Protein AF-A0A7V0RIZ9-F1 (afdb_monomer)

Foldseek 3Di:
DDDDDDDDDDDDPPDDPDLDQDDDDDDDDDDDDDDDDDDDDDDPPPDPPPPPPDDPDPPDPDPLRVVLVVLQQFFAQFLHDTARLEAADEDAPQQAFLQLQLVQLLNREGREYELHHLQADAPPVRHGDDQDQPDPDPVSSVVSVLVRSLVSLQVRLVSSLVSNVPRYAYEYEDEVLDPNRVVSLLSNLVSQADPVAAGSHSEYEYDLDADALSNQVSCVVSNHAYAYEDAADVSVVCNCVGNVVVCQLNNVSRHRAYEHAQQAFAAFFGPDDPVDDNVDGDDVLVRLLSNCVVCVVRVNQSHEYEYGGPPDDSSVCSCLRPPSSNHHYHYYDDPNSSSGPSRPDDVVVNVVSVVDDPPQWDWDQPDPSRGIHIDGPDPVNVVVVVQVVQKFAWALDDDPAFDDFDDADQAPPSGITGGPVNVVSLVVCVVVQQRHWHADPVRMTTGHHPVVVVVVD

Structure (mmCIF, N/CA/C/O backbone):
data_AF-A0A7V0RIZ9-F1
#
_entry.id   AF-A0A7V0RIZ9-F1
#
loop_
_atom_site.group_PDB
_atom_site.id
_atom_site.type_symbol
_atom_site.label_atom_id
_atom_site.label_alt_id
_atom_site.label_comp_id
_atom_site.label_asym_id
_atom_site.label_entity_id
_atom_site.label_seq_id
_atom_site.pdbx_PDB_ins_code
_atom_site.Cartn_x
_atom_site.Cartn_y
_atom_site.Cartn_z
_atom_site.occupancy
_atom_site.B_iso_or_equiv
_atom_site.auth_seq_id
_atom_site.auth_comp_id
_atom_site.auth_asym_id
_atom_site.auth_atom_id
_atom_site.pdbx_PDB_model_num
ATOM 1 N N . MET A 1 1 ? -44.816 20.745 37.823 1.00 24.73 1 MET A N 1
ATOM 2 C CA . MET A 1 1 ? -45.715 19.717 37.254 1.00 24.73 1 MET A CA 1
ATOM 3 C C . MET A 1 1 ? -45.360 19.537 35.784 1.00 24.73 1 MET A C 1
ATOM 5 O O . MET A 1 1 ? -45.195 20.561 35.135 1.00 24.73 1 MET A O 1
ATOM 9 N N . PRO A 1 2 ? -45.320 18.314 35.241 1.00 33.00 2 PRO A N 1
ATOM 10 C CA . PRO A 1 2 ? -44.454 17.206 35.636 1.00 33.00 2 PRO A CA 1
ATOM 11 C C . PRO A 1 2 ? -43.535 16.754 34.480 1.00 33.00 2 PRO A C 1
ATOM 13 O O . PRO A 1 2 ? -43.791 1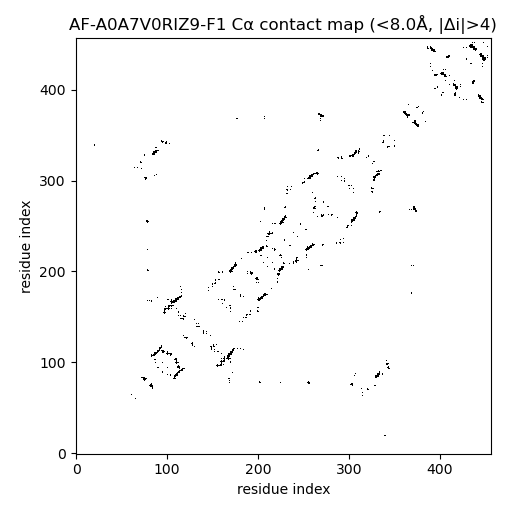7.025 33.309 1.00 33.00 2 PRO A O 1
ATOM 16 N N . GLU A 1 3 ? -42.466 16.053 34.849 1.00 28.45 3 GLU A N 1
ATOM 17 C CA . GLU A 1 3 ? -41.560 15.322 33.962 1.00 28.45 3 GLU A CA 1
ATOM 18 C C . GLU A 1 3 ? -42.292 14.167 33.257 1.00 28.45 3 GLU A C 1
ATOM 20 O O . GLU A 1 3 ? -43.081 13.449 33.875 1.00 28.45 3 GLU A O 1
ATOM 25 N N . LEU A 1 4 ? -42.008 13.974 31.966 1.00 26.47 4 LEU A N 1
ATOM 26 C CA . LEU A 1 4 ? -42.409 12.798 31.190 1.00 26.47 4 LEU A CA 1
ATOM 27 C C . LEU A 1 4 ? -41.157 11.956 30.882 1.00 26.47 4 LEU A C 1
ATOM 29 O O . LEU A 1 4 ? -40.175 12.506 30.379 1.00 26.47 4 LEU A O 1
ATOM 33 N N . PRO A 1 5 ? -41.170 10.639 31.151 1.00 25.14 5 PRO A N 1
ATOM 34 C CA . PRO A 1 5 ? -40.025 9.770 30.916 1.00 25.14 5 PRO A CA 1
ATOM 35 C C . PRO A 1 5 ? -39.923 9.398 29.432 1.00 25.14 5 PRO A C 1
ATOM 37 O O . PRO A 1 5 ? -40.865 8.864 28.844 1.00 25.14 5 PRO A O 1
ATOM 40 N N . ILE A 1 6 ? -38.757 9.633 28.824 1.00 26.42 6 ILE A N 1
ATOM 41 C CA . ILE A 1 6 ? -38.432 9.090 27.501 1.00 26.42 6 ILE A CA 1
ATOM 42 C C . ILE A 1 6 ? -37.949 7.656 27.703 1.00 26.42 6 ILE A C 1
ATOM 44 O O . ILE A 1 6 ? -36.834 7.398 28.150 1.00 26.42 6 ILE A O 1
ATOM 48 N N . ASN A 1 7 ? -38.836 6.721 27.387 1.00 22.22 7 ASN A N 1
ATOM 49 C CA . ASN A 1 7 ? -38.579 5.293 27.383 1.00 22.22 7 ASN A CA 1
ATOM 50 C C . ASN A 1 7 ? -37.734 4.954 26.139 1.00 22.22 7 ASN A C 1
ATOM 52 O O . ASN A 1 7 ? -38.261 4.866 25.029 1.00 22.22 7 ASN A O 1
ATOM 56 N N . VAL A 1 8 ? -36.415 4.817 26.299 1.00 24.56 8 VAL A N 1
ATOM 57 C CA . VAL A 1 8 ? -35.524 4.350 25.225 1.00 24.56 8 VAL A CA 1
ATOM 58 C C . VAL A 1 8 ? -35.641 2.832 25.146 1.00 24.56 8 VAL A C 1
ATOM 60 O O . VAL A 1 8 ? -35.007 2.096 25.896 1.00 24.56 8 VAL A O 1
ATOM 63 N N . THR A 1 9 ? -36.479 2.355 24.230 1.00 23.25 9 THR A N 1
ATOM 64 C CA . THR A 1 9 ? -36.462 0.955 23.804 1.00 23.25 9 THR A CA 1
ATOM 65 C C . THR A 1 9 ? -35.323 0.773 22.802 1.00 23.25 9 THR A C 1
ATOM 67 O O . THR A 1 9 ? -35.294 1.396 21.742 1.00 23.25 9 THR A O 1
ATOM 70 N N . ALA A 1 10 ? -34.344 -0.055 23.164 1.00 23.33 10 ALA A N 1
ATOM 71 C CA . ALA A 1 10 ? -33.274 -0.477 22.270 1.00 23.33 10 ALA A CA 1
ATOM 72 C C . ALA A 1 10 ? -33.867 -1.276 21.092 1.00 23.33 10 ALA A C 1
ATOM 74 O O . ALA A 1 10 ? -34.628 -2.218 21.336 1.00 23.33 10 ALA A O 1
ATOM 75 N N . PRO A 1 11 ? -33.524 -0.980 19.824 1.00 24.70 11 PRO A N 1
ATOM 76 C CA . PRO A 1 11 ? -33.840 -1.889 18.737 1.00 24.70 11 PRO A CA 1
ATOM 77 C C . PRO A 1 11 ? -32.933 -3.114 18.861 1.00 24.70 11 PRO A C 1
ATOM 79 O O . PRO A 1 11 ? -31.707 -3.002 18.876 1.00 24.70 11 PRO A O 1
ATOM 82 N N . SER A 1 12 ? -33.549 -4.290 18.947 1.00 25.58 12 SER A N 1
ATOM 83 C CA . SER A 1 12 ? -32.886 -5.588 18.906 1.00 25.58 12 SER A CA 1
ATOM 84 C C . SER A 1 12 ? -31.975 -5.691 17.678 1.00 25.58 12 SER A C 1
ATOM 86 O O . SER A 1 12 ? -32.449 -5.742 16.540 1.00 25.58 12 SER A O 1
ATOM 88 N N . ALA A 1 13 ? -30.664 -5.742 17.907 1.00 29.34 13 ALA A N 1
ATOM 89 C CA . ALA A 1 13 ? -29.673 -5.986 16.874 1.00 29.34 13 ALA A CA 1
ATOM 90 C C . ALA A 1 13 ? -29.732 -7.456 16.431 1.00 29.34 13 ALA A C 1
ATOM 92 O O . ALA A 1 13 ? -29.141 -8.340 17.041 1.00 29.34 13 ALA A O 1
ATOM 93 N N . SER A 1 14 ? -30.439 -7.715 15.336 1.00 27.47 14 SER A N 1
ATOM 94 C CA . SER A 1 14 ? -30.229 -8.904 14.500 1.00 27.47 14 SER A CA 1
ATOM 95 C C . SER A 1 14 ? -30.019 -8.477 13.045 1.00 27.47 14 SER A C 1
ATOM 97 O O . SER A 1 14 ? -30.613 -9.000 12.109 1.00 27.47 14 SER A O 1
ATOM 99 N N . GLY A 1 15 ? -29.143 -7.490 12.842 1.00 24.02 15 GLY A N 1
ATOM 100 C CA . GLY A 1 15 ? -28.639 -7.144 11.517 1.00 24.02 15 GLY A CA 1
ATOM 101 C C . GLY A 1 15 ? -27.651 -8.209 11.055 1.00 24.02 15 GLY A C 1
ATOM 102 O O . GLY A 1 15 ? -26.528 -8.285 11.542 1.00 24.02 15 GLY A O 1
ATOM 103 N N . HIS A 1 16 ? -28.072 -9.079 10.143 1.00 25.25 16 HIS A N 1
ATOM 104 C CA . HIS A 1 16 ? -27.159 -9.983 9.458 1.00 25.25 16 HIS A CA 1
ATOM 105 C C . HIS A 1 16 ? -26.232 -9.171 8.544 1.00 25.25 16 HIS A C 1
ATOM 107 O O . HIS A 1 16 ? -26.690 -8.615 7.550 1.00 25.25 16 HIS A O 1
ATOM 113 N N . VAL A 1 17 ? -24.929 -9.147 8.840 1.00 27.64 17 VAL A N 1
ATOM 114 C CA . VAL A 1 17 ? -23.911 -8.698 7.880 1.00 27.64 17 VAL A CA 1
ATOM 115 C C . VAL A 1 17 ? -23.873 -9.720 6.744 1.00 27.64 17 VAL A C 1
ATOM 117 O O . VAL A 1 17 ? -23.348 -10.823 6.897 1.00 27.64 17 VAL A O 1
ATOM 120 N N . VAL A 1 18 ? -24.486 -9.378 5.611 1.00 24.72 18 VAL A N 1
ATOM 121 C CA . VAL A 1 18 ? -24.366 -10.132 4.362 1.00 24.72 18 VAL A CA 1
ATOM 122 C C . VAL A 1 18 ? -23.849 -9.178 3.297 1.00 24.72 18 VAL A C 1
ATOM 124 O O . VAL A 1 18 ? -24.614 -8.409 2.722 1.00 24.72 18 VAL A O 1
ATOM 127 N N . ILE A 1 19 ? -22.557 -9.276 2.984 1.00 27.44 19 ILE A N 1
ATOM 128 C CA . ILE A 1 19 ? -22.010 -8.745 1.733 1.00 27.44 19 ILE A CA 1
ATOM 129 C C . ILE A 1 19 ? -22.601 -9.611 0.610 1.00 27.44 19 ILE A C 1
ATOM 131 O O . ILE A 1 19 ? -22.089 -10.687 0.296 1.00 27.44 19 ILE A O 1
ATOM 135 N N . ARG A 1 20 ? -23.754 -9.205 0.063 1.00 24.06 20 ARG A N 1
ATOM 136 C CA . ARG A 1 20 ? -24.411 -9.905 -1.050 1.00 24.06 20 ARG A CA 1
ATOM 137 C C . ARG A 1 20 ? -23.719 -9.533 -2.361 1.00 24.06 20 ARG A C 1
ATOM 139 O O . ARG A 1 20 ? -24.031 -8.509 -2.962 1.00 24.06 20 ARG A O 1
ATOM 146 N N . ALA A 1 21 ? -22.832 -10.405 -2.830 1.00 28.11 21 ALA A N 1
ATOM 147 C CA . ALA A 1 21 ? -22.455 -10.457 -4.238 1.00 28.11 21 ALA A CA 1
ATOM 148 C C . ALA A 1 21 ? -23.550 -11.217 -5.000 1.00 28.11 21 ALA A C 1
ATOM 150 O O . ALA A 1 21 ? -23.666 -12.430 -4.850 1.00 28.11 21 ALA A O 1
ATOM 151 N N . LEU A 1 22 ? -24.384 -10.517 -5.774 1.00 27.77 22 LEU A N 1
ATOM 152 C CA . LEU A 1 22 ? -25.306 -11.141 -6.726 1.00 27.77 22 LEU A CA 1
ATOM 153 C C . LEU A 1 22 ? -25.477 -10.261 -7.966 1.00 27.77 22 LEU A C 1
ATOM 155 O O . LEU A 1 22 ? -25.964 -9.135 -7.883 1.00 27.77 22 LEU A O 1
ATOM 159 N N . VAL A 1 23 ? -25.134 -10.835 -9.117 1.00 26.83 23 VAL A N 1
ATOM 160 C CA . VAL A 1 23 ? -25.531 -10.367 -10.445 1.00 26.83 23 VAL A CA 1
ATOM 161 C C . VAL A 1 23 ? -27.004 -10.729 -10.649 1.00 26.83 23 VAL A C 1
ATOM 163 O O . VAL A 1 23 ? -27.379 -11.898 -10.545 1.00 26.83 23 VAL A O 1
ATOM 166 N N . LYS A 1 24 ? -27.851 -9.740 -10.953 1.00 23.94 24 LYS A N 1
ATOM 167 C CA . LYS A 1 24 ? -29.154 -9.969 -11.596 1.00 23.94 24 LYS A CA 1
ATOM 168 C C . LYS A 1 24 ? -29.070 -9.504 -13.052 1.00 23.94 24 LYS A C 1
ATOM 170 O O . LYS A 1 24 ? -28.574 -8.406 -13.291 1.00 23.94 24 LYS A O 1
ATOM 175 N N . PRO A 1 25 ? -29.581 -10.283 -14.018 1.00 28.30 25 PRO A N 1
ATOM 176 C CA . PRO A 1 25 ? -29.597 -9.876 -15.411 1.00 28.30 25 PRO A CA 1
ATOM 177 C C . PRO A 1 25 ? -30.801 -8.966 -15.666 1.00 28.30 25 PRO A C 1
ATOM 179 O O . PRO A 1 25 ? -31.949 -9.401 -15.567 1.00 28.30 25 PRO A O 1
ATOM 182 N N . SER A 1 26 ? -30.568 -7.709 -16.043 1.00 28.02 26 SER A N 1
ATOM 183 C CA . SER A 1 26 ? -31.611 -6.926 -16.708 1.00 28.02 26 SER A CA 1
ATOM 184 C C . SER A 1 26 ? -31.055 -5.878 -17.672 1.00 28.02 26 SER A C 1
ATOM 186 O O . SER A 1 26 ? -30.544 -4.847 -17.255 1.00 28.02 26 SER A O 1
ATOM 188 N N . ARG A 1 27 ? -31.282 -6.174 -18.960 1.00 25.28 27 ARG A N 1
ATOM 189 C CA . ARG A 1 27 ? -31.567 -5.275 -20.094 1.00 25.28 27 ARG A CA 1
ATOM 190 C C . ARG A 1 27 ? -30.538 -4.179 -20.397 1.00 25.28 27 ARG A C 1
ATOM 192 O O . ARG A 1 27 ? -30.688 -3.027 -20.011 1.00 25.28 27 ARG A O 1
ATOM 199 N N . LEU A 1 28 ? -29.579 -4.555 -21.242 1.00 25.36 28 LEU A N 1
ATOM 200 C CA . LEU A 1 28 ? -28.800 -3.652 -22.083 1.00 25.36 28 LEU A CA 1
ATOM 201 C C . LEU A 1 28 ? -29.699 -3.064 -23.178 1.00 25.36 28 LEU A C 1
ATOM 203 O O . LEU A 1 28 ? -30.170 -3.785 -24.057 1.00 25.36 28 LEU A O 1
ATOM 207 N N . SER A 1 29 ? -29.899 -1.751 -23.149 1.00 25.92 29 SER A N 1
ATOM 208 C CA . SER A 1 29 ? -30.267 -0.974 -24.330 1.00 25.92 29 SER A CA 1
ATOM 209 C C . SER A 1 29 ? -29.089 -0.092 -24.737 1.00 25.92 29 SER A C 1
ATOM 211 O O . SER A 1 29 ? -28.742 0.846 -24.030 1.00 25.92 29 SER A O 1
ATOM 213 N N . GLN A 1 30 ? -28.501 -0.462 -25.874 1.00 26.25 30 GLN A N 1
ATOM 214 C CA . GLN A 1 30 ? -27.769 0.354 -26.845 1.00 26.25 30 GLN A CA 1
ATOM 215 C C . GLN A 1 30 ? -26.941 1.543 -26.322 1.00 26.25 30 GLN A C 1
ATOM 217 O O . GLN A 1 30 ? -27.447 2.646 -26.149 1.00 26.25 30 GLN A O 1
ATOM 222 N N . CYS A 1 31 ? -25.622 1.349 -26.283 1.00 23.36 31 CYS A N 1
ATOM 223 C CA . CYS A 1 31 ? -24.662 2.396 -26.622 1.00 23.36 31 CYS A CA 1
ATOM 224 C C . CYS A 1 31 ? -23.519 1.751 -27.422 1.00 23.36 31 CYS A C 1
ATOM 226 O O . CYS A 1 31 ? -22.826 0.869 -26.921 1.00 23.36 31 CYS A O 1
ATOM 228 N N . ARG A 1 32 ? -23.396 2.123 -28.702 1.00 23.61 32 ARG A N 1
ATOM 229 C CA . ARG A 1 32 ? -22.306 1.709 -29.596 1.00 23.61 32 ARG A CA 1
ATOM 230 C C . ARG A 1 32 ? -21.094 2.597 -29.330 1.00 23.61 32 ARG A C 1
ATOM 232 O O . ARG A 1 32 ? -21.214 3.811 -29.462 1.00 23.61 32 ARG A O 1
ATOM 239 N N . THR A 1 33 ? -19.939 1.996 -29.074 1.00 26.16 33 THR A N 1
ATOM 240 C CA . THR A 1 33 ? -18.639 2.600 -29.385 1.00 26.16 33 THR A CA 1
ATOM 241 C C . THR A 1 33 ? -17.740 1.523 -29.969 1.00 26.16 33 THR A C 1
ATOM 243 O O . THR A 1 33 ? -17.516 0.486 -29.345 1.00 26.16 33 THR A O 1
ATOM 246 N N . ASP A 1 34 ? -17.299 1.777 -31.195 1.00 24.08 34 ASP A N 1
ATOM 247 C CA . ASP A 1 34 ? -16.527 0.889 -32.051 1.00 24.08 34 ASP A CA 1
ATOM 248 C C . ASP A 1 34 ? -15.126 0.611 -31.481 1.00 24.08 34 ASP A C 1
ATOM 250 O O . ASP A 1 34 ? -14.273 1.495 -31.436 1.00 24.08 34 ASP A O 1
ATOM 254 N N . PHE A 1 35 ? -14.869 -0.644 -31.111 1.00 26.48 35 PHE A N 1
ATOM 255 C CA . PHE A 1 35 ? -13.527 -1.224 -31.069 1.00 26.48 35 PHE A CA 1
ATOM 256 C C . PHE A 1 35 ? -13.538 -2.455 -31.976 1.00 26.48 35 PHE A C 1
ATOM 258 O O . PHE A 1 35 ? -14.173 -3.465 -31.675 1.00 26.48 35 PHE A O 1
ATOM 265 N N . GLY A 1 36 ? -12.892 -2.329 -33.135 1.00 23.17 36 GLY A N 1
ATOM 266 C CA . GLY A 1 36 ? -12.799 -3.388 -34.132 1.00 23.17 36 GLY A CA 1
ATOM 267 C C . GLY A 1 36 ? -11.882 -4.516 -33.665 1.00 23.17 36 GLY A C 1
ATOM 268 O O . GLY A 1 36 ? -10.675 -4.322 -33.536 1.00 23.17 36 GLY A O 1
ATOM 269 N N . PHE A 1 37 ? -12.455 -5.698 -33.456 1.00 28.44 37 PHE A N 1
ATOM 270 C CA . PHE A 1 37 ? -11.727 -6.966 -33.446 1.00 28.44 37 PHE A CA 1
ATOM 271 C C . PHE A 1 37 ? -11.770 -7.572 -34.862 1.00 28.44 37 PHE A C 1
ATOM 273 O O . PHE A 1 37 ? -12.800 -7.452 -35.527 1.00 28.44 37 PHE A O 1
ATOM 280 N N . PRO A 1 38 ? -10.691 -8.208 -35.355 1.00 27.94 38 PRO A N 1
ATOM 281 C CA . PRO A 1 38 ? -10.707 -8.865 -36.656 1.00 27.94 38 PRO A CA 1
ATOM 282 C C . PRO A 1 38 ? -11.589 -10.121 -36.633 1.00 27.94 38 PRO A C 1
ATOM 284 O O . PRO A 1 38 ? -11.569 -10.900 -35.677 1.00 27.94 38 PRO A O 1
ATOM 287 N N . ASP A 1 39 ? -12.344 -10.293 -37.721 1.00 28.73 39 ASP A N 1
ATOM 288 C CA . ASP A 1 39 ? -13.277 -11.385 -37.999 1.00 28.73 39 ASP A CA 1
ATOM 289 C C . ASP A 1 39 ? -12.694 -12.766 -37.667 1.00 28.73 39 ASP A C 1
ATOM 291 O O . ASP A 1 39 ? -11.881 -13.330 -38.404 1.00 28.73 39 ASP A O 1
ATOM 295 N N . SER A 1 40 ? -13.194 -13.369 -36.592 1.00 28.88 40 SER A N 1
ATOM 296 C CA . SER A 1 40 ? -13.189 -14.819 -36.441 1.00 28.88 40 SER A CA 1
ATOM 297 C C . SER A 1 40 ? -14.618 -15.275 -36.174 1.00 28.88 40 SER A C 1
ATOM 299 O O . SER A 1 40 ? -15.319 -14.768 -35.304 1.00 28.88 40 SER A O 1
ATOM 301 N N . ARG A 1 41 ? -15.078 -16.178 -37.040 1.00 27.72 41 ARG A N 1
ATOM 302 C CA . ARG A 1 41 ? -16.444 -16.693 -37.128 1.00 27.72 41 ARG A CA 1
ATOM 303 C C . ARG A 1 41 ? -16.871 -17.330 -35.801 1.00 27.72 41 ARG A C 1
ATOM 305 O O . ARG A 1 41 ? -16.594 -18.503 -35.567 1.00 27.72 41 ARG A O 1
ATOM 312 N N . PHE A 1 42 ? -17.587 -16.580 -34.969 1.00 27.69 42 PHE A N 1
ATOM 313 C CA . PHE A 1 42 ? -18.404 -17.145 -33.901 1.00 27.69 42 PHE A CA 1
ATOM 314 C C . PHE A 1 42 ? -19.681 -17.701 -34.532 1.00 27.69 42 PHE A C 1
ATOM 316 O O . PHE A 1 42 ? -20.662 -16.989 -34.727 1.00 27.69 42 PHE A O 1
ATOM 323 N N . ASN A 1 43 ? -19.653 -18.985 -34.887 1.00 26.16 43 ASN A N 1
ATOM 324 C CA . ASN A 1 43 ? -20.891 -19.742 -35.012 1.00 26.16 43 ASN A CA 1
ATOM 325 C C . ASN A 1 43 ? -21.577 -19.731 -33.640 1.00 26.16 43 ASN A C 1
ATOM 327 O O . ASN A 1 43 ? -20.944 -20.056 -32.634 1.00 26.16 43 ASN A O 1
ATOM 331 N N . GLU A 1 44 ? -22.859 -19.369 -33.613 1.00 27.80 44 GLU A N 1
ATOM 332 C CA . GLU A 1 44 ? -23.749 -19.555 -32.469 1.00 27.80 44 GLU A CA 1
ATOM 333 C C . GLU A 1 44 ? -23.781 -21.040 -32.087 1.00 27.80 44 GLU A C 1
ATOM 335 O O . GLU A 1 44 ? -24.575 -21.829 -32.594 1.00 27.80 44 GLU A O 1
ATOM 340 N N . VAL A 1 45 ? -22.896 -21.443 -31.180 1.00 26.19 45 VAL A N 1
ATOM 341 C CA . VAL A 1 45 ? -23.061 -22.685 -30.435 1.00 26.19 45 VAL A CA 1
ATOM 342 C C . VAL A 1 45 ? -23.870 -22.316 -29.204 1.00 26.19 45 VAL A C 1
ATOM 344 O O . VAL A 1 45 ? -23.333 -21.868 -28.192 1.00 26.19 45 VAL A O 1
ATOM 347 N N . ALA A 1 46 ? -25.189 -22.467 -29.313 1.00 27.05 46 ALA A N 1
ATOM 348 C CA . ALA A 1 46 ? -26.064 -22.512 -28.156 1.00 27.05 46 ALA A CA 1
ATOM 349 C C . ALA A 1 46 ? -25.567 -23.632 -27.228 1.00 27.05 46 ALA A C 1
ATOM 351 O O . ALA A 1 46 ? -25.726 -24.818 -27.522 1.00 27.05 46 ALA A O 1
ATOM 352 N N . LEU A 1 47 ? -24.916 -23.259 -26.125 1.00 25.83 47 LEU A N 1
ATOM 353 C CA . LEU A 1 47 ? -24.575 -24.196 -25.062 1.00 25.83 47 LEU A CA 1
ATOM 354 C C . LEU A 1 47 ? -25.889 -24.739 -24.483 1.00 25.83 47 LEU A C 1
ATOM 356 O O . LEU A 1 47 ? -26.732 -23.942 -24.057 1.00 25.83 47 LEU A O 1
ATOM 360 N N . PRO A 1 48 ? -26.106 -26.065 -24.454 1.00 26.12 48 PRO A N 1
ATOM 361 C CA . PRO A 1 48 ? -27.285 -26.609 -23.813 1.00 26.12 48 PRO A CA 1
ATOM 362 C C . PRO A 1 48 ? -27.186 -26.304 -22.318 1.00 26.12 48 PRO A C 1
ATOM 364 O O . PRO A 1 48 ? -26.271 -26.762 -21.635 1.00 26.12 48 PRO A O 1
ATOM 367 N N . LEU A 1 49 ? -28.140 -25.518 -21.813 1.00 29.02 49 LEU A N 1
ATOM 368 C CA . LEU A 1 49 ? -28.408 -25.382 -20.387 1.00 29.02 49 LEU A CA 1
ATOM 369 C C . LEU A 1 49 ? -28.767 -26.772 -19.857 1.00 29.02 49 LEU A C 1
ATOM 371 O O . LEU A 1 49 ? -29.924 -27.193 -19.891 1.00 29.02 49 LEU A O 1
ATOM 375 N N . SER A 1 50 ? -27.766 -27.523 -19.400 1.00 29.94 50 SER A N 1
ATOM 376 C CA . SER A 1 50 ? -28.023 -28.735 -18.645 1.00 29.94 50 SER A CA 1
ATOM 377 C C . SER A 1 50 ? -28.715 -28.312 -17.356 1.00 29.94 50 SER A C 1
ATOM 379 O O . SER A 1 50 ? -28.120 -27.622 -16.527 1.00 29.94 50 SER A O 1
ATOM 381 N N . ASN A 1 51 ? -29.967 -28.732 -17.192 1.00 31.12 51 ASN A N 1
ATOM 382 C CA . ASN A 1 51 ? -30.684 -28.739 -15.922 1.00 31.12 51 ASN A CA 1
ATOM 383 C C . ASN A 1 51 ? -29.967 -29.682 -14.939 1.00 31.12 51 ASN A C 1
ATOM 385 O O . ASN A 1 51 ? -30.464 -30.758 -14.609 1.00 31.12 51 ASN A O 1
ATOM 389 N N . GLN A 1 52 ? -28.783 -29.302 -14.463 1.00 30.58 52 GLN A N 1
ATOM 390 C CA . GLN A 1 52 ? -28.260 -29.851 -13.227 1.00 30.58 52 GLN A CA 1
ATOM 391 C C . GLN A 1 52 ? -28.987 -29.130 -12.101 1.00 30.58 52 GLN A C 1
ATOM 393 O O . GLN A 1 52 ? -28.804 -27.935 -11.878 1.00 30.58 52 GLN A O 1
ATOM 398 N N . LYS A 1 53 ? -29.862 -29.861 -11.408 1.00 31.16 53 LYS A N 1
ATOM 399 C CA . LYS A 1 53 ? -30.380 -29.444 -10.107 1.00 31.16 53 LYS A CA 1
ATOM 400 C C . LYS A 1 53 ? -29.170 -29.196 -9.205 1.00 31.16 53 LYS A C 1
ATOM 402 O O . LYS A 1 53 ? -28.592 -30.147 -8.688 1.00 31.16 53 LYS A O 1
ATOM 407 N N . HIS A 1 54 ? -28.766 -27.939 -9.036 1.00 34.94 54 HIS A N 1
ATOM 408 C CA . HIS A 1 54 ? -27.873 -27.579 -7.947 1.00 34.94 54 HIS A CA 1
ATOM 409 C C . HIS A 1 54 ? -28.586 -27.942 -6.648 1.00 34.94 54 HIS A C 1
ATOM 411 O O . HIS A 1 54 ? -29.660 -27.415 -6.349 1.00 34.94 54 HIS A O 1
ATOM 417 N N . SER A 1 55 ? -28.011 -28.888 -5.907 1.00 31.62 55 SER A N 1
ATOM 418 C CA . SER A 1 55 ? -28.405 -29.160 -4.532 1.00 31.62 55 SER A CA 1
ATOM 419 C C . SER A 1 55 ? -28.431 -27.833 -3.765 1.00 31.62 55 SER A C 1
ATOM 421 O O . SER A 1 55 ? -27.499 -27.038 -3.920 1.00 31.62 55 SER A O 1
ATOM 423 N N . PRO A 1 56 ? -29.482 -27.547 -2.978 1.00 33.97 56 PRO A N 1
ATOM 424 C CA . PRO A 1 56 ? -29.551 -26.310 -2.217 1.00 33.97 56 PRO A CA 1
ATOM 425 C C . PRO A 1 56 ? -28.313 -26.199 -1.324 1.00 33.97 56 PRO A C 1
ATOM 427 O O . PRO A 1 56 ? -27.967 -27.143 -0.613 1.00 33.97 56 PRO A O 1
ATOM 430 N N . ILE A 1 57 ? -27.647 -25.043 -1.384 1.00 40.44 57 ILE A N 1
ATOM 431 C CA . ILE A 1 57 ? -26.591 -24.663 -0.441 1.00 40.44 57 ILE A CA 1
ATOM 432 C C . ILE A 1 57 ? -27.150 -24.913 0.969 1.00 40.44 57 ILE A C 1
ATOM 434 O O . ILE A 1 57 ? -28.241 -24.404 1.256 1.00 40.44 57 ILE A O 1
ATOM 438 N N . PRO A 1 58 ? -26.473 -25.690 1.837 1.00 35.84 58 PRO A N 1
ATOM 439 C CA . PRO A 1 58 ? -26.963 -25.948 3.184 1.00 35.84 58 PRO A CA 1
ATOM 440 C C . PRO A 1 58 ? -27.223 -24.617 3.893 1.00 35.84 58 PRO A C 1
ATOM 442 O O . PRO A 1 58 ? -26.313 -23.810 4.068 1.00 35.84 58 PRO A O 1
ATOM 445 N N . GLN A 1 59 ? -28.481 -24.359 4.261 1.00 50.78 59 GLN A N 1
ATOM 446 C CA . GLN A 1 59 ? -28.878 -23.109 4.924 1.00 50.78 59 GLN A CA 1
ATOM 447 C C . GLN A 1 59 ? -28.545 -23.085 6.421 1.00 50.78 59 GLN A C 1
ATOM 449 O O . GLN A 1 59 ? -28.778 -22.080 7.088 1.00 50.78 59 GLN A O 1
ATOM 454 N N . VAL A 1 60 ? -27.967 -24.168 6.941 1.00 43.38 60 VAL A N 1
ATOM 455 C CA . VAL A 1 60 ? -27.473 -24.263 8.313 1.00 43.38 60 VAL A CA 1
ATOM 456 C C . VAL A 1 60 ? -25.947 -24.344 8.234 1.00 43.38 60 VAL A C 1
ATOM 458 O O . VAL A 1 60 ? -25.433 -25.324 7.687 1.00 43.38 60 VAL A O 1
ATOM 461 N N . PRO A 1 61 ? -25.206 -23.322 8.702 1.00 54.66 61 PRO A N 1
ATOM 462 C CA . PRO A 1 61 ? -23.760 -23.429 8.850 1.00 54.66 61 PRO A CA 1
ATOM 463 C C . PRO A 1 61 ? -23.449 -24.641 9.737 1.00 54.66 61 PRO A C 1
ATOM 465 O O . PRO A 1 61 ? -24.125 -24.845 10.742 1.00 54.66 61 PRO A O 1
ATOM 468 N N . SER A 1 62 ? -22.447 -25.447 9.383 1.00 62.06 62 SER A N 1
ATOM 469 C CA . SER A 1 62 ? -21.931 -26.463 10.307 1.00 62.06 62 SER A CA 1
ATOM 470 C C . SER A 1 62 ? -21.512 -25.802 11.629 1.00 62.06 62 SER A C 1
ATOM 472 O O . SER A 1 62 ? -21.159 -24.622 11.634 1.00 62.06 62 SER A O 1
ATOM 474 N N . GLU A 1 63 ? -21.510 -26.537 12.745 1.00 62.94 63 GLU A N 1
ATOM 475 C CA . GLU A 1 63 ? -21.088 -25.999 14.055 1.00 62.94 63 GLU A CA 1
ATOM 476 C C . GLU A 1 63 ? -19.723 -25.284 13.980 1.00 62.94 63 GLU A C 1
ATOM 478 O O . GLU A 1 63 ? -19.555 -24.203 14.542 1.00 62.94 63 GLU A O 1
ATOM 483 N N . GLY A 1 64 ? -18.783 -25.808 13.181 1.00 61.59 64 GLY A N 1
ATOM 484 C CA . GLY A 1 64 ? -17.500 -25.147 12.908 1.00 61.59 64 GLY A CA 1
ATOM 485 C C . GLY A 1 64 ? -17.636 -23.788 12.203 1.00 61.59 64 GLY A C 1
ATOM 486 O O . GLY A 1 64 ? -16.977 -22.823 12.576 1.00 61.59 64 GLY A O 1
ATOM 487 N N . ALA A 1 65 ? -18.549 -23.649 11.238 1.00 65.00 65 ALA A N 1
ATOM 488 C CA . ALA A 1 65 ? -18.799 -22.369 10.574 1.00 65.00 65 ALA A CA 1
ATOM 489 C C . ALA A 1 65 ? -19.456 -21.334 11.508 1.00 65.00 65 ALA A C 1
ATOM 491 O O . ALA A 1 65 ? -19.218 -20.132 11.357 1.00 65.00 65 ALA A O 1
ATOM 492 N N . GLN A 1 66 ? -20.260 -21.782 12.477 1.00 70.12 66 GLN A N 1
ATOM 493 C CA . GLN A 1 66 ? -20.831 -20.909 13.501 1.00 70.12 66 GLN A CA 1
ATOM 494 C C . GLN A 1 66 ? -19.759 -20.419 14.485 1.00 70.12 66 GLN A C 1
ATOM 496 O O . GLN A 1 66 ? -19.680 -19.217 14.738 1.00 70.12 66 GLN A O 1
ATOM 501 N N . LEU A 1 67 ? -18.871 -21.308 14.937 1.00 74.94 67 LEU A N 1
ATOM 502 C CA . LEU A 1 67 ? -17.757 -20.964 15.825 1.00 74.94 67 LEU A CA 1
ATOM 503 C C . LEU A 1 67 ? -16.795 -19.948 15.184 1.00 74.94 67 LEU A C 1
ATOM 505 O O . LEU A 1 67 ? -16.431 -18.950 15.804 1.00 74.94 67 LEU A O 1
ATOM 509 N N . ILE A 1 68 ? -16.426 -20.152 13.914 1.00 74.31 68 ILE A N 1
ATOM 510 C CA . ILE A 1 68 ? -15.599 -19.199 13.156 1.00 74.31 68 ILE A CA 1
ATOM 511 C C . ILE A 1 68 ? -16.287 -17.834 13.080 1.00 74.31 68 ILE A C 1
ATOM 513 O O . ILE A 1 68 ? -15.653 -16.801 13.292 1.00 74.31 68 ILE A O 1
ATOM 517 N N . ARG A 1 69 ? -17.596 -17.807 12.803 1.00 80.31 69 ARG A N 1
ATOM 518 C CA . ARG A 1 69 ? -18.359 -16.557 12.722 1.00 80.31 69 ARG A CA 1
ATOM 519 C C . ARG A 1 69 ? -18.347 -15.805 14.049 1.00 80.31 69 ARG A C 1
ATOM 521 O O . ARG A 1 69 ? -18.138 -14.598 14.032 1.00 80.31 69 ARG A O 1
ATOM 528 N N . GLU A 1 70 ? -18.538 -16.496 15.168 1.00 83.88 70 GLU A N 1
ATOM 529 C CA . GLU A 1 70 ? -18.498 -15.904 16.511 1.00 83.88 70 GLU A CA 1
ATOM 530 C C . GLU A 1 70 ? -17.129 -15.301 16.839 1.00 83.88 70 GLU A C 1
ATOM 532 O O . GLU A 1 70 ? -17.055 -14.212 17.407 1.00 83.88 70 GLU A O 1
ATOM 537 N N . LYS A 1 71 ? -16.039 -15.953 16.421 1.00 82.38 71 LYS A N 1
ATOM 538 C CA . LYS A 1 71 ? -14.687 -15.398 16.563 1.00 82.38 71 LYS A CA 1
ATOM 539 C C . LYS A 1 71 ? -14.458 -14.173 15.673 1.00 82.38 71 LYS A C 1
ATOM 541 O O . LYS A 1 71 ? -13.870 -13.198 16.122 1.00 82.38 71 LYS A O 1
ATOM 546 N N . LEU A 1 72 ? -14.949 -14.193 14.434 1.00 79.62 72 LEU A N 1
ATOM 547 C CA . LEU A 1 72 ? -14.735 -13.123 13.448 1.00 79.62 72 LEU A CA 1
ATOM 548 C C . LEU A 1 72 ? -15.537 -11.846 13.703 1.00 79.62 72 LEU A C 1
ATOM 550 O O . LEU A 1 72 ? -15.190 -10.797 13.166 1.00 79.62 72 LEU A O 1
ATOM 554 N N . ILE A 1 73 ? -16.620 -11.918 14.477 1.00 83.25 73 ILE A N 1
ATOM 555 C CA . ILE A 1 73 ? -17.396 -10.728 14.854 1.00 83.25 73 ILE A CA 1
ATOM 556 C C . ILE A 1 73 ? -16.833 -10.022 16.089 1.00 83.25 73 ILE A C 1
ATOM 558 O O . ILE A 1 73 ? -17.341 -8.960 16.446 1.00 83.25 73 ILE A O 1
ATOM 562 N N . LYS A 1 74 ? -15.809 -10.585 16.747 1.00 90.56 74 LYS A N 1
ATOM 563 C CA . LYS A 1 74 ? -15.146 -9.933 17.878 1.00 90.56 74 LYS A CA 1
ATOM 564 C C . LYS A 1 74 ? -14.412 -8.686 17.378 1.00 90.56 74 LYS A C 1
ATOM 566 O O . LYS A 1 74 ? -13.542 -8.812 16.515 1.00 90.56 74 LYS A O 1
ATOM 571 N N . PRO A 1 75 ? -14.743 -7.491 17.893 1.00 95.19 75 PRO A N 1
ATOM 572 C CA . PRO A 1 75 ? -14.028 -6.285 17.518 1.00 95.19 75 PRO A CA 1
ATOM 573 C C . PRO A 1 75 ? -12.561 -6.333 17.948 1.00 95.19 75 PRO A C 1
ATOM 575 O O . PRO A 1 75 ? -12.220 -6.934 18.966 1.00 95.19 75 PRO A O 1
ATOM 578 N N . VAL A 1 76 ? -11.713 -5.633 17.204 1.00 96.38 76 VAL A N 1
ATOM 579 C CA . VAL A 1 76 ? -10.292 -5.427 17.496 1.00 96.38 76 VAL A CA 1
ATOM 580 C C . VAL A 1 76 ? -10.035 -3.926 17.597 1.00 96.38 76 VAL A C 1
ATOM 582 O O . VAL A 1 76 ? -10.653 -3.137 16.878 1.00 96.38 76 VAL A O 1
ATOM 585 N N . PHE A 1 77 ? -9.160 -3.522 18.518 1.00 97.81 77 PHE A N 1
ATOM 586 C CA . PHE A 1 77 ? -8.794 -2.121 18.693 1.00 97.81 77 PHE A CA 1
ATOM 587 C C . PHE A 1 77 ? -7.809 -1.691 17.600 1.00 97.81 77 PHE A C 1
ATOM 589 O O . PHE A 1 77 ? -6.681 -2.176 17.550 1.00 97.81 77 PHE A O 1
ATOM 596 N N . ILE A 1 78 ? -8.259 -0.816 16.700 1.00 97.81 78 ILE A N 1
ATOM 597 C CA . ILE A 1 78 ? -7.506 -0.312 15.546 1.00 97.81 78 ILE A CA 1
ATOM 598 C C . ILE A 1 78 ? -7.817 1.178 15.390 1.00 97.81 78 ILE A C 1
ATOM 600 O O . ILE A 1 78 ? -8.974 1.597 15.482 1.00 97.81 78 ILE A O 1
ATOM 604 N N . ASP A 1 79 ? -6.784 1.988 15.168 1.00 97.62 79 ASP A N 1
ATOM 605 C CA . ASP A 1 79 ? -6.883 3.431 14.901 1.00 97.62 79 ASP A CA 1
ATOM 606 C C . ASP A 1 79 ? -7.748 4.185 15.933 1.00 97.62 79 ASP A C 1
ATOM 608 O O . ASP A 1 79 ? -8.587 5.041 15.611 1.00 97.62 79 ASP A O 1
ATOM 612 N N . GLY A 1 80 ? -7.583 3.809 17.204 1.00 96.38 80 GLY A N 1
ATOM 613 C CA . GLY A 1 80 ? -8.246 4.440 18.341 1.00 96.38 80 GLY A CA 1
ATOM 614 C C . GLY A 1 80 ? -9.673 3.960 18.629 1.00 96.38 80 GLY A C 1
ATOM 615 O O . GLY A 1 80 ? -10.351 4.601 19.432 1.00 96.38 80 GLY A O 1
ATOM 616 N N . ALA A 1 81 ? -10.167 2.879 18.009 1.00 97.50 81 ALA A N 1
ATOM 617 C CA . ALA A 1 81 ? -11.444 2.280 18.411 1.00 97.50 81 ALA A CA 1
ATOM 618 C C . ALA A 1 81 ? -11.592 0.785 18.127 1.00 97.50 81 ALA A C 1
ATOM 620 O O . ALA A 1 81 ? -10.871 0.191 17.336 1.00 97.50 81 ALA A O 1
ATOM 621 N N . TRP A 1 82 ? -12.610 0.200 18.756 1.00 98.06 82 TRP A N 1
ATOM 622 C CA . TRP A 1 82 ? -13.044 -1.174 18.541 1.00 98.06 82 TRP A CA 1
ATOM 623 C C . TRP A 1 82 ? -13.907 -1.286 17.280 1.00 98.06 82 TRP A C 1
ATOM 625 O O . TRP A 1 82 ? -15.074 -0.892 17.284 1.00 98.06 82 TRP A O 1
ATOM 635 N N . ILE A 1 83 ? -13.344 -1.855 16.216 1.00 97.81 83 ILE A N 1
ATOM 636 C CA . ILE A 1 83 ? -14.038 -2.128 14.950 1.00 97.81 83 ILE A CA 1
ATOM 637 C C . ILE A 1 83 ? -14.027 -3.620 14.638 1.00 97.81 83 ILE A C 1
ATOM 639 O O . ILE A 1 83 ? -13.223 -4.370 15.186 1.00 97.81 83 ILE A O 1
ATOM 643 N N . LEU A 1 84 ? -14.902 -4.071 13.743 1.00 97.00 84 LEU A N 1
ATOM 644 C CA . LEU A 1 84 ? -14.799 -5.422 13.196 1.00 97.00 84 LEU A CA 1
ATOM 645 C C . LEU A 1 84 ? -13.434 -5.604 12.502 1.00 97.00 84 LEU A C 1
ATOM 647 O O . LEU A 1 84 ? -12.935 -4.648 11.901 1.00 97.00 84 LEU A O 1
ATOM 651 N N . PRO A 1 85 ? -12.844 -6.815 12.528 1.00 96.44 85 PRO A N 1
ATOM 652 C CA . PRO A 1 85 ? -11.477 -7.083 12.071 1.00 96.44 85 PRO A CA 1
ATOM 653 C C . PRO A 1 85 ? -11.354 -7.126 10.537 1.00 96.44 85 PRO A C 1
ATOM 655 O O . PRO A 1 85 ? -10.622 -7.944 9.979 1.00 96.44 85 PRO A O 1
ATOM 658 N N . PHE A 1 86 ? -12.088 -6.265 9.833 1.00 97.69 86 PHE A N 1
ATOM 659 C CA . PHE A 1 86 ? -12.143 -6.206 8.380 1.00 97.69 86 PHE A CA 1
ATOM 660 C C . PHE A 1 86 ? -11.674 -4.844 7.906 1.00 97.69 86 PHE A C 1
ATOM 662 O O . PHE A 1 86 ? -12.151 -3.802 8.351 1.00 97.69 86 PHE A O 1
ATOM 669 N N . ILE A 1 87 ? -10.725 -4.867 6.984 1.00 98.44 87 ILE A N 1
ATOM 670 C CA . ILE A 1 87 ? -10.059 -3.674 6.499 1.00 98.44 87 ILE A CA 1
ATOM 671 C C . ILE A 1 87 ? -10.123 -3.679 4.975 1.00 98.44 87 ILE A C 1
ATOM 673 O O . ILE A 1 87 ? -9.739 -4.643 4.315 1.00 98.44 87 ILE A O 1
ATOM 677 N N . GLN A 1 88 ? -10.580 -2.586 4.386 1.00 98.25 88 GLN A N 1
ATOM 678 C CA . GLN A 1 88 ? -10.451 -2.359 2.959 1.00 98.25 88 GLN A CA 1
ATOM 679 C C . GLN A 1 88 ? -8.990 -2.020 2.641 1.00 98.25 88 GLN A C 1
ATOM 681 O O . GLN A 1 88 ? -8.445 -1.071 3.199 1.00 98.25 88 GLN A O 1
ATOM 686 N N . GLY A 1 89 ? -8.335 -2.755 1.741 1.00 95.94 89 GLY A N 1
ATOM 687 C CA . GLY A 1 89 ? -6.979 -2.399 1.302 1.00 95.94 89 GLY A CA 1
ATOM 688 C C . GLY A 1 89 ? -6.990 -1.216 0.337 1.00 95.94 89 GLY A C 1
ATOM 689 O O . GLY A 1 89 ? -7.804 -1.210 -0.586 1.00 95.94 89 GLY A O 1
ATOM 690 N N . GLY A 1 90 ? -6.087 -0.249 0.517 1.00 93.81 90 GLY A N 1
ATOM 691 C CA . GLY A 1 90 ? -5.952 0.900 -0.384 1.00 93.81 90 GLY A CA 1
ATOM 692 C C . GLY A 1 90 ? -5.450 0.495 -1.773 1.00 93.81 90 GLY A C 1
ATOM 693 O O . GLY A 1 90 ? -4.524 -0.301 -1.900 1.00 93.81 90 GLY A O 1
ATOM 694 N N . LYS A 1 91 ? -6.073 1.031 -2.824 1.00 91.94 91 LYS A N 1
ATOM 695 C CA . LYS A 1 91 ? -5.756 0.746 -4.230 1.00 91.94 91 LYS A CA 1
ATOM 696 C C . LYS A 1 91 ? -5.756 2.050 -5.018 1.00 91.94 91 LYS A C 1
ATOM 698 O O . LYS A 1 91 ? -6.742 2.789 -4.999 1.00 91.94 91 LYS A O 1
ATOM 703 N N . GLY A 1 92 ? -4.647 2.321 -5.703 1.00 86.44 92 GLY A N 1
ATOM 704 C CA . GLY A 1 92 ? -4.498 3.499 -6.559 1.00 86.44 92 GLY A CA 1
ATOM 705 C C . GLY A 1 92 ? -5.467 3.509 -7.744 1.00 86.44 92 GLY A C 1
ATOM 706 O O . GLY A 1 92 ? -6.394 2.703 -7.825 1.00 86.44 92 GLY A O 1
ATOM 707 N N . VAL A 1 93 ? -5.244 4.442 -8.674 1.00 81.12 93 VAL A N 1
ATOM 708 C CA . VAL A 1 93 ? -6.024 4.603 -9.923 1.00 81.12 93 VAL A CA 1
ATOM 709 C C . VAL A 1 93 ? -7.541 4.744 -9.717 1.00 81.12 93 VAL A C 1
ATOM 711 O O . VAL A 1 93 ? -8.328 4.450 -10.609 1.00 81.12 93 VAL A O 1
ATOM 714 N N . GLY A 1 94 ? -7.966 5.196 -8.534 1.00 83.12 94 GLY A N 1
ATOM 715 C CA . GLY A 1 94 ? -9.380 5.385 -8.204 1.00 83.12 94 GLY A CA 1
ATOM 716 C C . GLY A 1 94 ? -10.132 4.147 -7.728 1.00 83.12 94 GLY A C 1
ATOM 717 O O . GLY A 1 94 ? -11.317 4.271 -7.431 1.00 83.12 94 GLY A O 1
ATOM 718 N N . ALA A 1 95 ? -9.488 2.981 -7.618 1.00 90.31 95 ALA A N 1
ATOM 719 C CA . ALA A 1 95 ? -10.160 1.741 -7.214 1.00 90.31 95 ALA A CA 1
ATOM 720 C C . ALA A 1 95 ? -10.593 1.737 -5.732 1.00 90.31 95 ALA A C 1
ATOM 722 O O . ALA A 1 95 ? -11.522 1.022 -5.351 1.00 90.31 95 ALA A O 1
ATOM 723 N N . THR A 1 96 ? -9.972 2.567 -4.890 1.00 92.88 96 THR A N 1
ATOM 724 C CA . THR A 1 96 ? -10.494 2.902 -3.557 1.00 92.88 96 THR A CA 1
ATOM 725 C C . THR A 1 96 ? -10.595 4.404 -3.356 1.00 92.88 96 THR A C 1
ATOM 727 O O . THR A 1 96 ? -9.590 5.116 -3.424 1.00 92.88 96 THR A O 1
ATOM 730 N N . ASN A 1 97 ? -11.809 4.874 -3.093 1.00 92.81 97 ASN A N 1
ATOM 731 C CA . ASN A 1 97 ? -12.162 6.280 -2.979 1.00 92.81 97 ASN A CA 1
ATOM 732 C C . ASN A 1 97 ? -13.095 6.506 -1.775 1.00 92.81 97 ASN A C 1
ATOM 734 O O . ASN A 1 97 ? -13.364 5.601 -0.990 1.00 92.81 97 ASN A O 1
ATOM 738 N N . GLY A 1 98 ? -13.601 7.724 -1.611 1.00 93.75 98 GLY A N 1
ATOM 739 C CA . GLY A 1 98 ? -14.445 8.088 -0.480 1.00 93.75 98 GLY A CA 1
ATOM 740 C C . GLY A 1 98 ? -15.770 7.326 -0.418 1.00 93.75 98 GLY A C 1
ATOM 741 O O . GLY A 1 98 ? -16.281 7.075 0.671 1.00 93.75 98 GLY A O 1
ATOM 742 N N . LYS A 1 99 ? -16.321 6.914 -1.568 1.00 92.75 99 LYS A N 1
ATOM 743 C CA . LYS A 1 99 ? -17.599 6.192 -1.637 1.00 92.75 99 LYS A CA 1
ATOM 744 C C . LYS A 1 99 ? -17.478 4.792 -1.040 1.00 92.75 99 LYS A C 1
ATOM 746 O O . LYS A 1 99 ? -18.240 4.459 -0.136 1.00 92.75 99 LYS A O 1
ATOM 751 N N . ASN A 1 100 ? -16.541 3.979 -1.531 1.00 95.25 100 ASN A N 1
ATOM 752 C CA . ASN A 1 100 ? -16.387 2.618 -1.017 1.00 95.25 100 ASN A CA 1
ATOM 753 C C . ASN A 1 100 ? -15.724 2.598 0.367 1.00 95.25 100 ASN A C 1
ATOM 755 O O . ASN A 1 100 ? -16.193 1.855 1.222 1.00 95.25 100 ASN A O 1
ATOM 759 N N . ALA A 1 101 ? -14.750 3.469 0.652 1.00 97.25 101 ALA A N 1
ATOM 760 C CA . ALA A 1 101 ? -14.191 3.592 2.001 1.00 97.25 101 ALA A CA 1
ATOM 761 C C . ALA A 1 101 ? -15.259 3.983 3.037 1.00 97.25 101 ALA A C 1
ATOM 763 O O . ALA A 1 101 ? -15.328 3.402 4.119 1.00 97.25 101 ALA A O 1
ATOM 764 N N . GLY A 1 102 ? -16.143 4.923 2.692 1.00 97.88 102 GLY A N 1
ATOM 765 C CA . GLY A 1 102 ? -17.270 5.305 3.539 1.00 97.88 102 GLY A CA 1
ATOM 766 C C . GLY A 1 102 ? -18.246 4.159 3.798 1.00 97.88 102 GLY A C 1
ATOM 767 O O . GLY A 1 102 ? -18.686 3.984 4.930 1.00 97.88 102 GLY A O 1
ATOM 768 N N . ALA A 1 103 ? -18.545 3.355 2.773 1.00 98.06 103 ALA A N 1
ATOM 769 C CA . ALA A 1 103 ? -19.418 2.189 2.902 1.00 98.06 103 ALA A CA 1
ATOM 770 C C . ALA A 1 103 ? -18.835 1.119 3.835 1.00 98.06 103 ALA A C 1
ATOM 772 O O . ALA A 1 103 ? -19.5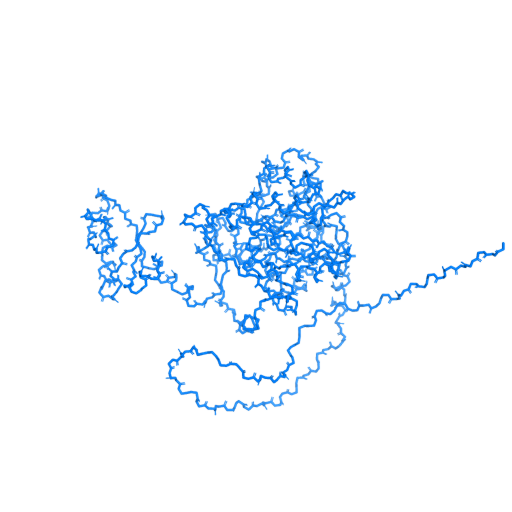38 0.635 4.715 1.00 98.06 103 ALA A O 1
ATOM 773 N N . TRP A 1 104 ? -17.539 0.813 3.712 1.00 98.31 104 TRP A N 1
ATOM 774 C CA . TRP A 1 104 ? -16.845 -0.059 4.665 1.00 98.31 104 TRP A CA 1
ATOM 775 C C . TRP A 1 104 ? -16.963 0.490 6.092 1.00 98.31 104 TRP A C 1
ATOM 777 O O . TRP A 1 104 ? -17.412 -0.207 7.007 1.00 98.31 104 TRP A O 1
ATOM 787 N N . ALA A 1 105 ? -16.636 1.764 6.297 1.00 98.50 105 ALA A N 1
ATOM 788 C CA . ALA A 1 105 ? -16.679 2.361 7.626 1.00 98.50 105 ALA A CA 1
ATOM 789 C C . ALA A 1 105 ? -18.100 2.450 8.219 1.00 98.50 105 ALA A C 1
ATOM 791 O O . ALA A 1 105 ? -18.258 2.367 9.437 1.00 98.50 105 ALA A O 1
ATOM 792 N N . ALA A 1 106 ? -19.145 2.554 7.396 1.00 98.44 106 ALA A N 1
ATOM 793 C CA . ALA A 1 106 ? -20.539 2.526 7.847 1.00 98.44 106 ALA A CA 1
ATOM 794 C C . ALA A 1 106 ? -20.951 1.176 8.474 1.00 98.44 106 ALA A C 1
ATOM 796 O O . ALA A 1 106 ? -21.874 1.134 9.294 1.00 98.44 106 ALA A O 1
ATOM 797 N N . GLU A 1 107 ? -20.230 0.101 8.147 1.00 97.50 107 GLU A N 1
ATOM 798 C CA . GLU A 1 107 ? -20.409 -1.254 8.686 1.00 97.50 107 GLU A CA 1
ATOM 799 C C . GLU A 1 107 ? -19.523 -1.535 9.917 1.00 97.50 107 GLU A C 1
ATOM 801 O O . GLU A 1 107 ? -19.304 -2.687 10.282 1.00 97.50 107 GLU A O 1
ATOM 806 N N . ASN A 1 108 ? -19.004 -0.490 10.577 1.00 97.94 108 ASN A N 1
ATOM 807 C CA . ASN A 1 108 ? -18.078 -0.609 11.711 1.00 97.94 108 ASN A CA 1
ATOM 808 C C . ASN A 1 108 ? -16.781 -1.362 11.356 1.00 97.94 108 ASN A C 1
ATOM 810 O O . ASN A 1 108 ? -16.281 -2.171 12.135 1.00 97.94 108 ASN A O 1
ATOM 814 N N . THR A 1 109 ? -16.251 -1.114 10.158 1.00 98.00 109 THR A N 1
ATOM 815 C CA . THR A 1 109 ? -14.987 -1.685 9.663 1.00 98.00 109 THR A CA 1
ATOM 816 C C . THR A 1 109 ? -13.994 -0.568 9.301 1.00 98.00 109 THR A C 1
ATOM 818 O O . THR A 1 109 ? -14.288 0.616 9.499 1.00 98.00 109 THR A O 1
ATOM 821 N N . GLY A 1 110 ? -12.805 -0.909 8.796 1.00 98.44 110 GLY A N 1
ATOM 822 C CA . GLY A 1 110 ? -11.838 0.074 8.296 1.00 98.44 110 GLY A CA 1
ATOM 823 C C . GLY A 1 110 ? -11.975 0.307 6.792 1.00 98.44 110 GLY A C 1
ATOM 824 O O . GLY A 1 110 ? -11.663 -0.582 6.004 1.00 98.44 110 GLY A O 1
ATOM 825 N N . GLY A 1 111 ? -12.387 1.504 6.378 1.00 98.31 111 GLY A N 1
ATOM 826 C CA . GLY A 1 111 ? -12.372 1.932 4.976 1.00 98.31 111 GLY A CA 1
ATOM 827 C C . GLY A 1 111 ? -11.086 2.677 4.626 1.00 98.31 111 GLY A C 1
ATOM 828 O O . GLY A 1 111 ? -10.628 3.499 5.418 1.00 98.31 111 GLY A O 1
ATOM 829 N N . THR A 1 112 ? -10.517 2.444 3.440 1.00 97.88 112 THR A N 1
ATOM 830 C CA . THR A 1 112 ? -9.237 3.053 3.040 1.00 97.88 112 THR A CA 1
ATOM 831 C C . THR A 1 112 ? -9.372 3.801 1.724 1.00 97.88 112 THR A C 1
ATOM 833 O O . THR A 1 112 ? -9.715 3.222 0.701 1.00 97.88 112 THR A O 1
ATOM 836 N N . ILE A 1 113 ? -9.032 5.085 1.725 1.00 96.38 113 ILE A N 1
ATOM 837 C CA . ILE A 1 113 ? -8.954 5.929 0.529 1.00 96.38 113 ILE A CA 1
ATOM 838 C C . ILE A 1 113 ? -7.527 5.860 -0.016 1.00 96.38 113 ILE A C 1
ATOM 840 O O . ILE A 1 113 ? -6.575 5.912 0.758 1.00 96.38 113 ILE A O 1
ATOM 844 N N . SER A 1 114 ? -7.330 5.788 -1.334 1.00 92.69 114 SER A N 1
ATOM 845 C CA . SER A 1 114 ? -5.981 5.960 -1.885 1.00 92.69 114 SER A CA 1
ATOM 846 C C . SER A 1 114 ? -5.647 7.441 -2.028 1.00 92.69 114 SER A C 1
ATOM 848 O O . SER A 1 114 ? -6.316 8.162 -2.760 1.00 92.69 114 SER A O 1
ATOM 850 N N . GLY A 1 115 ? -4.584 7.887 -1.361 1.00 89.12 115 GLY A N 1
ATOM 851 C CA . GLY A 1 115 ? -3.989 9.211 -1.545 1.00 89.12 115 GLY A CA 1
ATOM 852 C C . GLY A 1 115 ? -3.098 9.305 -2.790 1.00 89.12 115 GLY A C 1
ATOM 853 O O . GLY A 1 115 ? -2.604 10.382 -3.115 1.00 89.12 115 GLY A O 1
ATOM 854 N N . THR A 1 116 ? -2.889 8.193 -3.507 1.00 75.56 116 THR A N 1
ATOM 855 C CA . THR A 1 116 ? -2.153 8.159 -4.779 1.00 75.56 116 THR A CA 1
ATOM 856 C C . THR A 1 116 ? -3.144 8.113 -5.937 1.00 75.56 116 THR A C 1
ATOM 858 O O . THR A 1 116 ? -3.796 7.096 -6.170 1.00 75.56 116 THR A O 1
ATOM 861 N N . GLY A 1 117 ? -3.263 9.215 -6.680 1.00 62.34 117 GLY A N 1
ATOM 862 C CA . GLY A 1 117 ? -4.273 9.325 -7.735 1.00 62.34 117 GLY A CA 1
ATOM 863 C C . GLY A 1 117 ? -5.678 9.605 -7.196 1.00 62.34 117 GLY A C 1
ATOM 864 O O . GLY A 1 117 ? -6.657 9.175 -7.802 1.00 62.34 117 GLY A O 1
ATOM 865 N N . ALA A 1 118 ? -5.787 10.323 -6.068 1.00 57.88 118 ALA A N 1
ATOM 866 C CA . ALA A 1 118 ? -7.038 10.910 -5.586 1.00 57.88 118 ALA A CA 1
ATOM 867 C C . ALA A 1 118 ? -7.478 12.060 -6.516 1.00 57.88 118 ALA A C 1
ATOM 869 O O . ALA A 1 118 ? -7.542 13.216 -6.121 1.00 57.88 118 ALA A O 1
ATOM 870 N N . THR A 1 119 ? -7.733 11.750 -7.783 1.00 55.59 119 THR A N 1
ATOM 871 C CA . THR A 1 119 ? -8.162 12.690 -8.823 1.00 55.59 119 THR A CA 1
ATOM 872 C C . THR A 1 119 ? -9.578 12.352 -9.238 1.00 55.59 119 THR A C 1
ATOM 874 O O . THR A 1 119 ? -9.807 11.922 -10.358 1.00 55.59 119 THR A O 1
ATOM 877 N N . PHE A 1 120 ? -10.530 12.545 -8.329 1.00 63.22 120 PHE A N 1
ATOM 878 C CA . PHE A 1 120 ? -11.937 12.666 -8.699 1.00 63.22 120 PHE A CA 1
ATOM 879 C C . PHE A 1 120 ? -12.584 13.675 -7.751 1.00 63.22 120 PHE A C 1
ATOM 881 O O . PHE A 1 120 ? -13.160 13.292 -6.731 1.00 63.22 120 PHE A O 1
ATOM 888 N N . SER A 1 121 ? -12.470 14.975 -8.042 1.00 61.56 121 SER A N 1
ATOM 889 C CA . SER A 1 121 ? -13.545 15.873 -7.626 1.00 61.56 121 SER A CA 1
ATOM 890 C C . SER A 1 121 ? -14.743 15.625 -8.531 1.00 61.56 121 SER A C 1
ATOM 892 O O . SER A 1 121 ? -14.588 15.247 -9.690 1.00 61.56 121 SER A O 1
ATOM 894 N N . TYR A 1 122 ? -15.943 15.724 -7.977 1.00 67.12 122 TYR A N 1
ATOM 895 C CA . TYR A 1 122 ? -17.173 15.581 -8.741 1.00 67.12 122 TYR A CA 1
ATOM 896 C C . TYR A 1 122 ? -17.788 16.968 -8.877 1.00 67.12 122 TYR A C 1
ATOM 898 O O . TYR A 1 122 ? -17.793 17.733 -7.913 1.00 67.12 122 TYR A O 1
ATOM 906 N N . ASN A 1 123 ? -18.293 17.309 -10.058 1.00 64.69 123 ASN A N 1
ATOM 907 C CA . ASN A 1 123 ? -19.106 18.510 -10.199 1.00 64.69 123 ASN A CA 1
ATOM 908 C C . ASN A 1 123 ? -20.463 18.341 -9.497 1.00 64.69 123 ASN A C 1
ATOM 910 O O . ASN A 1 123 ? -20.820 17.257 -9.035 1.00 64.69 123 ASN A O 1
ATOM 914 N N . GLU A 1 124 ? -21.245 19.417 -9.463 1.00 65.38 124 GLU A N 1
ATOM 915 C CA . GLU A 1 124 ? -22.581 19.467 -8.851 1.00 65.38 124 GLU A CA 1
ATOM 916 C C . GLU A 1 124 ? -23.547 18.394 -9.390 1.00 65.38 124 GLU A C 1
ATOM 918 O O . GLU A 1 124 ? -24.469 17.980 -8.695 1.00 65.38 124 GLU A O 1
ATOM 923 N N . ASN A 1 125 ? -23.296 17.881 -10.600 1.00 62.50 125 ASN A N 1
ATOM 924 C CA . ASN A 1 125 ? -24.077 16.817 -11.235 1.00 62.50 125 ASN A CA 1
ATOM 925 C C . ASN A 1 125 ? -23.544 15.404 -10.928 1.00 62.50 125 ASN A C 1
ATOM 927 O O . ASN A 1 125 ? -23.963 14.434 -11.562 1.00 62.50 125 ASN A O 1
ATOM 931 N N . GLY A 1 126 ? -22.578 15.272 -10.014 1.00 62.53 126 GLY A N 1
ATOM 932 C CA . GLY A 1 126 ? -21.968 13.997 -9.641 1.00 62.53 126 GLY A CA 1
ATOM 933 C C . GLY A 1 126 ? -21.064 13.393 -10.719 1.00 62.53 126 GLY A C 1
ATOM 934 O O . GLY A 1 126 ? -20.756 12.204 -10.648 1.00 62.53 126 GLY A O 1
ATOM 935 N N . ARG A 1 127 ? -20.637 14.169 -11.727 1.00 67.00 127 ARG A N 1
ATOM 936 C CA . ARG A 1 127 ? -19.693 13.697 -12.753 1.00 67.00 127 ARG A CA 1
ATOM 937 C C . ARG A 1 127 ? -18.253 13.993 -12.340 1.00 67.00 127 ARG A C 1
ATOM 939 O O . ARG A 1 127 ? -18.011 15.088 -11.834 1.00 67.00 127 ARG A O 1
ATOM 946 N N . PRO A 1 128 ? -17.302 13.079 -12.599 1.00 69.50 128 PRO A N 1
ATOM 947 C CA . PRO A 1 128 ? -15.885 13.353 -12.410 1.00 69.50 128 PRO A CA 1
ATOM 948 C C . PRO A 1 128 ? -15.447 14.628 -13.130 1.00 69.50 128 PRO A C 1
ATOM 950 O O . PRO A 1 128 ? -15.727 14.809 -14.317 1.00 69.50 128 PRO A O 1
ATOM 953 N N . ASN A 1 129 ? -14.741 15.497 -12.420 1.00 70.44 129 ASN A N 1
ATOM 954 C CA . ASN A 1 129 ? -14.064 16.634 -13.008 1.00 70.44 129 ASN A CA 1
ATOM 955 C C . ASN A 1 129 ? -12.859 16.141 -13.805 1.00 70.44 129 ASN A C 1
ATOM 957 O O . ASN A 1 129 ? -12.065 15.321 -13.340 1.00 70.44 129 ASN A O 1
ATOM 961 N N . SER A 1 130 ? -12.735 16.655 -15.025 1.00 67.19 130 SER A N 1
ATOM 962 C CA . SER A 1 130 ? -11.514 16.511 -15.804 1.00 67.19 130 SER A CA 1
ATOM 963 C C . SER A 1 130 ? -10.499 17.511 -15.275 1.00 67.19 130 SER A C 1
ATOM 965 O O . SER A 1 130 ? -10.817 18.691 -15.137 1.00 67.19 130 SER A O 1
ATOM 967 N N . TYR A 1 131 ? -9.275 17.054 -15.041 1.00 71.69 131 TYR A N 1
ATOM 968 C CA . TYR A 1 131 ? -8.157 17.909 -14.663 1.00 71.69 131 TYR A CA 1
ATOM 969 C C . TYR A 1 131 ? -7.199 18.054 -15.853 1.00 71.69 131 TYR A C 1
ATOM 971 O O . TYR A 1 131 ? -6.217 17.314 -15.949 1.00 71.69 131 TYR A O 1
ATOM 979 N N . PRO A 1 132 ? -7.497 18.934 -16.830 1.00 79.38 132 PRO A N 1
ATOM 980 C CA . PRO A 1 132 ? -6.571 19.180 -17.921 1.00 79.38 132 PRO A CA 1
ATOM 981 C C . PRO A 1 132 ? -5.338 19.897 -17.368 1.00 79.38 132 PRO A C 1
ATOM 983 O O . PRO A 1 132 ? -5.448 20.965 -16.771 1.00 79.38 132 PRO A O 1
ATOM 986 N N . TYR A 1 133 ? -4.161 19.310 -17.573 1.00 80.50 133 TYR A N 1
ATOM 987 C CA . TYR A 1 133 ? -2.896 19.982 -17.288 1.00 80.50 133 TYR A CA 1
ATOM 988 C C . TYR A 1 133 ? -2.803 21.286 -18.081 1.00 80.50 133 TYR A C 1
ATOM 990 O O . TYR A 1 133 ? -2.923 21.269 -19.308 1.00 80.50 133 TYR A O 1
ATOM 998 N N . THR A 1 134 ? -2.563 22.402 -17.393 1.00 86.75 134 THR A N 1
ATOM 999 C CA . THR A 1 134 ? -2.326 23.708 -18.028 1.00 86.75 134 THR A CA 1
ATOM 1000 C C . THR A 1 134 ? -0.842 24.074 -18.025 1.00 86.75 134 THR A C 1
ATOM 1002 O O . THR A 1 134 ? -0.391 24.868 -18.855 1.00 86.75 134 THR A O 1
ATOM 1005 N N . GLY A 1 135 ? -0.056 23.422 -17.160 1.00 86.88 135 GLY A N 1
ATOM 1006 C CA . GLY A 1 135 ? 1.391 23.553 -17.081 1.00 86.88 135 GLY A CA 1
ATOM 1007 C C . GLY A 1 135 ? 2.102 23.164 -18.379 1.00 86.88 135 GLY A C 1
ATOM 1008 O O . GLY A 1 135 ? 1.948 22.059 -18.918 1.00 86.88 135 GLY A O 1
ATOM 1009 N N . ARG A 1 136 ? 2.968 24.057 -18.861 1.00 91.31 136 ARG A N 1
ATOM 1010 C CA . ARG A 1 136 ? 3.787 23.843 -20.062 1.00 91.31 136 ARG A CA 1
ATOM 1011 C C . ARG A 1 136 ? 4.973 22.940 -19.752 1.00 91.31 136 ARG A C 1
ATOM 1013 O O . ARG A 1 136 ? 5.357 22.103 -20.572 1.00 91.31 136 ARG A O 1
ATOM 1020 N N . THR A 1 137 ? 5.525 23.052 -18.547 1.00 93.12 137 THR A N 1
ATOM 1021 C CA . THR A 1 137 ? 6.670 22.254 -18.097 1.00 93.12 137 THR A CA 1
ATOM 1022 C C . THR A 1 137 ? 6.245 21.040 -17.271 1.00 93.12 137 THR A C 1
ATOM 1024 O O . THR A 1 137 ? 5.166 20.991 -16.683 1.00 93.12 137 THR A O 1
ATOM 1027 N N . ARG A 1 138 ? 7.128 20.035 -17.183 1.00 88.06 138 ARG A N 1
ATOM 1028 C CA . ARG A 1 138 ? 6.925 18.869 -16.304 1.00 88.06 138 ARG A CA 1
ATOM 1029 C C . ARG A 1 138 ? 6.764 19.277 -14.836 1.00 88.06 138 ARG A C 1
ATOM 1031 O O . ARG A 1 138 ? 6.013 18.630 -14.117 1.00 88.06 138 ARG A O 1
ATOM 1038 N N . GLN A 1 139 ? 7.482 20.312 -14.403 1.00 92.19 139 GLN A N 1
ATOM 1039 C CA . GLN A 1 139 ? 7.417 20.805 -13.032 1.00 92.19 139 GLN A CA 1
ATOM 1040 C C . GLN A 1 139 ? 6.057 21.443 -12.748 1.00 92.19 139 GLN A C 1
ATOM 1042 O O . GLN A 1 139 ? 5.410 21.043 -11.792 1.00 92.19 139 GLN A O 1
ATOM 1047 N N . GLU A 1 140 ? 5.579 22.339 -13.614 1.00 92.81 140 GLU A N 1
ATOM 1048 C CA . GLU A 1 140 ? 4.252 22.959 -13.467 1.00 92.81 140 GLU A CA 1
ATOM 1049 C C . GLU A 1 140 ? 3.138 21.908 -13.419 1.00 92.81 140 GLU A C 1
ATOM 1051 O O . GLU A 1 140 ? 2.307 21.937 -12.518 1.00 92.81 140 GLU A O 1
ATOM 1056 N N . ARG A 1 141 ? 3.171 20.909 -14.313 1.00 90.44 141 ARG A N 1
ATOM 1057 C CA . ARG A 1 141 ? 2.194 19.807 -14.287 1.00 90.44 141 ARG A CA 1
ATOM 1058 C C . ARG A 1 141 ? 2.266 18.969 -13.012 1.00 90.44 141 ARG A C 1
ATOM 1060 O O . ARG A 1 141 ? 1.255 18.439 -12.560 1.00 90.44 141 ARG A O 1
ATOM 1067 N N . HIS A 1 142 ? 3.454 18.819 -12.429 1.00 90.25 142 HIS A N 1
ATOM 1068 C CA . HIS A 1 142 ? 3.591 18.140 -11.145 1.00 90.25 142 HIS A CA 1
ATOM 1069 C C . HIS A 1 142 ? 2.963 18.956 -10.010 1.00 90.25 142 HIS A C 1
ATOM 1071 O O . HIS A 1 142 ? 2.274 18.378 -9.175 1.00 90.25 142 HIS A O 1
ATOM 1077 N N . GLU A 1 143 ? 3.147 20.278 -10.005 1.00 91.75 143 GLU A N 1
ATOM 1078 C CA . GLU A 1 143 ? 2.508 21.173 -9.035 1.00 91.75 143 GLU A CA 1
ATOM 1079 C C . GLU A 1 143 ? 0.977 21.122 -9.132 1.00 91.75 143 GLU A C 1
ATOM 1081 O O . GLU A 1 143 ? 0.307 20.979 -8.109 1.00 91.75 143 GLU A O 1
ATOM 1086 N N . GLU A 1 144 ? 0.428 21.136 -10.351 1.00 89.88 144 GLU A N 1
ATOM 1087 C CA . GLU A 1 144 ? -1.008 20.940 -10.598 1.00 89.88 144 GLU A CA 1
ATOM 1088 C C . GLU A 1 144 ? -1.494 19.596 -10.038 1.00 89.88 144 GLU A C 1
ATOM 1090 O O . GLU A 1 144 ? -2.466 19.548 -9.286 1.00 89.88 144 GLU A O 1
ATOM 1095 N N . LEU A 1 145 ? -0.770 18.505 -10.319 1.00 88.12 145 LEU A N 1
ATOM 1096 C CA . LEU A 1 145 ? -1.115 17.176 -9.811 1.00 88.12 145 LEU A CA 1
ATOM 1097 C C . LEU A 1 145 ? -1.102 17.111 -8.277 1.00 88.12 145 LEU A C 1
ATOM 1099 O O . LEU A 1 145 ? -1.974 16.466 -7.691 1.00 88.12 145 LEU A O 1
ATOM 1103 N N . VAL A 1 146 ? -0.135 17.759 -7.618 1.00 91.12 146 VAL A N 1
ATOM 1104 C CA . VAL A 1 146 ? -0.083 17.831 -6.149 1.00 91.12 146 VAL A CA 1
ATOM 1105 C C . VAL A 1 146 ? -1.297 18.582 -5.607 1.00 91.12 146 VAL A C 1
ATOM 1107 O O . VAL A 1 146 ? -1.949 18.077 -4.694 1.00 91.12 146 VAL A O 1
ATOM 1110 N N . ALA A 1 147 ? -1.632 19.742 -6.177 1.00 90.50 147 ALA A N 1
ATOM 1111 C CA . ALA A 1 147 ? -2.787 20.531 -5.754 1.00 90.50 147 ALA A CA 1
ATOM 1112 C C . ALA A 1 147 ? -4.101 19.747 -5.906 1.00 90.50 147 ALA A C 1
ATOM 1114 O O . ALA A 1 147 ? -4.873 19.651 -4.952 1.00 90.50 147 ALA A O 1
ATOM 1115 N N . TRP A 1 148 ? -4.315 19.103 -7.056 1.00 88.12 148 TRP A N 1
ATOM 1116 C CA . TRP A 1 148 ? -5.511 18.290 -7.296 1.00 88.12 148 TRP A CA 1
ATOM 1117 C C . TRP A 1 148 ? -5.587 17.063 -6.396 1.00 88.12 148 TRP A C 1
ATOM 1119 O O . TRP A 1 148 ? -6.669 16.709 -5.940 1.00 88.12 148 TRP A O 1
ATOM 1129 N N . SER A 1 149 ? -4.450 16.431 -6.097 1.00 89.31 149 SER A N 1
ATOM 1130 C CA . SER A 1 149 ? -4.415 15.291 -5.175 1.00 89.31 149 SER A CA 1
ATOM 1131 C C . SER A 1 149 ? -4.787 15.702 -3.748 1.00 89.31 149 SER A C 1
ATOM 1133 O O . SER A 1 149 ? -5.429 14.928 -3.042 1.00 89.31 149 SER A O 1
ATOM 1135 N N . ILE A 1 150 ? -4.415 16.917 -3.323 1.00 92.50 150 ILE A N 1
ATOM 1136 C CA . ILE A 1 150 ? -4.822 17.469 -2.024 1.00 92.50 150 ILE A CA 1
ATOM 1137 C C . ILE A 1 150 ? -6.328 17.740 -2.013 1.00 92.50 150 ILE A C 1
ATOM 1139 O O . ILE A 1 150 ? -7.028 17.247 -1.131 1.00 92.50 150 ILE A O 1
ATOM 1143 N N . GLU A 1 151 ? -6.834 18.475 -3.004 1.00 90.31 151 GLU A N 1
ATOM 1144 C CA . GLU A 1 151 ? -8.261 18.800 -3.124 1.00 90.31 151 GLU A CA 1
ATOM 1145 C C . GLU A 1 151 ? -9.126 17.532 -3.168 1.00 90.31 151 GLU A C 1
ATOM 1147 O O . GLU A 1 151 ? -10.072 17.376 -2.390 1.00 90.31 151 GLU A O 1
ATOM 1152 N N . GLY A 1 152 ? -8.763 16.585 -4.035 1.00 89.62 152 GLY A N 1
ATOM 1153 C CA . GLY A 1 152 ? -9.449 15.308 -4.158 1.00 89.62 152 GLY A CA 1
ATOM 1154 C C . GLY A 1 152 ? -9.343 14.474 -2.884 1.00 89.62 152 GLY A C 1
ATOM 1155 O O . GLY A 1 152 ? -10.349 13.927 -2.440 1.00 89.62 152 GLY A O 1
ATOM 1156 N N . GLY A 1 153 ? -8.175 14.423 -2.239 1.00 93.50 153 GLY A N 1
ATOM 1157 C CA . GLY A 1 153 ? -7.995 13.729 -0.962 1.00 93.50 153 GLY A CA 1
ATOM 1158 C C . GLY A 1 153 ? -8.910 14.266 0.144 1.00 93.50 153 GLY A C 1
ATOM 1159 O O . GLY A 1 153 ? -9.548 13.475 0.844 1.00 93.50 153 GLY A O 1
ATOM 1160 N N . ILE A 1 154 ? -9.046 15.591 0.258 1.00 94.62 154 ILE A N 1
ATOM 1161 C CA . ILE A 1 154 ? -9.954 16.240 1.218 1.00 94.62 154 ILE A CA 1
ATOM 1162 C C . ILE A 1 154 ? -11.409 15.881 0.901 1.00 94.62 154 ILE A C 1
ATOM 1164 O O . ILE A 1 154 ? -12.144 15.444 1.789 1.00 94.62 154 ILE A O 1
ATOM 1168 N N . LEU A 1 155 ? -11.823 15.998 -0.365 1.00 92.38 155 LEU A N 1
ATOM 1169 C CA . LEU A 1 155 ? -13.192 15.685 -0.779 1.00 92.38 155 LEU A CA 1
ATOM 1170 C C . LEU A 1 155 ? -13.554 14.219 -0.506 1.00 92.38 155 LEU A C 1
ATOM 1172 O O . LEU A 1 155 ? -14.590 13.938 0.098 1.00 92.38 155 LEU A O 1
ATOM 1176 N N . GLN A 1 156 ? -12.704 13.281 -0.935 1.00 93.56 156 GLN A N 1
ATOM 1177 C CA . GLN A 1 156 ? -12.937 11.850 -0.734 1.00 93.56 156 GLN A CA 1
ATOM 1178 C C . GLN A 1 156 ? -13.001 11.509 0.760 1.00 93.56 156 GLN A C 1
ATOM 1180 O O . GLN A 1 156 ? -13.845 10.713 1.174 1.00 93.56 156 GLN A O 1
ATOM 1185 N N . THR A 1 157 ? -12.168 12.152 1.580 1.00 96.19 157 THR A N 1
ATOM 1186 C CA . THR A 1 157 ? -12.208 11.990 3.038 1.00 96.19 157 THR A CA 1
ATOM 1187 C C . THR A 1 157 ? -13.523 12.487 3.621 1.00 96.19 157 THR A C 1
ATOM 1189 O O . THR A 1 157 ? -14.162 11.758 4.377 1.00 96.19 157 THR A O 1
ATOM 1192 N N . ALA A 1 158 ? -13.972 13.685 3.241 1.00 95.81 158 ALA A N 1
ATOM 1193 C CA . ALA A 1 158 ? -15.235 14.239 3.718 1.00 95.81 158 ALA A CA 1
ATOM 1194 C C . ALA A 1 158 ? -16.432 13.350 3.335 1.00 95.81 158 ALA A C 1
ATOM 1196 O O . ALA A 1 158 ? -17.320 13.114 4.158 1.00 95.81 158 ALA A O 1
ATOM 1197 N N . MET A 1 159 ? -16.437 12.805 2.112 1.00 94.75 159 MET A N 1
ATOM 1198 C CA . MET A 1 159 ? -17.442 11.835 1.663 1.00 94.75 159 MET A CA 1
ATOM 1199 C C . MET A 1 159 ? -17.449 10.578 2.540 1.00 94.75 159 MET A C 1
ATOM 1201 O O . MET A 1 159 ? -18.511 10.173 3.017 1.00 94.75 159 MET A O 1
ATOM 1205 N N . ALA A 1 160 ? -16.278 9.983 2.780 1.00 96.94 160 ALA A N 1
ATOM 1206 C CA . ALA A 1 160 ? -16.165 8.756 3.559 1.00 96.94 160 ALA A CA 1
ATOM 1207 C C . ALA A 1 160 ? -16.538 8.968 5.031 1.00 96.94 160 ALA A C 1
ATOM 1209 O O . ALA A 1 160 ? -17.295 8.186 5.598 1.00 96.94 160 ALA A O 1
ATOM 1210 N N . HIS A 1 161 ? -16.061 10.062 5.626 1.00 97.69 161 HIS A N 1
ATOM 1211 C CA . HIS A 1 161 ? -16.359 10.444 7.003 1.00 97.69 161 HIS A CA 1
ATOM 1212 C C . HIS A 1 161 ? -17.855 10.712 7.209 1.00 97.69 161 HIS A C 1
ATOM 1214 O O . HIS A 1 161 ? -18.437 10.289 8.204 1.00 97.69 161 HIS A O 1
ATOM 1220 N N . LYS A 1 162 ? -18.517 11.371 6.250 1.00 97.50 162 LYS A N 1
ATOM 1221 C CA . LYS A 1 162 ? -19.972 11.559 6.296 1.00 97.50 162 LYS A CA 1
ATOM 1222 C C . LYS A 1 162 ? -20.714 10.223 6.216 1.00 97.50 162 LYS A C 1
ATOM 1224 O O . LYS A 1 162 ? -21.654 10.008 6.976 1.00 97.50 162 LYS A O 1
ATOM 1229 N N . ALA A 1 163 ? -20.315 9.348 5.295 1.00 97.19 163 ALA A N 1
ATOM 1230 C CA . ALA A 1 163 ? -20.958 8.051 5.098 1.00 97.19 163 ALA A CA 1
ATOM 1231 C C . ALA A 1 163 ? -20.748 7.093 6.283 1.00 97.19 163 ALA A C 1
ATOM 1233 O O . ALA A 1 163 ? -21.656 6.330 6.602 1.00 97.19 163 ALA A O 1
ATOM 1234 N N . SER A 1 164 ? -19.598 7.161 6.965 1.00 97.38 164 SER A N 1
ATOM 1235 C CA . SER A 1 164 ? -19.290 6.279 8.098 1.00 97.38 164 SER A CA 1
ATOM 1236 C C . SER A 1 164 ? -20.231 6.475 9.287 1.00 97.38 164 SER A C 1
ATOM 1238 O O . SER A 1 164 ? -20.407 5.558 10.093 1.00 97.38 164 SER A O 1
ATOM 1240 N N . GLY A 1 165 ? -20.804 7.675 9.438 1.00 95.94 165 GLY A N 1
ATOM 1241 C CA . GLY A 1 165 ? -21.624 8.035 10.594 1.00 95.94 165 GLY A CA 1
ATOM 1242 C C . GLY A 1 165 ? -20.886 7.887 11.931 1.00 95.94 165 GLY A C 1
ATOM 1243 O O . GLY A 1 165 ? -21.531 7.653 12.948 1.00 95.94 165 GLY A O 1
ATOM 1244 N N . GLY A 1 166 ? -19.548 7.953 11.923 1.00 94.38 166 GLY A N 1
ATOM 1245 C CA . GLY A 1 166 ? -18.706 7.781 13.112 1.00 94.38 166 GLY A CA 1
ATOM 1246 C C . GLY A 1 166 ? -18.579 6.342 13.627 1.00 94.38 166 GLY A C 1
ATOM 1247 O O . GLY A 1 166 ? -18.047 6.147 14.716 1.00 94.38 166 GLY A O 1
ATOM 1248 N N . LYS A 1 167 ? -19.062 5.337 12.882 1.00 96.56 167 LYS A N 1
ATOM 1249 C CA . LYS A 1 167 ? -19.003 3.927 13.298 1.00 96.56 167 LYS A CA 1
ATOM 1250 C C . LYS A 1 167 ? -17.591 3.352 13.143 1.00 96.56 167 LYS A C 1
ATOM 1252 O O . LYS A 1 167 ? -16.918 3.070 14.127 1.00 96.56 167 LYS A O 1
ATOM 1257 N N . GLY A 1 168 ? -17.142 3.196 11.900 1.00 97.69 168 GLY A N 1
ATOM 1258 C CA . GLY A 1 168 ? -15.850 2.609 11.554 1.00 97.69 168 GLY A CA 1
ATOM 1259 C C . GLY A 1 168 ? -14.709 3.618 11.437 1.00 97.69 168 GLY A C 1
ATOM 1260 O O . GLY A 1 168 ? -14.859 4.805 11.729 1.00 97.69 168 GLY A O 1
ATOM 1261 N N . ARG A 1 169 ? -13.552 3.129 10.983 1.00 98.38 169 ARG A N 1
ATOM 1262 C CA . ARG A 1 169 ? -12.337 3.935 10.786 1.00 98.38 169 ARG A CA 1
ATOM 1263 C C . ARG A 1 169 ? -12.180 4.327 9.319 1.00 98.38 169 ARG A C 1
ATOM 1265 O O . ARG A 1 169 ? -12.479 3.545 8.420 1.00 98.38 169 ARG A O 1
ATOM 1272 N N . ILE A 1 170 ? -11.675 5.536 9.092 1.00 98.56 170 ILE A N 1
ATOM 1273 C CA . ILE A 1 170 ? -11.300 6.057 7.770 1.00 98.56 170 ILE A CA 1
ATOM 1274 C C . ILE A 1 170 ? -9.786 6.177 7.710 1.00 98.56 170 ILE A C 1
ATOM 1276 O O . ILE A 1 170 ? -9.195 6.900 8.509 1.00 98.56 170 ILE A O 1
ATOM 1280 N N . ARG A 1 171 ? -9.173 5.491 6.752 1.00 98.25 171 ARG A N 1
ATOM 1281 C CA . ARG A 1 171 ? -7.727 5.443 6.539 1.00 98.25 171 ARG A CA 1
ATOM 1282 C C . ARG A 1 171 ? -7.384 6.065 5.194 1.00 98.25 171 ARG A C 1
ATOM 1284 O O . ARG A 1 171 ? -8.198 6.040 4.268 1.00 98.25 171 ARG A O 1
ATOM 1291 N N . MET A 1 172 ? -6.170 6.586 5.054 1.00 97.44 172 MET A N 1
ATOM 1292 C CA . MET A 1 172 ? -5.651 7.027 3.760 1.00 97.44 172 MET A CA 1
ATOM 1293 C C . MET A 1 172 ? -4.323 6.352 3.443 1.00 97.44 172 MET A C 1
ATOM 1295 O O . MET A 1 172 ? -3.370 6.431 4.212 1.00 97.44 172 MET A O 1
ATOM 1299 N N . ASN A 1 173 ? -4.259 5.691 2.290 1.00 95.94 173 ASN A N 1
ATOM 1300 C CA . ASN A 1 173 ? -3.078 4.983 1.832 1.00 95.94 173 ASN A CA 1
ATOM 1301 C C . ASN A 1 173 ? -2.168 5.862 0.962 1.00 95.94 173 ASN A C 1
ATOM 1303 O O . ASN A 1 173 ? -2.633 6.478 0.003 1.00 95.94 173 ASN A O 1
ATOM 1307 N N . PHE A 1 174 ? -0.864 5.841 1.234 1.00 94.12 174 PHE A N 1
ATOM 1308 C CA . PHE A 1 174 ? 0.157 6.463 0.391 1.00 94.12 174 PHE A CA 1
ATOM 1309 C C . PHE A 1 174 ? 1.245 5.463 -0.022 1.00 94.12 174 PHE A C 1
ATOM 1311 O O . PHE A 1 174 ? 1.703 4.647 0.782 1.00 94.12 174 PHE A O 1
ATOM 1318 N N . LEU A 1 175 ? 1.700 5.568 -1.276 1.00 90.94 175 LEU A N 1
ATOM 1319 C CA . LEU A 1 175 ? 2.882 4.864 -1.777 1.00 90.94 175 LEU A CA 1
ATOM 1320 C C . LEU A 1 175 ? 4.125 5.705 -1.490 1.00 90.94 175 LEU A C 1
ATOM 1322 O O . LEU A 1 175 ? 4.339 6.712 -2.156 1.00 90.94 175 LEU A O 1
ATOM 1326 N N . LYS A 1 176 ? 4.964 5.318 -0.529 1.00 90.88 176 LYS A N 1
ATOM 1327 C CA . LYS A 1 176 ? 6.032 6.187 -0.017 1.00 90.88 176 LYS A CA 1
ATOM 1328 C C . LYS A 1 176 ? 7.000 6.686 -1.094 1.00 90.88 176 LYS A C 1
ATOM 1330 O O . LYS A 1 176 ? 7.441 7.832 -1.031 1.00 90.88 176 LYS A O 1
ATOM 1335 N N . MET A 1 177 ? 7.315 5.847 -2.079 1.00 87.88 177 MET A N 1
ATOM 1336 C CA . MET A 1 177 ? 8.234 6.199 -3.168 1.00 87.88 177 MET A CA 1
ATOM 1337 C C . MET A 1 177 ? 7.607 7.077 -4.263 1.00 87.88 177 MET A C 1
ATOM 1339 O O . MET A 1 177 ? 8.317 7.506 -5.172 1.00 87.88 177 MET A O 1
ATOM 1343 N N . ALA A 1 178 ? 6.303 7.368 -4.207 1.00 86.75 178 A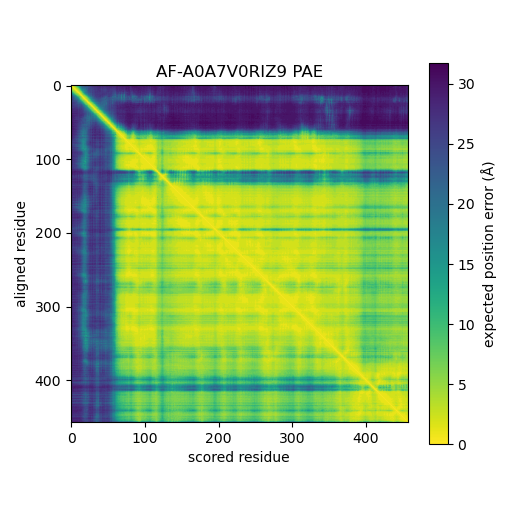LA A N 1
ATOM 1344 C CA . ALA A 1 178 ? 5.671 8.255 -5.175 1.00 86.75 178 ALA A CA 1
ATOM 1345 C C . ALA A 1 178 ? 6.070 9.726 -4.942 1.00 86.75 178 ALA A C 1
ATOM 1347 O O . ALA A 1 178 ? 6.148 10.226 -3.816 1.00 86.75 178 ALA A O 1
ATOM 1348 N N . GLY A 1 179 ? 6.323 10.441 -6.040 1.00 86.75 179 GLY A N 1
ATOM 1349 C CA . GLY A 1 179 ? 6.713 11.849 -5.998 1.00 86.75 179 GLY A CA 1
ATOM 1350 C C . GLY A 1 179 ? 5.606 12.737 -5.425 1.00 86.75 179 GLY A C 1
ATOM 1351 O O . GLY A 1 179 ? 4.445 12.609 -5.799 1.00 86.75 179 GLY A O 1
ATOM 1352 N N . GLY A 1 180 ? 5.969 13.660 -4.531 1.00 90.31 180 GLY A N 1
ATOM 1353 C CA . GLY A 1 180 ? 5.037 14.636 -3.953 1.00 90.31 180 GLY A CA 1
ATOM 1354 C C . GLY A 1 180 ? 4.211 14.134 -2.761 1.00 90.31 180 GLY A C 1
ATOM 1355 O O . GLY A 1 180 ? 3.512 14.940 -2.151 1.00 90.31 180 GLY A O 1
ATOM 1356 N N . VAL A 1 181 ? 4.332 12.863 -2.360 1.00 92.31 181 VAL A N 1
ATOM 1357 C CA . VAL A 1 181 ? 3.517 12.253 -1.288 1.00 92.31 181 VAL A CA 1
ATOM 1358 C C . VAL A 1 181 ? 3.525 13.039 0.016 1.00 92.31 181 VAL A C 1
ATOM 1360 O O . VAL A 1 181 ? 2.459 13.296 0.558 1.00 92.31 181 VAL A O 1
ATOM 1363 N N . MET A 1 182 ? 4.689 13.500 0.487 1.00 94.50 182 MET A N 1
ATOM 1364 C CA . MET A 1 182 ? 4.766 14.307 1.716 1.00 94.50 182 MET A CA 1
ATOM 1365 C C . MET A 1 182 ? 3.912 15.572 1.647 1.00 94.50 182 MET A C 1
ATOM 1367 O O . MET A 1 182 ? 3.267 15.952 2.620 1.00 94.50 182 MET A O 1
ATOM 1371 N N . ARG A 1 183 ? 3.922 16.238 0.489 1.00 95.44 183 ARG A N 1
ATOM 1372 C CA . ARG A 1 183 ? 3.191 17.488 0.269 1.00 95.44 183 ARG A CA 1
ATOM 1373 C C . ARG A 1 183 ? 1.693 17.221 0.230 1.00 95.44 183 ARG A C 1
ATOM 1375 O O . ARG A 1 183 ? 0.937 17.948 0.865 1.00 95.44 183 ARG A O 1
ATOM 1382 N N . ILE A 1 184 ? 1.297 16.152 -0.461 1.00 95.25 184 ILE A N 1
ATOM 1383 C CA . ILE A 1 184 ? -0.098 15.722 -0.552 1.00 95.25 184 ILE A CA 1
ATOM 1384 C C . ILE A 1 184 ? -0.616 15.334 0.833 1.00 95.25 184 ILE A C 1
ATOM 1386 O O . ILE A 1 184 ? -1.613 15.885 1.278 1.00 95.25 184 ILE A O 1
ATOM 1390 N N . MET A 1 185 ? 0.096 14.465 1.553 1.00 96.38 185 MET A N 1
ATOM 1391 C CA . MET A 1 185 ? -0.274 14.019 2.897 1.00 96.38 185 MET A CA 1
ATOM 1392 C C . MET A 1 185 ? -0.452 15.197 3.860 1.00 96.38 185 MET A C 1
ATOM 1394 O O . MET A 1 185 ? -1.490 15.301 4.503 1.00 96.38 185 MET A O 1
ATOM 1398 N N . ARG A 1 186 ? 0.511 16.130 3.916 1.00 97.62 186 ARG A N 1
ATOM 1399 C CA . ARG A 1 186 ? 0.396 17.342 4.747 1.00 97.62 186 ARG A CA 1
ATOM 1400 C C . ARG A 1 186 ? -0.822 18.185 4.370 1.00 97.62 186 ARG A C 1
ATOM 1402 O O . ARG A 1 186 ? -1.544 18.628 5.255 1.00 97.62 186 ARG A O 1
ATOM 1409 N N . GLY A 1 187 ? -1.039 18.406 3.073 1.00 97.00 187 GLY A N 1
ATOM 1410 C CA . GLY A 1 187 ? -2.164 19.199 2.583 1.00 97.00 187 GLY A CA 1
ATOM 1411 C C . GLY A 1 187 ? -3.514 18.572 2.922 1.00 97.00 187 GLY A C 1
ATOM 1412 O O . GLY A 1 187 ? -4.398 19.269 3.415 1.00 97.00 187 GLY A O 1
ATOM 1413 N N . VAL A 1 188 ? -3.656 17.260 2.712 1.00 97.00 188 VAL A N 1
ATOM 1414 C CA . VAL A 1 188 ? -4.895 16.540 3.023 1.00 97.00 188 VAL A CA 1
ATOM 1415 C C . VAL A 1 188 ? -5.155 16.548 4.523 1.00 97.00 188 VAL A C 1
ATOM 1417 O O . VAL A 1 188 ? -6.220 17.000 4.921 1.00 97.00 188 VAL A O 1
ATOM 1420 N N . LEU A 1 189 ? -4.188 16.125 5.349 1.00 98.12 189 LEU A N 1
ATOM 1421 C CA . LEU A 1 189 ? -4.386 16.049 6.799 1.00 98.12 189 LEU A CA 1
ATOM 1422 C C . LEU A 1 189 ? -4.735 17.416 7.397 1.00 98.12 189 LEU A C 1
ATOM 1424 O O . LEU A 1 189 ? -5.678 17.512 8.178 1.00 98.12 189 LEU A O 1
ATOM 1428 N N . ALA A 1 190 ? -4.054 18.485 6.973 1.00 97.56 190 ALA A N 1
ATOM 1429 C CA . ALA A 1 190 ? -4.391 19.838 7.408 1.00 97.56 190 ALA A CA 1
ATOM 1430 C C . ALA A 1 190 ? -5.814 20.251 6.984 1.00 97.56 190 ALA A C 1
ATOM 1432 O O . ALA A 1 190 ? -6.529 20.883 7.762 1.00 97.56 190 ALA A O 1
ATOM 1433 N N . GLY A 1 191 ? -6.233 19.879 5.770 1.00 97.31 191 GLY A N 1
ATOM 1434 C CA . GLY A 1 191 ? -7.564 20.169 5.231 1.00 97.31 191 GLY A CA 1
ATOM 1435 C C . GLY A 1 191 ? -8.699 19.326 5.823 1.00 97.31 191 GLY A C 1
ATOM 1436 O O . GLY A 1 191 ? -9.863 19.664 5.627 1.00 97.31 191 GLY A O 1
ATOM 1437 N N . THR A 1 192 ? -8.386 18.253 6.552 1.00 97.88 192 THR A N 1
ATOM 1438 C CA . THR A 1 192 ? -9.367 17.323 7.139 1.00 97.88 192 THR A CA 1
ATOM 1439 C C . THR A 1 192 ? -9.421 17.376 8.668 1.00 97.88 192 THR A C 1
ATOM 1441 O O . THR A 1 192 ? -10.055 16.524 9.297 1.00 97.88 192 THR A O 1
ATOM 1444 N N . ARG A 1 193 ? -8.789 18.381 9.288 1.00 98.06 193 ARG A N 1
ATOM 1445 C CA . ARG A 1 193 ? -8.877 18.635 10.733 1.00 98.06 193 ARG A CA 1
ATOM 1446 C C . ARG A 1 193 ? -10.316 18.893 11.170 1.00 98.06 193 ARG A C 1
ATOM 1448 O O . ARG A 1 193 ? -11.064 19.616 10.511 1.00 98.06 193 ARG A O 1
ATOM 1455 N N . LEU A 1 194 ? -10.684 18.342 12.321 1.00 96.00 194 LEU A N 1
ATOM 1456 C CA . LEU A 1 194 ? -11.990 18.574 12.927 1.00 96.00 194 LEU A CA 1
ATOM 1457 C C . LEU A 1 194 ? -11.936 19.777 13.890 1.00 96.00 194 LEU A C 1
ATOM 1459 O O . LEU A 1 194 ? -10.967 19.907 14.641 1.00 96.00 194 LEU A O 1
ATOM 1463 N N . PRO A 1 195 ? -12.975 20.639 13.940 1.00 89.94 195 PRO A N 1
ATOM 1464 C CA . PRO A 1 195 ? -12.995 21.811 14.826 1.00 89.94 195 PRO A CA 1
ATOM 1465 C C . PRO A 1 195 ? -12.836 21.493 16.321 1.00 89.94 195 PRO A C 1
ATOM 1467 O O . PRO A 1 195 ? -12.327 22.318 17.071 1.00 89.94 195 PRO A O 1
ATOM 1470 N N . GLY A 1 196 ? -13.272 20.305 16.754 1.00 83.62 196 GLY A N 1
ATOM 1471 C CA . GLY A 1 196 ? -13.182 19.839 18.144 1.00 83.62 196 GLY A CA 1
ATOM 1472 C C . GLY A 1 196 ? -11.869 19.135 18.505 1.00 83.62 196 GLY A C 1
ATOM 1473 O O . GLY A 1 196 ? -11.768 18.592 19.600 1.00 83.62 196 GLY A O 1
ATOM 1474 N N . GLY A 1 197 ? -10.886 19.124 17.600 1.00 86.81 197 GLY A N 1
ATOM 1475 C CA . GLY A 1 197 ? -9.670 18.322 17.721 1.00 86.81 197 GLY A CA 1
ATOM 1476 C C . GLY A 1 197 ? -9.778 16.978 16.995 1.00 86.81 197 GLY A C 1
ATOM 1477 O O . GLY A 1 197 ? -10.870 16.456 16.767 1.00 86.81 197 GLY A O 1
ATOM 1478 N N . GLY A 1 198 ? -8.624 16.435 16.605 1.00 90.75 198 GLY A N 1
ATOM 1479 C CA . GLY A 1 198 ? -8.526 15.241 15.766 1.00 90.75 198 GLY A CA 1
ATOM 1480 C C . GLY A 1 198 ? -8.728 15.529 14.276 1.00 90.75 198 GLY A C 1
ATOM 1481 O O . GLY A 1 198 ? -8.688 16.674 13.814 1.00 90.75 198 GLY A O 1
ATOM 1482 N N . ASN A 1 199 ? -8.937 14.464 13.510 1.00 98.19 199 ASN A N 1
ATOM 1483 C CA . ASN A 1 199 ? -8.954 14.500 12.056 1.00 98.19 199 ASN A CA 1
ATOM 1484 C C . ASN A 1 199 ? -10.027 13.546 11.514 1.00 98.19 199 ASN A C 1
ATOM 1486 O O . ASN A 1 199 ? -10.330 12.532 12.138 1.00 98.19 199 ASN A O 1
ATOM 1490 N N . MET A 1 200 ? -10.606 13.850 10.349 1.00 98.44 200 MET A N 1
ATOM 1491 C CA . MET A 1 200 ? -11.523 12.919 9.674 1.00 98.44 200 MET A CA 1
ATOM 1492 C C . MET A 1 200 ? -10.813 11.625 9.239 1.00 98.44 200 MET A C 1
ATOM 1494 O O . MET A 1 200 ? -11.457 10.585 9.087 1.00 98.44 200 MET A O 1
ATOM 1498 N N . ILE A 1 201 ? -9.496 11.698 9.021 1.00 98.50 201 ILE A N 1
ATOM 1499 C CA . ILE A 1 201 ? -8.621 10.551 8.771 1.00 98.50 201 ILE A CA 1
ATOM 1500 C C . ILE A 1 201 ? -8.123 10.032 10.117 1.00 98.50 201 ILE A C 1
ATOM 1502 O O . ILE A 1 201 ? -7.499 10.760 10.875 1.00 98.50 201 ILE A O 1
ATOM 1506 N N . HIS A 1 202 ? -8.369 8.759 10.397 1.00 98.69 202 HIS A N 1
ATOM 1507 C CA . HIS A 1 202 ? -7.955 8.120 11.642 1.00 98.69 202 HIS A CA 1
ATOM 1508 C C . HIS A 1 202 ? -6.537 7.562 11.539 1.00 98.69 202 HIS A C 1
ATOM 1510 O O . HIS A 1 202 ? -5.787 7.658 12.504 1.00 98.69 202 HIS A O 1
ATOM 1516 N N . ALA A 1 203 ? -6.146 7.038 10.372 1.00 98.62 203 ALA A N 1
ATOM 1517 C CA . ALA A 1 203 ? -4.790 6.549 10.144 1.00 98.62 203 ALA A CA 1
ATOM 1518 C C . ALA A 1 203 ? -4.280 6.792 8.720 1.00 98.62 203 ALA A C 1
ATOM 1520 O O . ALA A 1 203 ? -5.035 6.771 7.742 1.00 98.62 203 ALA A O 1
ATOM 1521 N N . VAL A 1 204 ? -2.966 6.966 8.598 1.00 98.44 204 VAL A N 1
ATOM 1522 C CA . VAL A 1 204 ? -2.241 6.918 7.329 1.00 98.44 204 VAL A CA 1
ATOM 1523 C C . VAL A 1 204 ? -1.617 5.539 7.160 1.00 98.44 204 VAL A C 1
ATOM 1525 O O . VAL A 1 204 ? -0.727 5.157 7.911 1.00 98.44 204 VAL A O 1
ATOM 1528 N N . THR A 1 205 ? -2.030 4.803 6.132 1.00 97.50 205 THR A N 1
ATOM 1529 C CA . THR A 1 205 ? -1.428 3.512 5.779 1.00 97.50 205 THR A CA 1
ATOM 1530 C C . THR A 1 205 ? -0.319 3.714 4.757 1.00 97.50 205 THR A C 1
ATOM 1532 O O . THR A 1 205 ? -0.564 4.252 3.677 1.00 97.50 205 THR A O 1
ATOM 1535 N N . MET A 1 206 ? 0.900 3.263 5.034 1.00 94.50 206 MET A N 1
ATOM 1536 C CA . MET A 1 206 ? 2.046 3.591 4.179 1.00 94.50 206 MET A CA 1
ATOM 1537 C C . MET A 1 206 ? 2.771 2.346 3.681 1.00 94.50 206 MET A C 1
ATOM 1539 O O . MET A 1 206 ? 3.289 1.576 4.482 1.00 94.50 206 MET A O 1
ATOM 1543 N N . GLY A 1 207 ? 2.817 2.175 2.357 1.00 90.69 207 GLY A N 1
ATOM 1544 C CA . GLY A 1 207 ? 3.498 1.059 1.691 1.00 90.69 207 GLY A CA 1
ATOM 1545 C C . GLY A 1 207 ? 4.415 1.501 0.561 1.00 90.69 207 GLY A C 1
ATOM 1546 O O . GLY A 1 207 ? 4.651 2.694 0.372 1.00 90.69 207 GLY A O 1
ATOM 1547 N N . ALA A 1 208 ? 4.940 0.531 -0.196 1.00 88.19 208 ALA A N 1
ATOM 1548 C CA . ALA A 1 208 ? 5.962 0.756 -1.224 1.00 88.19 208 ALA A CA 1
ATOM 1549 C C . ALA A 1 208 ? 7.130 1.617 -0.701 1.00 88.19 208 ALA A C 1
ATOM 1551 O O . ALA A 1 208 ? 7.522 2.590 -1.338 1.00 88.19 208 ALA A O 1
ATOM 1552 N N . GLY A 1 209 ? 7.628 1.284 0.494 1.00 89.56 209 GLY A N 1
ATOM 1553 C CA . GLY A 1 209 ? 8.653 2.014 1.241 1.00 89.56 209 GLY A CA 1
ATOM 1554 C C . GLY A 1 209 ? 8.266 2.175 2.714 1.00 89.56 209 GLY A C 1
ATOM 1555 O O . GLY A 1 209 ? 7.093 2.089 3.067 1.00 89.56 209 GLY A O 1
ATOM 1556 N N . LEU A 1 210 ? 9.260 2.387 3.579 1.00 93.38 210 LEU A N 1
ATOM 1557 C CA . LEU A 1 210 ? 9.036 2.588 5.012 1.00 93.38 210 LEU A CA 1
ATOM 1558 C C . LEU A 1 210 ? 8.790 4.073 5.325 1.00 93.38 210 LEU A C 1
ATOM 1560 O O . LEU A 1 210 ? 9.508 4.915 4.771 1.00 93.38 210 LEU A O 1
ATOM 1564 N N . PRO A 1 211 ? 7.854 4.400 6.239 1.00 95.38 211 PRO A N 1
ATOM 1565 C CA . PRO A 1 211 ? 7.747 5.740 6.803 1.00 95.38 211 PRO A CA 1
ATOM 1566 C C . PRO A 1 211 ? 9.084 6.272 7.322 1.00 95.38 211 PRO A C 1
ATOM 1568 O O . PRO A 1 211 ? 9.924 5.521 7.824 1.00 95.38 211 PRO A O 1
ATOM 1571 N N . THR A 1 212 ? 9.267 7.582 7.230 1.00 96.31 212 THR A N 1
ATOM 1572 C CA . THR A 1 212 ? 10.355 8.325 7.861 1.00 96.31 212 THR A CA 1
ATOM 1573 C C . THR A 1 212 ? 9.899 8.913 9.195 1.00 96.31 212 THR A C 1
ATOM 1575 O O . THR A 1 212 ? 8.718 8.934 9.532 1.00 96.31 212 THR A O 1
ATOM 1578 N N . GLU A 1 213 ? 10.851 9.440 9.963 1.00 96.81 213 GLU A N 1
ATOM 1579 C CA . GLU A 1 213 ? 10.553 10.204 11.180 1.00 96.81 213 GLU A CA 1
ATOM 1580 C C . GLU A 1 213 ? 9.700 11.448 10.890 1.00 96.81 213 GLU A C 1
ATOM 1582 O O . GLU A 1 213 ? 8.866 11.840 11.702 1.00 96.81 213 GLU A O 1
ATOM 1587 N N . GLU A 1 214 ? 9.864 12.056 9.712 1.00 97.00 214 GLU A N 1
ATOM 1588 C CA . GLU A 1 214 ? 9.037 13.187 9.301 1.00 97.00 214 GLU A CA 1
ATOM 1589 C C . GLU A 1 214 ? 7.580 12.761 9.074 1.00 97.00 214 GLU A C 1
ATOM 1591 O O . GLU A 1 214 ? 6.680 13.463 9.530 1.00 97.00 214 GLU A O 1
ATOM 1596 N N . ASP A 1 215 ? 7.341 11.608 8.433 1.00 96.50 215 ASP A N 1
ATOM 1597 C CA . ASP A 1 215 ? 5.986 11.059 8.268 1.00 96.50 215 ASP A CA 1
ATOM 1598 C C . ASP A 1 215 ? 5.310 10.851 9.631 1.00 96.50 215 ASP A C 1
ATOM 1600 O O . ASP A 1 215 ? 4.175 11.284 9.840 1.00 96.50 215 ASP A O 1
ATOM 1604 N N . ALA A 1 216 ? 6.038 10.240 10.573 1.00 97.38 216 ALA A N 1
ATOM 1605 C CA . ALA A 1 216 ? 5.559 9.968 11.924 1.00 97.38 216 ALA A CA 1
ATOM 1606 C C . ALA A 1 216 ? 5.185 11.262 12.670 1.00 97.38 216 ALA A C 1
ATOM 1608 O O . ALA A 1 216 ? 4.091 11.368 13.224 1.00 97.38 216 ALA A O 1
ATOM 1609 N N . ARG A 1 217 ? 6.047 12.287 12.622 1.00 97.69 217 ARG A N 1
ATOM 1610 C CA . ARG A 1 217 ? 5.777 13.592 13.249 1.00 97.69 217 ARG A CA 1
ATOM 1611 C C . ARG A 1 217 ? 4.589 14.319 12.630 1.00 97.69 217 ARG A C 1
ATOM 1613 O O . ARG A 1 217 ? 3.849 14.977 13.355 1.00 97.69 217 ARG A O 1
ATOM 1620 N N . VAL A 1 218 ? 4.406 14.220 11.311 1.00 97.44 218 VAL A N 1
ATOM 1621 C CA . VAL A 1 218 ? 3.232 14.797 10.640 1.00 97.44 218 VAL A CA 1
ATOM 1622 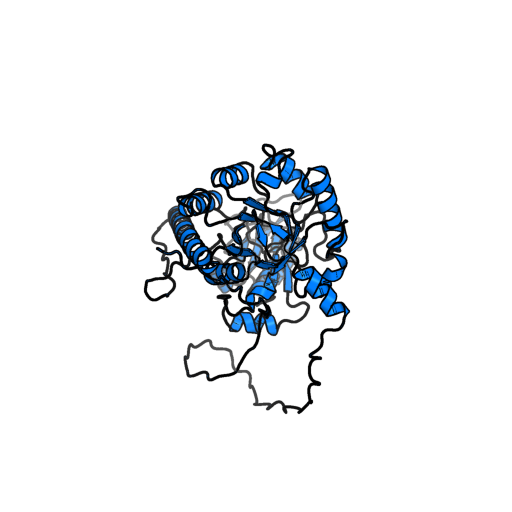C C . VAL A 1 218 ? 1.958 14.138 11.142 1.00 97.44 218 VAL A C 1
ATOM 1624 O O . VAL A 1 218 ? 1.060 14.847 11.574 1.00 97.44 218 VAL A O 1
ATOM 1627 N N . CYS A 1 219 ? 1.896 12.806 11.142 1.00 97.81 219 CYS A N 1
ATOM 1628 C CA . CYS A 1 219 ? 0.711 12.085 11.604 1.00 97.81 219 CYS A CA 1
ATOM 1629 C C . CYS A 1 219 ? 0.410 12.407 13.079 1.00 97.81 219 CYS A C 1
ATOM 1631 O O . CYS A 1 219 ? -0.707 12.798 13.410 1.00 97.81 219 CYS A O 1
ATOM 1633 N N . ALA A 1 220 ? 1.433 12.386 13.941 1.00 97.25 220 ALA A N 1
ATOM 1634 C CA . ALA A 1 220 ? 1.290 12.721 15.356 1.00 97.25 220 ALA A CA 1
ATOM 1635 C C . ALA A 1 220 ? 0.780 14.153 15.591 1.00 97.25 220 ALA A C 1
ATOM 1637 O O . ALA A 1 220 ? -0.107 14.363 16.415 1.00 97.25 220 ALA A O 1
ATOM 1638 N N . GLY A 1 221 ? 1.309 15.138 14.855 1.00 96.44 221 GLY A N 1
ATOM 1639 C CA . GLY A 1 221 ? 0.871 16.535 14.953 1.00 96.44 221 GLY A CA 1
ATOM 1640 C C . GLY A 1 221 ? -0.571 16.767 14.491 1.00 96.44 221 GLY A C 1
ATOM 1641 O O . GLY A 1 221 ? -1.181 17.762 14.874 1.00 96.44 221 GLY A O 1
ATOM 1642 N N . GLU A 1 222 ? -1.117 15.846 13.699 1.00 97.56 222 GLU A N 1
ATOM 1643 C CA . GLU A 1 222 ? -2.492 15.867 13.192 1.00 97.56 222 GLU A CA 1
ATOM 1644 C C . GLU A 1 222 ? -3.443 14.977 14.009 1.00 97.56 222 GLU A C 1
ATOM 1646 O O . GLU A 1 222 ? -4.632 14.907 13.699 1.00 97.56 222 GLU A O 1
ATOM 1651 N N . GLY A 1 223 ? -2.943 14.301 15.053 1.00 96.44 223 GLY A N 1
ATOM 1652 C CA . GLY A 1 223 ? -3.724 13.342 15.841 1.00 96.44 223 GLY A CA 1
ATOM 1653 C C . GLY A 1 223 ? -4.168 12.121 15.030 1.00 96.44 223 GLY A C 1
ATOM 1654 O O . GLY A 1 223 ? -5.251 11.592 15.263 1.00 96.44 223 GLY A O 1
ATOM 1655 N N . VAL A 1 224 ? -3.359 11.721 14.047 1.00 98.44 224 VAL A N 1
ATOM 1656 C CA . VAL A 1 224 ? -3.637 10.639 13.097 1.00 98.44 224 VAL A CA 1
ATOM 1657 C C . VAL A 1 224 ? -2.649 9.507 13.358 1.00 98.44 224 VAL A C 1
ATOM 1659 O O . VAL A 1 224 ? -1.447 9.745 13.492 1.00 98.44 224 VAL A O 1
ATOM 1662 N N . TYR A 1 225 ? -3.142 8.273 13.421 1.00 98.75 225 TYR A N 1
ATOM 1663 C CA . TYR A 1 225 ? -2.296 7.089 13.531 1.00 98.75 225 TYR A CA 1
ATOM 1664 C C . TYR A 1 225 ? -1.510 6.851 12.238 1.00 98.75 225 TYR A C 1
ATOM 1666 O O . TYR A 1 225 ? -1.835 7.364 11.166 1.00 98.75 225 TYR A O 1
ATOM 1674 N N . ILE A 1 226 ? -0.471 6.034 12.312 1.00 98.25 226 ILE A N 1
ATOM 1675 C CA . ILE A 1 226 ? 0.249 5.551 11.140 1.00 98.25 226 ILE A CA 1
ATOM 1676 C C . ILE A 1 226 ? 0.295 4.030 11.153 1.00 98.25 226 ILE A C 1
ATOM 1678 O O . ILE A 1 226 ? 0.723 3.409 12.123 1.00 98.25 226 ILE A O 1
ATOM 1682 N N . ASP A 1 227 ? -0.099 3.446 10.030 1.00 98.56 227 ASP A N 1
ATOM 1683 C CA . ASP A 1 227 ? -0.144 2.007 9.839 1.00 98.56 227 ASP A CA 1
ATOM 1684 C C . ASP A 1 227 ? 0.910 1.610 8.809 1.00 98.56 227 ASP A C 1
ATOM 1686 O O . ASP A 1 227 ? 0.663 1.670 7.593 1.00 98.56 227 ASP A O 1
ATOM 1690 N N . PRO A 1 228 ? 2.127 1.260 9.247 1.00 98.00 228 PRO A N 1
ATOM 1691 C CA . PRO A 1 228 ? 3.168 0.854 8.324 1.00 98.00 228 PRO A CA 1
ATOM 1692 C C . PRO A 1 228 ? 2.814 -0.483 7.670 1.00 98.00 228 PRO A C 1
ATOM 1694 O O . PRO A 1 228 ? 2.460 -1.447 8.351 1.00 98.00 228 PRO A O 1
ATOM 1697 N N . ILE A 1 229 ? 2.980 -0.549 6.348 1.00 97.62 229 ILE A N 1
ATOM 1698 C CA . ILE A 1 229 ? 2.992 -1.803 5.601 1.00 97.62 229 ILE A CA 1
ATOM 1699 C C . ILE A 1 229 ? 4.408 -2.373 5.646 1.00 97.62 229 ILE A C 1
ATOM 1701 O O . ILE A 1 229 ? 5.375 -1.739 5.217 1.00 97.62 229 ILE A O 1
ATOM 1705 N N . ILE A 1 230 ? 4.528 -3.585 6.175 1.00 96.62 230 ILE A N 1
ATOM 1706 C CA . ILE A 1 230 ? 5.778 -4.329 6.285 1.00 96.62 230 ILE A CA 1
ATOM 1707 C C . ILE A 1 230 ? 5.605 -5.736 5.725 1.00 96.62 230 ILE A C 1
ATOM 1709 O O . ILE A 1 230 ? 4.532 -6.322 5.786 1.00 96.62 230 ILE A O 1
ATOM 1713 N N . SER A 1 231 ? 6.699 -6.312 5.240 1.00 94.06 231 SER A N 1
ATOM 1714 C CA . SER A 1 231 ? 6.703 -7.678 4.716 1.00 94.06 231 SER A CA 1
ATOM 1715 C C . SER A 1 231 ? 7.563 -8.640 5.539 1.00 94.06 231 SER A C 1
ATOM 1717 O O . SER A 1 231 ? 7.531 -9.847 5.309 1.00 94.06 231 SER A O 1
ATOM 1719 N N . ASN A 1 232 ? 8.364 -8.135 6.489 1.00 94.06 232 ASN A N 1
ATOM 1720 C CA . ASN A 1 232 ? 9.298 -8.937 7.283 1.00 94.06 232 ASN A CA 1
ATOM 1721 C C . ASN A 1 232 ? 9.755 -8.240 8.582 1.00 94.06 232 ASN A C 1
ATOM 1723 O O . ASN A 1 232 ? 9.646 -7.023 8.750 1.00 94.06 232 ASN A O 1
ATOM 1727 N N . VAL A 1 233 ? 10.349 -9.029 9.484 1.00 96.44 233 VAL A N 1
ATOM 1728 C CA . VAL A 1 233 ? 10.871 -8.586 10.791 1.00 96.44 233 VAL A CA 1
ATOM 1729 C C . VAL A 1 233 ? 11.982 -7.538 10.684 1.00 96.44 233 VAL A C 1
ATOM 1731 O O . VAL A 1 233 ? 12.067 -6.635 11.519 1.00 96.44 233 VAL A O 1
ATOM 1734 N N . ILE A 1 234 ? 12.854 -7.640 9.678 1.00 95.50 234 ILE A N 1
ATOM 1735 C CA . ILE A 1 234 ? 13.970 -6.700 9.513 1.00 95.50 234 ILE A CA 1
ATOM 1736 C C . ILE A 1 234 ? 13.421 -5.301 9.223 1.00 95.50 234 ILE A C 1
ATOM 1738 O O . ILE A 1 234 ? 13.869 -4.332 9.839 1.00 95.50 234 ILE A O 1
ATOM 1742 N N . ALA A 1 235 ? 12.419 -5.203 8.348 1.00 95.31 235 ALA A N 1
ATOM 1743 C CA . ALA A 1 235 ? 11.735 -3.960 8.027 1.00 95.31 235 ALA A CA 1
ATOM 1744 C C . ALA A 1 235 ? 11.118 -3.319 9.280 1.00 95.31 235 ALA A C 1
ATOM 1746 O O . ALA A 1 235 ? 11.374 -2.142 9.533 1.00 95.31 235 ALA A O 1
ATOM 1747 N N . LEU A 1 236 ? 10.416 -4.097 10.117 1.00 97.62 236 LEU A N 1
ATOM 1748 C CA . LEU A 1 236 ? 9.860 -3.606 11.385 1.00 97.62 236 LEU A CA 1
ATOM 1749 C C . LEU A 1 236 ? 10.952 -3.063 12.321 1.00 97.62 236 LEU A C 1
ATOM 1751 O O . LEU A 1 236 ? 10.854 -1.940 12.809 1.00 97.62 236 LEU A O 1
ATOM 1755 N N . LYS A 1 237 ? 12.038 -3.815 12.537 1.00 97.56 237 LYS A N 1
ATOM 1756 C CA . LYS A 1 237 ? 13.146 -3.375 13.408 1.00 97.56 237 LYS A CA 1
ATOM 1757 C C . LYS A 1 237 ? 13.793 -2.080 12.914 1.00 97.56 237 LYS A C 1
ATOM 1759 O O . LYS A 1 237 ? 14.111 -1.198 13.714 1.00 97.56 237 LYS A O 1
ATOM 1764 N N . VAL A 1 238 ? 14.002 -1.961 11.602 1.00 96.69 238 VAL A N 1
ATOM 1765 C CA . VAL A 1 238 ? 14.551 -0.747 10.981 1.00 96.69 238 VAL A CA 1
ATOM 1766 C C . VAL A 1 238 ? 13.591 0.426 11.157 1.00 96.69 238 VAL A C 1
ATOM 1768 O O . VAL A 1 238 ? 14.038 1.514 11.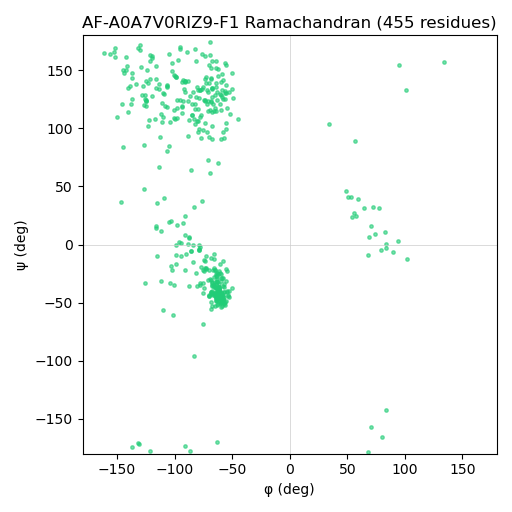521 1.00 96.69 238 VAL A O 1
ATOM 1771 N N . LEU A 1 239 ? 12.296 0.198 10.938 1.00 97.25 239 LEU A N 1
ATOM 1772 C CA . LEU A 1 239 ? 11.251 1.202 11.081 1.00 97.25 239 LEU A CA 1
ATOM 1773 C C . LEU A 1 239 ? 11.211 1.769 12.505 1.00 97.25 239 LEU A C 1
ATOM 1775 O O . LEU A 1 239 ? 11.341 2.980 12.677 1.00 97.25 239 LEU A O 1
ATOM 1779 N N . LEU A 1 240 ? 11.120 0.902 13.519 1.00 97.75 240 LEU A N 1
ATOM 1780 C CA . LEU A 1 240 ? 11.060 1.318 14.924 1.00 97.75 240 LEU A CA 1
ATOM 1781 C C . LEU A 1 240 ? 12.311 2.106 15.334 1.00 97.75 240 LEU A C 1
ATOM 1783 O O . LEU A 1 240 ? 12.215 3.169 15.943 1.00 97.75 240 LEU A O 1
ATOM 1787 N N . LYS A 1 241 ? 13.499 1.633 14.931 1.00 96.44 241 LYS A N 1
ATOM 1788 C CA . LYS A 1 241 ? 14.777 2.279 15.264 1.00 96.44 241 LYS A CA 1
ATOM 1789 C C . LYS A 1 241 ? 14.965 3.642 14.590 1.00 96.44 241 LYS A C 1
ATOM 1791 O O . LYS A 1 241 ? 15.675 4.484 15.137 1.00 96.44 241 LYS A O 1
ATOM 1796 N N . ARG A 1 242 ? 14.423 3.837 13.383 1.00 95.62 242 ARG A N 1
ATOM 1797 C CA . ARG A 1 242 ? 14.664 5.045 12.576 1.00 95.62 242 ARG A CA 1
ATOM 1798 C C . ARG A 1 242 ? 13.504 6.027 12.644 1.00 95.62 242 ARG A C 1
ATOM 1800 O O . ARG A 1 242 ? 13.707 7.154 13.075 1.00 95.62 242 ARG A O 1
ATOM 1807 N N . ALA A 1 243 ? 12.320 5.605 12.217 1.00 95.31 243 ALA A N 1
ATOM 1808 C CA . ALA A 1 243 ? 11.169 6.484 12.053 1.00 95.31 243 ALA A CA 1
ATOM 1809 C C . ALA A 1 243 ? 10.442 6.756 13.373 1.00 95.31 243 ALA A C 1
ATOM 1811 O O . ALA A 1 243 ? 10.016 7.878 13.614 1.00 95.31 243 ALA A O 1
ATOM 1812 N N . PHE A 1 244 ? 10.369 5.759 14.259 1.00 96.75 244 PHE A N 1
ATOM 1813 C CA . PHE A 1 244 ? 9.606 5.858 15.508 1.00 96.75 244 PHE A CA 1
ATOM 1814 C C . PHE A 1 244 ? 10.472 6.051 16.751 1.00 96.75 244 PHE A C 1
ATOM 1816 O O . PHE A 1 244 ? 10.014 5.822 17.867 1.00 96.75 244 PHE A O 1
ATOM 1823 N N . LYS A 1 245 ? 11.722 6.496 16.594 1.00 95.62 245 LYS A N 1
ATOM 1824 C CA . LYS A 1 245 ? 12.672 6.613 17.712 1.00 95.62 245 LYS A CA 1
ATOM 1825 C C . LYS A 1 245 ? 12.144 7.476 18.874 1.00 95.62 245 LYS A C 1
ATOM 1827 O O . LYS A 1 245 ? 12.480 7.205 20.022 1.00 95.62 245 LYS A O 1
ATOM 1832 N N . GLU A 1 246 ? 11.319 8.486 18.580 1.00 96.12 246 GLU A N 1
ATOM 1833 C CA . GLU A 1 246 ? 10.714 9.387 19.577 1.00 96.12 246 GLU A CA 1
ATOM 1834 C C . GLU A 1 246 ? 9.567 8.734 20.360 1.00 96.12 246 GLU A C 1
ATOM 1836 O O . GLU A 1 246 ? 9.287 9.133 21.486 1.00 96.12 246 GLU A O 1
ATOM 1841 N N . TRP A 1 247 ? 8.951 7.688 19.803 1.00 97.38 247 TRP A N 1
ATOM 1842 C CA . TRP A 1 247 ? 7.867 6.915 20.417 1.00 97.38 247 TRP A CA 1
ATOM 1843 C C . TRP A 1 247 ? 8.368 5.633 21.081 1.00 97.38 247 TRP A C 1
ATOM 1845 O O . TRP A 1 247 ? 7.589 4.726 21.362 1.00 97.38 247 TRP A O 1
ATOM 1855 N N . ARG A 1 248 ? 9.674 5.524 21.348 1.00 95.31 248 ARG A N 1
ATOM 1856 C CA . ARG A 1 248 ? 10.237 4.352 22.019 1.00 95.31 248 ARG A CA 1
ATOM 1857 C C . ARG A 1 248 ? 9.524 4.105 23.354 1.00 95.31 248 ARG A C 1
ATOM 1859 O O . ARG A 1 248 ? 9.406 5.016 24.167 1.00 95.31 248 ARG A O 1
ATOM 1866 N N . ASN A 1 249 ? 9.097 2.861 23.578 1.00 92.12 249 ASN A N 1
ATOM 1867 C CA . ASN A 1 249 ? 8.292 2.406 24.728 1.00 92.12 249 ASN A CA 1
ATOM 1868 C C . ASN A 1 249 ? 6.842 2.926 24.765 1.00 92.12 249 ASN A C 1
ATOM 1870 O O . ASN A 1 249 ? 6.148 2.710 25.751 1.00 92.12 249 ASN A O 1
ATOM 1874 N N . ARG A 1 250 ? 6.390 3.621 23.719 1.00 95.88 250 ARG A N 1
ATOM 1875 C CA . ARG A 1 250 ? 5.022 4.135 23.560 1.00 95.88 250 ARG A CA 1
ATOM 1876 C C . ARG A 1 250 ? 4.600 4.115 22.090 1.00 95.88 250 ARG A C 1
ATOM 1878 O O . ARG A 1 250 ? 3.957 5.034 21.593 1.00 95.88 250 ARG A O 1
ATOM 1885 N N . TYR A 1 251 ? 5.037 3.086 21.363 1.00 97.88 251 TYR A N 1
ATOM 1886 C CA . TYR A 1 251 ? 4.817 2.983 19.921 1.00 97.88 251 TYR A CA 1
ATOM 1887 C C . TYR A 1 251 ? 3.325 2.941 19.574 1.00 97.88 251 TYR A C 1
ATOM 1889 O O . TYR A 1 251 ? 2.926 3.527 18.572 1.00 97.88 251 TYR A O 1
ATOM 1897 N N . SER A 1 252 ? 2.507 2.327 20.435 1.00 96.38 252 SER A N 1
ATOM 1898 C CA . SER A 1 252 ? 1.043 2.262 20.334 1.00 96.38 252 SER A CA 1
ATOM 1899 C C . SER A 1 252 ? 0.343 3.624 20.350 1.00 96.38 252 SER A C 1
ATOM 1901 O O . SER A 1 252 ? -0.809 3.721 19.943 1.00 96.38 252 SER A O 1
ATOM 1903 N N . ASP A 1 253 ? 1.018 4.688 20.789 1.00 97.00 253 ASP A N 1
ATOM 1904 C CA . ASP A 1 253 ? 0.439 6.035 20.775 1.00 97.00 253 ASP A CA 1
ATOM 1905 C C . ASP A 1 253 ? 0.346 6.615 19.363 1.00 97.00 253 ASP A C 1
ATOM 1907 O O . ASP A 1 253 ? -0.397 7.568 19.140 1.00 97.00 253 ASP A O 1
ATOM 1911 N N . LEU A 1 254 ? 1.131 6.077 18.425 1.00 98.06 254 LEU A N 1
ATOM 1912 C CA . LEU A 1 254 ? 1.157 6.535 17.041 1.00 98.06 254 LEU A CA 1
ATOM 1913 C C . LEU A 1 254 ? 0.905 5.406 16.038 1.00 98.06 254 LEU A C 1
ATOM 1915 O O . LEU A 1 254 ? 0.307 5.657 14.997 1.00 98.06 254 LEU A O 1
ATOM 1919 N N . ILE A 1 255 ? 1.331 4.176 16.322 1.00 98.62 255 ILE A N 1
ATOM 1920 C CA . ILE A 1 255 ? 1.062 3.021 15.461 1.00 98.62 255 ILE A CA 1
ATOM 1921 C C . ILE A 1 255 ? -0.333 2.481 15.782 1.00 98.62 255 ILE A C 1
ATOM 1923 O O . ILE A 1 255 ? -0.527 1.891 16.844 1.00 98.62 255 ILE A O 1
ATOM 1927 N N . GLY A 1 256 ? -1.287 2.691 14.869 1.00 98.31 256 GLY A N 1
ATOM 1928 C CA . GLY A 1 256 ? -2.678 2.239 15.020 1.00 98.31 256 GLY A CA 1
ATOM 1929 C C . GLY A 1 256 ? -2.820 0.738 14.781 1.00 98.31 256 GLY A C 1
ATOM 1930 O O . GLY A 1 256 ? -3.483 0.034 15.542 1.00 98.31 256 GLY A O 1
ATOM 1931 N N . ALA A 1 257 ? -2.123 0.241 13.764 1.00 98.69 257 ALA A N 1
ATOM 1932 C CA . ALA A 1 257 ? -1.922 -1.171 13.480 1.00 98.69 257 ALA A CA 1
ATOM 1933 C C . ALA A 1 257 ? -0.652 -1.385 12.642 1.00 98.69 257 ALA A C 1
ATOM 1935 O O . ALA A 1 257 ? -0.133 -0.471 12.007 1.00 98.69 257 ALA A O 1
ATOM 1936 N N . VAL A 1 258 ? -0.157 -2.620 12.578 1.00 98.75 258 VAL A N 1
ATOM 1937 C CA . VAL A 1 258 ? 0.922 -3.001 11.652 1.00 98.75 258 VAL A CA 1
ATOM 1938 C C . VAL A 1 258 ? 0.329 -3.839 10.529 1.00 98.75 258 VAL A C 1
ATOM 1940 O O . VAL A 1 258 ? -0.197 -4.920 10.776 1.00 98.75 258 VAL A O 1
ATOM 1943 N N . VAL A 1 259 ? 0.415 -3.374 9.283 1.00 98.75 259 VAL A N 1
ATOM 1944 C CA . VAL A 1 259 ? -0.054 -4.159 8.134 1.00 98.75 259 VAL A CA 1
ATOM 1945 C C . VAL A 1 259 ? 1.062 -5.105 7.710 1.00 98.75 259 VAL A C 1
ATOM 1947 O O . VAL A 1 259 ? 2.093 -4.665 7.203 1.00 98.75 259 VAL A O 1
ATOM 1950 N N . TYR A 1 260 ? 0.862 -6.404 7.912 1.00 98.44 260 TYR A N 1
ATOM 1951 C CA . TYR A 1 260 ? 1.709 -7.418 7.301 1.00 98.44 260 TYR A CA 1
ATOM 1952 C C . TYR A 1 260 ? 1.192 -7.706 5.894 1.00 98.44 260 TYR A C 1
ATOM 1954 O O . TYR A 1 260 ? 0.104 -8.253 5.727 1.00 98.44 260 TYR A O 1
ATOM 1962 N N . GLU A 1 261 ? 1.966 -7.318 4.888 1.00 97.56 261 GLU A N 1
ATOM 1963 C CA . GLU A 1 261 ? 1.676 -7.606 3.489 1.00 97.56 261 GLU A CA 1
ATOM 1964 C C . GLU A 1 261 ? 2.519 -8.784 3.018 1.00 97.56 261 GLU A C 1
ATOM 1966 O O . GLU A 1 261 ? 3.753 -8.714 2.970 1.00 97.56 261 GLU A O 1
ATOM 1971 N N . ASP A 1 262 ? 1.829 -9.871 2.680 1.00 96.94 262 ASP A N 1
ATOM 1972 C CA . ASP A 1 262 ? 2.442 -11.082 2.167 1.00 96.94 262 ASP A CA 1
ATOM 1973 C C . ASP A 1 262 ? 3.191 -10.779 0.852 1.00 96.94 262 ASP A C 1
ATOM 1975 O O . ASP A 1 262 ? 2.574 -10.314 -0.119 1.00 96.94 262 ASP A O 1
ATOM 1979 N N . PRO A 1 263 ? 4.512 -11.033 0.792 1.00 94.75 263 PRO A N 1
ATOM 1980 C CA . PRO A 1 263 ? 5.309 -10.725 -0.388 1.00 94.75 263 PRO A CA 1
ATOM 1981 C C . PRO A 1 263 ? 4.849 -11.442 -1.665 1.00 94.75 263 PRO A C 1
ATOM 1983 O O . PRO A 1 263 ? 5.046 -10.902 -2.751 1.00 94.75 263 PRO A O 1
ATOM 1986 N N . TRP A 1 264 ? 4.242 -12.624 -1.559 1.00 94.81 264 TRP A N 1
ATOM 1987 C CA . TRP A 1 264 ? 3.908 -13.483 -2.698 1.00 94.81 264 TRP A CA 1
ATOM 1988 C C . TRP A 1 264 ? 2.418 -13.449 -3.049 1.00 94.81 264 TRP A C 1
ATOM 1990 O O . TRP A 1 264 ? 2.057 -13.546 -4.221 1.00 94.81 264 TRP A O 1
ATOM 2000 N N . LEU A 1 265 ? 1.549 -13.297 -2.048 1.00 94.06 265 LEU A N 1
ATOM 2001 C CA . LEU A 1 265 ? 0.097 -13.412 -2.207 1.00 94.06 265 LEU A CA 1
ATOM 2002 C C . LEU A 1 265 ? -0.623 -12.065 -2.347 1.00 94.06 265 LEU A C 1
ATOM 2004 O O . LEU A 1 265 ? -1.795 -12.034 -2.740 1.00 94.06 265 LEU A O 1
ATOM 2008 N N . ALA A 1 266 ? 0.014 -10.946 -1.993 1.00 94.00 266 ALA A N 1
ATOM 2009 C CA . ALA A 1 266 ? -0.596 -9.629 -2.152 1.00 94.00 266 ALA A CA 1
ATOM 2010 C C . ALA A 1 266 ? -0.640 -9.191 -3.627 1.00 94.00 266 ALA A C 1
ATOM 2012 O O . ALA A 1 266 ? 0.278 -9.439 -4.409 1.00 94.00 266 ALA A O 1
ATOM 2013 N N . GLY A 1 267 ? -1.725 -8.519 -4.016 1.00 91.31 267 GLY A N 1
ATOM 2014 C CA . GLY A 1 267 ? -1.821 -7.839 -5.310 1.00 91.31 267 GLY A CA 1
ATOM 2015 C C . GLY A 1 267 ? -1.140 -6.468 -5.270 1.00 91.31 267 GLY A C 1
ATOM 2016 O O . GLY A 1 267 ? -1.049 -5.860 -4.208 1.00 91.31 267 GLY A O 1
ATOM 2017 N N . GLY A 1 268 ? -0.739 -5.928 -6.423 1.00 89.94 268 GLY A N 1
ATOM 2018 C CA . GLY A 1 268 ? -0.111 -4.603 -6.473 1.00 89.94 268 GLY A CA 1
ATOM 2019 C C . GLY A 1 268 ? 1.384 -4.667 -6.176 1.00 89.94 268 GLY A C 1
ATOM 2020 O O . GLY A 1 268 ? 2.044 -5.566 -6.670 1.00 89.94 268 GLY A O 1
ATOM 2021 N N . HIS A 1 269 ? 1.937 -3.689 -5.457 1.00 89.88 269 HIS A N 1
ATOM 2022 C CA . HIS A 1 269 ? 3.371 -3.634 -5.140 1.00 89.88 269 HIS A CA 1
ATOM 2023 C C . HIS A 1 269 ? 3.704 -4.566 -3.975 1.00 89.88 269 HIS A C 1
ATOM 2025 O O . HIS A 1 269 ? 3.036 -4.495 -2.957 1.00 89.88 269 HIS A O 1
ATOM 2031 N N . ASN A 1 270 ? 4.754 -5.376 -4.101 1.00 89.25 270 ASN A N 1
ATOM 2032 C CA . ASN A 1 270 ? 5.103 -6.409 -3.130 1.00 89.25 270 ASN A CA 1
ATOM 2033 C C . ASN A 1 270 ? 6.459 -6.156 -2.463 1.00 89.25 270 ASN A C 1
ATOM 2035 O O . ASN A 1 270 ? 7.436 -5.757 -3.103 1.00 89.25 270 ASN A O 1
ATOM 2039 N N . GLY A 1 271 ? 6.541 -6.475 -1.172 1.00 88.00 271 GLY A N 1
ATOM 2040 C CA . GLY A 1 271 ? 7.738 -6.307 -0.347 1.00 88.00 271 GLY A CA 1
ATOM 2041 C C . GLY A 1 271 ? 8.776 -7.433 -0.428 1.00 88.00 271 GLY A C 1
ATOM 2042 O O . GLY A 1 271 ? 9.419 -7.689 0.592 1.00 88.00 271 GLY A O 1
ATOM 2043 N N . ILE A 1 272 ? 8.936 -8.101 -1.579 1.00 90.25 272 ILE A N 1
ATOM 2044 C CA . ILE A 1 272 ? 9.957 -9.149 -1.779 1.00 90.25 272 ILE A CA 1
ATOM 2045 C C . ILE A 1 272 ? 11.351 -8.529 -1.757 1.00 90.25 272 ILE A C 1
ATOM 2047 O O . ILE A 1 272 ? 11.648 -7.583 -2.493 1.00 90.25 272 ILE A O 1
ATOM 2051 N N . THR A 1 273 ? 12.219 -9.074 -0.913 1.00 87.62 273 THR A N 1
ATOM 2052 C CA . THR A 1 273 ? 13.598 -8.616 -0.751 1.00 87.62 273 THR A CA 1
ATOM 2053 C C . THR A 1 273 ? 14.554 -9.324 -1.708 1.00 87.62 273 THR A C 1
ATOM 2055 O O . THR A 1 273 ? 14.262 -10.377 -2.261 1.00 87.62 273 THR A O 1
ATOM 2058 N N . SER A 1 274 ? 15.766 -8.785 -1.864 1.00 85.69 274 SER A N 1
ATOM 2059 C CA . SER A 1 274 ? 16.821 -9.415 -2.672 1.00 85.69 274 SER A CA 1
ATOM 2060 C C . SER A 1 274 ? 17.344 -10.747 -2.116 1.00 85.69 274 SER A C 1
ATOM 2062 O O . SER A 1 274 ? 18.152 -11.395 -2.775 1.00 85.69 274 SER A O 1
ATOM 2064 N N . ARG A 1 275 ? 16.939 -11.126 -0.898 1.00 88.06 275 ARG A N 1
ATOM 2065 C CA . ARG A 1 275 ? 17.317 -12.387 -0.243 1.00 88.06 275 ARG A CA 1
ATOM 2066 C C . ARG A 1 275 ? 16.244 -13.463 -0.369 1.00 88.06 275 ARG A C 1
ATOM 2068 O O . ARG A 1 275 ? 16.493 -14.594 0.029 1.00 88.06 275 ARG A O 1
ATOM 2075 N N . GLU A 1 276 ? 15.072 -13.093 -0.864 1.00 92.12 276 GLU A N 1
ATOM 2076 C CA . GLU A 1 276 ? 13.929 -13.979 -1.029 1.00 92.12 276 GLU A CA 1
ATOM 2077 C C . GLU A 1 276 ? 13.810 -14.385 -2.496 1.00 92.12 276 GLU A C 1
ATOM 2079 O O . GLU A 1 276 ? 14.182 -13.639 -3.407 1.00 92.12 276 GLU A O 1
ATOM 2084 N N . ASP A 1 277 ? 13.292 -15.587 -2.708 1.00 92.25 277 ASP A N 1
ATOM 2085 C CA . ASP A 1 277 ? 13.032 -16.119 -4.035 1.00 92.25 277 ASP A CA 1
ATOM 2086 C C . ASP A 1 277 ? 11.568 -15.814 -4.415 1.00 92.25 277 ASP A C 1
ATOM 2088 O O . ASP A 1 277 ? 10.650 -16.259 -3.714 1.00 92.25 277 ASP A O 1
ATOM 2092 N N . PRO A 1 278 ? 11.314 -15.034 -5.484 1.00 90.81 278 PRO A N 1
ATOM 2093 C CA . PRO A 1 278 ? 9.956 -14.711 -5.919 1.00 90.81 278 PRO A CA 1
ATOM 2094 C C . PRO A 1 278 ? 9.136 -15.947 -6.312 1.00 90.81 278 PRO A C 1
ATOM 2096 O O . PRO A 1 278 ? 7.912 -15.902 -6.221 1.00 90.81 278 PRO A O 1
ATOM 2099 N N . ASP A 1 279 ? 9.791 -17.041 -6.703 1.00 90.94 279 ASP A N 1
ATOM 2100 C CA . ASP A 1 279 ? 9.135 -18.261 -7.176 1.00 90.94 279 ASP A CA 1
ATOM 2101 C C . ASP A 1 279 ? 8.928 -19.294 -6.054 1.00 90.94 279 ASP A C 1
ATOM 2103 O O . ASP A 1 279 ? 8.398 -20.382 -6.288 1.00 90.94 279 ASP A O 1
ATOM 2107 N N . ARG A 1 280 ? 9.324 -18.968 -4.815 1.00 93.06 280 ARG A N 1
ATOM 2108 C CA . ARG A 1 280 ? 9.179 -19.846 -3.644 1.00 93.06 280 ARG A CA 1
ATOM 2109 C C . ARG A 1 280 ? 8.449 -19.127 -2.507 1.00 93.06 280 ARG A C 1
ATOM 2111 O O . ARG A 1 280 ? 9.109 -18.580 -1.623 1.00 93.06 280 ARG A O 1
ATOM 2118 N N . PRO A 1 281 ? 7.104 -19.138 -2.513 1.00 92.25 281 PRO A N 1
ATOM 2119 C CA . PRO A 1 281 ? 6.309 -18.572 -1.433 1.00 92.25 281 PRO A CA 1
ATOM 2120 C C . PRO A 1 281 ? 6.625 -19.207 -0.079 1.00 92.25 281 PRO A C 1
ATOM 2122 O O . PRO A 1 281 ? 6.820 -20.421 0.020 1.00 92.25 281 PRO A O 1
ATOM 2125 N N . GLU A 1 282 ? 6.643 -18.382 0.963 1.00 92.69 282 GLU A N 1
ATOM 2126 C CA . GLU A 1 282 ? 6.748 -18.831 2.351 1.00 92.69 282 GLU A CA 1
ATOM 2127 C C . GLU A 1 282 ? 5.382 -18.789 3.039 1.00 92.69 282 GLU A C 1
ATOM 2129 O O . GLU A 1 282 ? 4.500 -18.026 2.650 1.00 92.69 282 GLU A O 1
ATOM 2134 N N . ASP A 1 283 ? 5.217 -19.594 4.089 1.00 92.25 283 ASP A N 1
ATOM 2135 C CA . ASP A 1 283 ? 4.008 -19.566 4.912 1.00 92.25 283 ASP A CA 1
ATOM 2136 C C . ASP A 1 283 ? 3.923 -18.240 5.701 1.00 92.25 283 ASP A C 1
ATOM 2138 O O . ASP A 1 283 ? 4.848 -17.920 6.467 1.00 92.25 283 ASP A O 1
ATOM 2142 N N . PRO A 1 284 ? 2.830 -17.463 5.569 1.00 95.62 284 PRO A N 1
ATOM 2143 C CA . PRO A 1 284 ? 2.655 -16.228 6.323 1.00 95.62 284 PRO A CA 1
ATOM 2144 C C . PRO A 1 284 ? 2.578 -16.441 7.843 1.00 95.62 284 PRO A C 1
ATOM 2146 O O . PRO A 1 284 ? 2.921 -15.515 8.581 1.00 95.62 284 PRO A O 1
ATOM 2149 N N . TYR A 1 285 ? 2.177 -17.620 8.343 1.00 96.94 285 TYR A N 1
ATOM 2150 C CA . TYR A 1 285 ? 1.995 -17.863 9.783 1.00 96.94 285 TYR A CA 1
ATOM 2151 C C . TYR A 1 285 ? 3.288 -17.647 10.568 1.00 96.94 285 TYR A C 1
ATOM 2153 O O . TYR A 1 285 ? 3.331 -16.834 11.494 1.00 96.94 285 TYR A O 1
ATOM 2161 N N . GLU A 1 286 ? 4.374 -18.309 10.167 1.00 96.38 286 GLU A N 1
ATOM 2162 C CA . GLU A 1 286 ? 5.661 -18.204 10.865 1.00 96.38 286 GLU A CA 1
ATOM 2163 C C . GLU A 1 286 ? 6.244 -16.788 10.780 1.00 96.38 286 GLU A C 1
ATOM 2165 O O . GLU A 1 286 ? 6.859 -16.291 11.730 1.00 96.38 286 GLU A O 1
ATOM 2170 N N . ARG A 1 287 ? 5.991 -16.083 9.674 1.00 96.25 287 ARG A N 1
ATOM 2171 C CA . ARG A 1 287 ? 6.432 -14.696 9.488 1.00 96.25 287 ARG A CA 1
ATOM 2172 C C . ARG A 1 287 ? 5.664 -13.735 10.392 1.00 96.25 287 ARG A C 1
ATOM 2174 O O . ARG A 1 287 ? 6.284 -12.878 11.028 1.00 96.25 287 ARG A O 1
ATOM 2181 N N . VAL A 1 288 ? 4.345 -13.889 10.494 1.00 98.19 288 VAL A N 1
ATOM 2182 C CA . VAL A 1 288 ? 3.494 -13.074 11.373 1.00 98.19 288 VAL A CA 1
ATOM 2183 C C . VAL A 1 288 ? 3.767 -13.374 12.842 1.00 98.19 288 VAL A C 1
ATOM 2185 O O . VAL A 1 288 ? 3.915 -12.442 13.627 1.00 98.19 288 VAL A O 1
ATOM 2188 N N . LYS A 1 289 ? 3.946 -14.641 13.216 1.00 98.25 289 LYS A N 1
ATOM 2189 C CA . LYS A 1 289 ? 4.378 -15.040 14.562 1.00 98.25 289 LYS A CA 1
ATOM 2190 C C . LYS A 1 289 ? 5.723 -14.414 14.941 1.00 98.25 289 LYS A C 1
ATOM 2192 O O . LYS A 1 289 ? 5.881 -13.862 16.033 1.00 98.25 289 LYS A O 1
ATOM 2197 N N . ALA 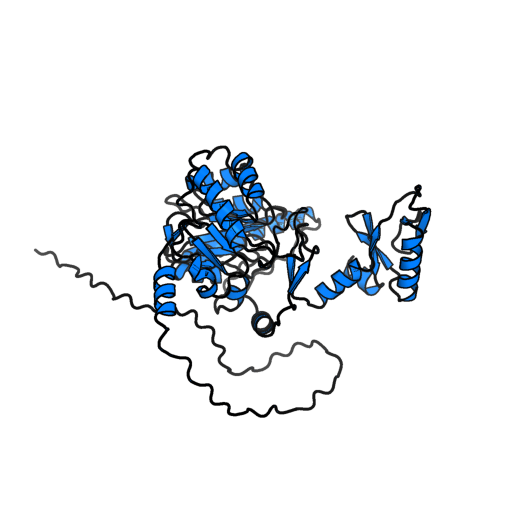A 1 290 ? 6.695 -14.425 14.026 1.00 97.94 290 ALA A N 1
ATOM 2198 C CA . ALA A 1 290 ? 7.979 -13.763 14.245 1.00 97.94 290 ALA A CA 1
ATOM 2199 C C . ALA A 1 290 ? 7.831 -12.237 14.389 1.00 97.94 290 ALA A C 1
ATOM 2201 O O . ALA A 1 290 ? 8.513 -11.629 15.217 1.00 97.94 290 ALA A O 1
ATOM 2202 N N . LEU A 1 291 ? 6.929 -11.611 13.625 1.00 98.19 291 LEU A N 1
ATOM 2203 C CA . LEU A 1 291 ? 6.599 -10.192 13.772 1.00 98.19 291 LEU A CA 1
ATOM 2204 C C . LEU A 1 291 ? 5.958 -9.885 15.120 1.00 98.19 291 LEU A C 1
ATOM 2206 O O . LEU A 1 291 ? 6.435 -8.986 15.814 1.00 98.19 291 LEU A O 1
ATOM 2210 N N . ARG A 1 292 ? 4.949 -10.664 15.520 1.00 98.56 292 ARG A N 1
ATOM 2211 C CA . ARG A 1 292 ? 4.276 -10.546 16.814 1.00 98.56 292 ARG A CA 1
ATOM 2212 C C . ARG A 1 292 ? 5.276 -10.603 17.962 1.00 98.56 292 ARG A C 1
ATOM 2214 O O . ARG A 1 292 ? 5.238 -9.746 18.838 1.00 98.56 292 ARG A O 1
ATOM 2221 N N . ARG A 1 293 ? 6.240 -11.528 17.925 1.00 98.44 293 ARG A N 1
ATOM 2222 C CA . ARG A 1 293 ? 7.307 -11.588 18.936 1.00 98.44 293 ARG A CA 1
ATOM 2223 C C . ARG A 1 293 ? 8.068 -10.263 19.060 1.00 98.44 293 ARG A C 1
ATOM 2225 O O . ARG A 1 293 ? 8.242 -9.767 20.168 1.00 98.44 293 ARG A O 1
ATOM 2232 N N . ILE A 1 294 ? 8.500 -9.678 17.942 1.00 98.25 294 ILE A N 1
ATOM 2233 C CA . ILE A 1 294 ? 9.217 -8.392 17.956 1.00 98.25 294 ILE A CA 1
ATOM 2234 C C . ILE A 1 294 ? 8.319 -7.251 18.430 1.00 98.25 294 ILE A C 1
ATOM 2236 O O . ILE A 1 294 ? 8.800 -6.352 19.117 1.00 98.25 294 ILE A O 1
ATOM 2240 N N . MET A 1 295 ? 7.032 -7.278 18.084 1.00 98.44 295 MET A N 1
ATOM 2241 C CA . MET A 1 295 ? 6.070 -6.291 18.567 1.00 98.44 295 MET A CA 1
ATOM 2242 C C . MET A 1 295 ? 5.918 -6.360 20.091 1.00 98.44 295 MET A C 1
ATOM 2244 O O . MET A 1 295 ? 6.061 -5.337 20.756 1.00 98.44 295 MET A O 1
ATOM 2248 N N . ASN A 1 296 ? 5.744 -7.557 20.652 1.00 97.94 296 ASN A N 1
ATOM 2249 C CA . ASN A 1 296 ? 5.625 -7.765 22.097 1.00 97.94 296 ASN A CA 1
ATOM 2250 C C . ASN A 1 296 ? 6.910 -7.363 22.840 1.00 97.94 296 ASN A C 1
ATOM 2252 O O . ASN A 1 296 ? 6.856 -6.655 23.835 1.00 97.94 296 ASN A O 1
ATOM 2256 N N . GLU A 1 297 ? 8.094 -7.695 22.307 1.00 97.06 297 GLU A N 1
ATOM 2257 C CA . GLU A 1 297 ? 9.388 -7.240 22.859 1.00 97.06 297 GLU A CA 1
ATOM 2258 C C . GLU A 1 297 ? 9.518 -5.698 22.927 1.00 97.06 297 GLU A C 1
ATOM 2260 O O . GLU A 1 297 ? 10.424 -5.178 23.579 1.00 97.06 297 GLU A O 1
ATOM 2265 N N . ASN A 1 298 ? 8.636 -4.961 22.244 1.00 97.12 298 ASN A N 1
ATOM 2266 C CA . ASN A 1 298 ? 8.607 -3.503 22.177 1.00 97.12 298 ASN A CA 1
ATOM 2267 C C . ASN A 1 298 ? 7.328 -2.887 22.785 1.00 97.12 298 ASN A C 1
ATOM 2269 O O . ASN A 1 298 ? 7.068 -1.708 22.538 1.00 97.12 298 ASN A O 1
ATOM 2273 N N . GLY A 1 299 ? 6.558 -3.642 23.579 1.00 96.75 299 GLY A N 1
ATOM 2274 C CA . GLY A 1 299 ? 5.364 -3.137 24.273 1.00 96.75 299 GLY A CA 1
ATOM 2275 C C . GLY A 1 299 ? 4.169 -2.877 23.349 1.00 96.75 299 GLY A C 1
ATOM 2276 O O . GLY A 1 299 ? 3.443 -1.904 23.534 1.00 96.75 299 GLY A O 1
ATOM 2277 N N . MET A 1 300 ? 4.033 -3.666 22.278 1.00 97.81 300 MET A N 1
ATOM 2278 C CA . MET A 1 300 ? 2.945 -3.569 21.296 1.00 97.81 300 MET A CA 1
ATOM 2279 C C . MET A 1 300 ? 2.062 -4.828 21.294 1.00 97.81 300 MET A C 1
ATOM 2281 O O . MET A 1 300 ? 1.597 -5.264 20.240 1.00 97.81 300 MET A O 1
ATOM 2285 N N . GLU A 1 301 ? 1.847 -5.431 22.462 1.00 97.31 301 GLU A N 1
ATOM 2286 C CA . GLU A 1 301 ? 1.040 -6.641 22.656 1.00 97.31 301 GLU A CA 1
ATOM 2287 C C . GLU A 1 301 ? -0.394 -6.460 22.143 1.00 97.31 301 GLU A C 1
ATOM 2289 O O . GLU A 1 301 ? -0.918 -7.336 21.454 1.00 97.31 301 GLU A O 1
ATOM 2294 N N . ASP A 1 302 ? -0.977 -5.287 22.398 1.00 96.19 302 ASP A N 1
ATOM 2295 C CA . ASP A 1 302 ? -2.356 -4.954 22.026 1.00 96.19 302 ASP A CA 1
ATOM 2296 C C . ASP A 1 302 ? -2.484 -4.319 20.630 1.00 96.19 302 ASP A C 1
ATOM 2298 O O . ASP A 1 302 ? -3.592 -4.150 20.122 1.00 96.19 302 ASP A O 1
ATOM 2302 N N . VAL A 1 303 ? -1.366 -3.982 19.973 1.00 98.38 303 VAL A N 1
ATOM 2303 C CA . VAL A 1 303 ? -1.395 -3.432 18.609 1.00 98.38 303 VAL A CA 1
ATOM 2304 C C . VAL A 1 303 ? -1.719 -4.556 17.633 1.00 98.38 303 VAL A C 1
ATOM 2306 O O . VAL A 1 303 ? -1.013 -5.569 17.570 1.00 98.38 303 VAL A O 1
ATOM 2309 N N . ALA A 1 304 ? -2.781 -4.378 16.850 1.00 98.31 304 ALA A N 1
ATOM 2310 C CA . ALA A 1 304 ? -3.215 -5.375 15.886 1.00 98.31 304 ALA A CA 1
ATOM 2311 C C . ALA A 1 304 ? -2.228 -5.530 14.724 1.00 98.31 304 ALA A C 1
ATOM 2313 O O . ALA A 1 304 ? -1.666 -4.554 14.217 1.00 98.31 304 ALA A O 1
ATOM 2314 N N . ILE A 1 305 ? -2.069 -6.771 14.265 1.00 98.81 305 ILE A N 1
ATOM 2315 C CA . ILE A 1 305 ? -1.508 -7.043 12.942 1.00 98.81 305 ILE A CA 1
ATOM 2316 C C . ILE A 1 305 ? -2.675 -7.117 11.955 1.00 98.81 305 ILE A C 1
ATOM 2318 O O . ILE A 1 305 ? -3.670 -7.794 12.199 1.00 98.81 305 ILE A O 1
ATOM 2322 N N . ILE A 1 306 ? -2.568 -6.419 10.831 1.00 98.75 306 ILE A N 1
ATOM 2323 C CA . ILE A 1 306 ? -3.509 -6.539 9.720 1.00 98.75 306 ILE A CA 1
ATOM 2324 C C . ILE A 1 306 ? -2.867 -7.456 8.678 1.00 98.75 306 ILE A C 1
ATOM 2326 O O . ILE A 1 306 ? -1.921 -7.053 8.004 1.00 98.75 306 ILE A O 1
ATOM 2330 N N . MET A 1 307 ? -3.376 -8.679 8.541 1.00 98.31 307 MET A N 1
ATOM 2331 C CA . MET A 1 307 ? -2.959 -9.630 7.511 1.00 98.31 307 MET A CA 1
ATOM 2332 C C . MET A 1 307 ? -3.470 -9.172 6.139 1.00 98.31 307 MET A C 1
ATOM 2334 O O . MET A 1 307 ? -4.679 -9.046 5.934 1.00 98.31 307 MET A O 1
ATOM 2338 N N . ALA A 1 308 ? -2.563 -8.943 5.192 1.00 98.00 308 ALA A N 1
ATOM 2339 C CA . ALA A 1 308 ? -2.860 -8.546 3.821 1.00 98.00 308 ALA A CA 1
ATOM 2340 C C . ALA A 1 308 ? -2.169 -9.481 2.815 1.00 98.00 308 ALA A C 1
ATOM 2342 O O . ALA A 1 308 ? -0.990 -9.784 2.947 1.00 98.00 308 ALA A O 1
ATOM 2343 N N . GLY A 1 309 ? -2.895 -9.884 1.769 1.00 95.88 309 GLY A N 1
ATOM 2344 C CA . GLY A 1 309 ? -2.427 -10.854 0.767 1.00 95.88 309 GLY A CA 1
ATOM 2345 C C . GLY A 1 309 ? -3.005 -12.248 1.008 1.00 95.88 309 GLY A C 1
ATOM 2346 O O . GLY A 1 309 ? -3.106 -12.697 2.143 1.00 95.88 309 GLY A O 1
ATOM 2347 N N . GLY A 1 310 ? -3.515 -12.890 -0.047 1.00 93.44 310 GLY A N 1
ATOM 2348 C CA . GLY A 1 310 ? -4.191 -14.196 0.049 1.00 93.44 310 GLY A CA 1
ATOM 2349 C C . GLY A 1 310 ? -5.540 -14.207 0.790 1.00 93.44 310 GLY A C 1
ATOM 2350 O O . GLY A 1 310 ? -6.267 -15.194 0.730 1.00 93.44 310 GLY A O 1
ATOM 2351 N N . VAL A 1 311 ? -5.929 -13.111 1.452 1.00 95.50 311 VAL A N 1
ATOM 2352 C CA . VAL A 1 311 ? -7.197 -13.006 2.188 1.00 95.50 311 VAL A CA 1
ATOM 2353 C C . VAL A 1 311 ? -8.385 -12.964 1.222 1.00 95.50 311 VAL A C 1
ATOM 2355 O O . VAL A 1 311 ? -8.821 -11.902 0.765 1.00 95.50 311 VAL A O 1
ATOM 2358 N N . TRP A 1 312 ? -8.943 -14.140 0.938 1.00 93.12 312 TRP A N 1
ATOM 2359 C CA . TRP A 1 312 ? -10.188 -14.278 0.192 1.00 93.12 312 TRP A CA 1
ATOM 2360 C C . TRP A 1 312 ? -11.327 -14.758 1.087 1.00 93.12 312 TRP A C 1
ATOM 2362 O O . TRP A 1 312 ? -12.317 -14.039 1.218 1.00 93.12 312 TRP A O 1
ATOM 2372 N N . TYR A 1 313 ? -11.190 -15.900 1.771 1.00 90.06 313 TYR A N 1
ATOM 2373 C CA . TYR A 1 313 ? -12.161 -16.374 2.761 1.00 90.06 313 TYR A CA 1
ATOM 2374 C C . TYR A 1 313 ? -11.572 -16.387 4.169 1.00 90.06 313 TYR A C 1
ATOM 2376 O O . TYR A 1 313 ? -10.464 -16.848 4.385 1.00 90.06 313 TYR A O 1
ATOM 2384 N N . LEU A 1 314 ? -12.353 -15.945 5.156 1.00 89.12 314 LEU A N 1
ATOM 2385 C CA . LEU A 1 314 ? -11.904 -15.899 6.553 1.00 89.12 314 LEU A CA 1
ATOM 2386 C C . LEU A 1 314 ? -11.813 -17.280 7.217 1.00 89.12 314 LEU A C 1
ATOM 2388 O O . LEU A 1 314 ? -11.086 -17.438 8.188 1.00 89.12 314 LEU A O 1
ATOM 2392 N N . ARG A 1 315 ? -12.517 -18.286 6.682 1.00 87.06 315 ARG A N 1
ATOM 2393 C CA . ARG A 1 315 ? -12.406 -19.677 7.154 1.00 87.06 315 ARG A CA 1
ATOM 2394 C C . ARG A 1 315 ? -10.998 -20.249 6.968 1.00 87.06 315 ARG A C 1
ATOM 2396 O O . ARG A 1 315 ? -10.604 -21.115 7.732 1.00 87.06 315 ARG A O 1
ATOM 2403 N N . ASP A 1 316 ? -10.239 -19.720 6.007 1.00 90.12 316 ASP A N 1
ATOM 2404 C CA . ASP A 1 316 ? -8.862 -20.144 5.737 1.00 90.12 316 ASP A CA 1
ATOM 2405 C C . ASP A 1 316 ? -7.894 -19.653 6.838 1.00 90.12 316 ASP A C 1
ATOM 2407 O O . ASP A 1 316 ? -6.749 -20.083 6.901 1.00 90.12 316 ASP A O 1
ATOM 2411 N N . TRP A 1 317 ? -8.371 -18.781 7.737 1.00 92.00 317 TRP A N 1
ATOM 2412 C CA . TRP A 1 317 ? -7.605 -18.151 8.815 1.00 92.00 317 TRP A CA 1
ATOM 2413 C C . TRP A 1 317 ? -8.100 -18.556 10.209 1.00 92.00 317 TRP A C 1
ATOM 2415 O O . TRP A 1 317 ? -7.759 -17.909 11.195 1.00 92.00 317 TRP A O 1
ATOM 2425 N N . GLU A 1 318 ? -8.919 -19.607 10.329 1.00 90.06 318 GLU A N 1
ATOM 2426 C CA . GLU A 1 318 ? -9.510 -20.025 11.610 1.00 90.06 318 GLU A CA 1
ATOM 2427 C C . GLU A 1 318 ? -8.459 -20.252 12.710 1.00 90.06 318 GLU A C 1
ATOM 2429 O O . GLU A 1 318 ? -8.659 -19.825 13.848 1.00 90.06 318 GLU A O 1
ATOM 2434 N N . SER A 1 319 ? -7.322 -20.864 12.366 1.00 91.75 319 SER A N 1
ATOM 2435 C CA . SER A 1 319 ? -6.222 -21.145 13.300 1.00 91.75 319 SER A CA 1
ATOM 2436 C C . SER A 1 319 ? -5.491 -19.894 13.805 1.00 91.75 319 SER A C 1
ATOM 2438 O O . SER A 1 319 ? -4.709 -19.978 14.752 1.00 91.75 319 SER A O 1
ATOM 2440 N N . TRP A 1 320 ? -5.740 -18.731 13.199 1.00 95.00 320 TRP A N 1
ATOM 2441 C CA . TRP A 1 320 ? -5.151 -17.451 13.592 1.00 95.00 320 TRP A CA 1
ATOM 2442 C C . TRP A 1 320 ? -6.023 -16.705 14.607 1.00 95.00 320 TRP A C 1
ATOM 2444 O O . TRP A 1 320 ? -5.532 -15.839 15.329 1.00 95.00 320 TRP A O 1
ATOM 2454 N N . LEU A 1 321 ? -7.318 -17.025 14.669 1.00 91.38 321 LEU A N 1
ATOM 2455 C CA . LEU A 1 321 ? -8.279 -16.347 15.535 1.00 91.38 321 LEU A CA 1
ATOM 2456 C C . LEU A 1 321 ? -8.143 -16.823 16.984 1.00 91.38 321 LEU A C 1
ATOM 2458 O O . LEU A 1 321 ? -8.147 -18.026 17.248 1.00 91.38 321 LEU A O 1
ATOM 2462 N N . ASP A 1 322 ? -8.100 -15.874 17.925 1.00 90.25 322 ASP A N 1
ATOM 2463 C CA . ASP A 1 322 ? -7.849 -16.125 19.354 1.00 90.25 322 ASP A CA 1
ATOM 2464 C C . ASP A 1 322 ? -6.523 -16.883 19.617 1.00 90.25 322 ASP A C 1
ATOM 2466 O O . ASP A 1 322 ? -6.386 -17.595 20.612 1.00 90.25 322 ASP A O 1
ATOM 2470 N N . ASN A 1 323 ? -5.535 -16.749 18.722 1.00 95.06 323 ASN A N 1
ATOM 2471 C CA . ASN A 1 323 ? -4.247 -17.429 18.833 1.00 95.06 323 ASN A CA 1
ATOM 2472 C C . ASN A 1 323 ? -3.209 -16.534 19.545 1.00 95.06 323 ASN A C 1
ATOM 2474 O O . ASN A 1 323 ? -2.863 -15.473 19.018 1.00 95.06 323 ASN A O 1
ATOM 2478 N N . PRO A 1 324 ? -2.655 -16.943 20.703 1.00 95.19 324 PRO A N 1
ATOM 2479 C CA . PRO A 1 324 ? -1.709 -16.125 21.467 1.00 95.19 324 PRO A CA 1
ATOM 2480 C C . PRO A 1 324 ? -0.365 -15.898 20.758 1.00 95.19 324 PRO A C 1
ATOM 2482 O O . PRO A 1 324 ? 0.319 -14.922 21.060 1.00 95.19 324 PRO A O 1
ATOM 2485 N N . GLU A 1 325 ? 0.024 -16.756 19.809 1.00 97.44 325 GLU A N 1
ATOM 2486 C CA . GLU A 1 325 ? 1.247 -16.567 19.015 1.00 97.44 325 GLU A CA 1
ATOM 2487 C C . GLU A 1 325 ? 1.094 -15.462 17.959 1.00 97.44 325 GLU A C 1
ATOM 2489 O O . GLU A 1 325 ? 2.089 -14.884 17.520 1.00 97.44 325 GLU A O 1
ATOM 2494 N N . ILE A 1 326 ? -0.149 -15.164 17.569 1.00 97.81 326 ILE A N 1
ATOM 2495 C CA . ILE A 1 326 ? -0.505 -14.152 16.566 1.00 97.81 326 ILE A CA 1
ATOM 2496 C C . ILE A 1 326 ? -0.985 -12.858 17.233 1.00 97.81 326 ILE A C 1
ATOM 2498 O O . ILE A 1 326 ? -0.669 -11.765 16.756 1.00 97.81 326 ILE A O 1
ATOM 2502 N N . GLY A 1 327 ? -1.684 -12.961 18.366 1.00 96.62 327 GLY A N 1
ATOM 2503 C CA . GLY A 1 327 ? -2.258 -11.828 19.090 1.00 96.62 327 GLY A CA 1
ATOM 2504 C C . GLY A 1 327 ? -3.452 -11.200 18.357 1.00 96.62 327 GLY A C 1
ATOM 2505 O O . GLY A 1 327 ? -4.090 -11.862 17.534 1.00 96.62 327 GLY A O 1
ATOM 2506 N N . PRO A 1 328 ? -3.778 -9.923 18.636 1.00 97.12 328 PRO A N 1
ATOM 2507 C CA . PRO A 1 328 ? -4.854 -9.226 17.940 1.00 97.12 328 PRO A CA 1
ATOM 2508 C C . PRO A 1 328 ? -4.593 -9.181 16.427 1.00 97.12 328 PRO A C 1
ATOM 2510 O O . PRO A 1 328 ? -3.521 -8.751 15.982 1.00 97.12 328 PRO A O 1
ATOM 2513 N N . ILE A 1 329 ? -5.573 -9.637 15.644 1.00 97.75 329 ILE A N 1
ATOM 2514 C CA . ILE A 1 329 ? -5.461 -9.798 14.192 1.00 97.75 329 ILE A CA 1
ATOM 2515 C C . ILE A 1 329 ? -6.689 -9.231 13.476 1.00 97.75 329 ILE A C 1
ATOM 2517 O O . ILE A 1 329 ? -7.827 -9.438 13.894 1.00 97.75 329 ILE A O 1
ATOM 2521 N N . ALA A 1 330 ? -6.449 -8.538 12.369 1.00 97.88 330 ALA A N 1
ATOM 2522 C CA . ALA A 1 330 ? -7.464 -8.133 11.408 1.00 97.88 330 ALA A CA 1
ATOM 2523 C C . ALA A 1 330 ? -7.048 -8.515 9.985 1.00 97.88 330 ALA A C 1
ATOM 2525 O O . ALA A 1 330 ? -5.902 -8.882 9.733 1.00 97.88 330 ALA A O 1
ATOM 2526 N N . PHE A 1 331 ? -7.984 -8.436 9.044 1.00 98.06 331 PHE A N 1
ATOM 2527 C CA . PHE A 1 331 ? -7.803 -8.936 7.686 1.00 98.06 331 PHE A CA 1
ATOM 2528 C C . PHE A 1 331 ? -8.085 -7.851 6.657 1.00 98.06 331 PHE A C 1
ATOM 2530 O O . PHE A 1 331 ? -9.166 -7.257 6.632 1.00 98.06 331 PHE A O 1
ATOM 2537 N N . GLN A 1 332 ? -7.109 -7.612 5.785 1.00 98.44 332 GLN A N 1
ATOM 2538 C CA . GLN A 1 332 ? -7.214 -6.644 4.708 1.00 98.44 332 GLN A CA 1
ATOM 2539 C C . GLN A 1 332 ? -7.637 -7.300 3.395 1.00 98.44 332 GLN A C 1
ATOM 2541 O O . GLN A 1 332 ? -6.955 -8.171 2.856 1.00 98.44 332 GLN A O 1
ATOM 2546 N N . PHE A 1 333 ? -8.726 -6.795 2.821 1.00 97.56 333 PHE A N 1
ATOM 2547 C CA . PHE A 1 333 ? -9.270 -7.252 1.552 1.00 97.56 333 PHE A CA 1
ATOM 2548 C C . PHE A 1 333 ? -8.813 -6.344 0.406 1.00 97.56 333 PHE A C 1
ATOM 2550 O O . PHE A 1 333 ? -9.239 -5.194 0.250 1.00 97.56 333 PHE A O 1
ATOM 2557 N N . GLY A 1 334 ? -7.923 -6.893 -0.420 1.00 95.44 334 GLY A N 1
ATOM 2558 C CA . GLY A 1 334 ? -7.501 -6.307 -1.688 1.00 95.44 334 GLY A CA 1
ATOM 2559 C C . GLY A 1 334 ? -8.496 -6.655 -2.793 1.00 95.44 334 GLY A C 1
ATOM 2560 O O . GLY A 1 334 ? -9.525 -6.004 -2.945 1.00 95.44 334 GLY A O 1
ATOM 2561 N N . THR A 1 335 ? -8.207 -7.707 -3.551 1.00 95.25 335 THR A N 1
ATOM 2562 C CA . THR A 1 335 ? -8.965 -8.116 -4.744 1.00 95.25 335 THR A CA 1
ATOM 2563 C C . THR A 1 335 ? -10.459 -8.322 -4.489 1.00 95.25 335 THR A C 1
ATOM 2565 O O . THR A 1 335 ? -11.277 -7.895 -5.296 1.00 95.25 335 THR A O 1
ATOM 2568 N N . ARG A 1 336 ? -10.844 -8.914 -3.350 1.00 94.88 336 ARG A N 1
ATOM 2569 C CA . ARG A 1 336 ? -12.254 -9.213 -3.045 1.00 94.88 336 ARG A CA 1
ATOM 2570 C C . ARG A 1 336 ? -13.128 -7.960 -2.918 1.00 94.88 336 ARG A C 1
ATOM 2572 O O . ARG A 1 336 ? -14.289 -7.987 -3.313 1.00 94.88 336 ARG A O 1
ATOM 2579 N N . ASP A 1 337 ? -12.569 -6.862 -2.411 1.00 95.25 337 ASP A N 1
ATOM 2580 C CA . ASP A 1 337 ? -13.271 -5.577 -2.277 1.00 95.25 337 ASP A CA 1
ATOM 2581 C C . ASP A 1 337 ? -13.687 -4.988 -3.639 1.00 95.25 337 ASP A C 1
ATOM 2583 O O . ASP A 1 337 ? -14.710 -4.308 -3.727 1.00 95.25 337 ASP A O 1
ATOM 2587 N N . LEU A 1 338 ? -12.962 -5.306 -4.718 1.00 95.56 338 LEU A N 1
ATOM 2588 C CA . LEU A 1 338 ? -13.290 -4.850 -6.075 1.00 95.56 338 LEU A CA 1
ATOM 2589 C C . LEU A 1 338 ? -14.660 -5.353 -6.558 1.00 95.56 338 LEU A C 1
ATOM 2591 O O . LEU A 1 338 ? -15.276 -4.729 -7.416 1.00 95.56 338 LEU A O 1
ATOM 2595 N N . LEU A 1 339 ? -15.158 -6.452 -5.985 1.00 96.06 339 LEU A N 1
ATOM 2596 C CA . LEU A 1 339 ? -16.427 -7.081 -6.358 1.00 96.06 339 LEU A CA 1
ATOM 2597 C C . LEU A 1 339 ? -17.643 -6.528 -5.595 1.00 96.06 339 LEU A C 1
ATOM 2599 O O . LEU A 1 339 ? -18.760 -7.005 -5.797 1.00 96.06 339 LEU A O 1
ATOM 2603 N N . THR A 1 340 ? -17.453 -5.552 -4.705 1.00 95.12 340 THR A N 1
ATOM 2604 C CA . THR A 1 340 ? -18.560 -4.929 -3.962 1.00 95.12 340 THR A CA 1
ATOM 2605 C C . THR A 1 340 ? -19.385 -3.989 -4.853 1.00 95.12 340 THR A C 1
ATOM 2607 O O . THR A 1 340 ? -18.959 -3.588 -5.945 1.00 95.12 340 THR A O 1
ATOM 2610 N N . GLN A 1 341 ? -20.602 -3.648 -4.418 1.00 94.38 341 GLN A N 1
ATOM 2611 C CA . GLN A 1 341 ? -21.499 -2.761 -5.177 1.00 94.38 341 GLN A CA 1
ATOM 2612 C C . GLN A 1 341 ? -20.993 -1.315 -5.157 1.00 94.38 341 GLN A C 1
ATOM 2614 O O . GLN A 1 341 ? -21.181 -0.543 -6.094 1.00 94.38 341 GLN A O 1
ATOM 2619 N N . GLU A 1 342 ? -20.328 -0.960 -4.069 1.00 93.56 342 GLU A N 1
ATOM 2620 C CA . GLU A 1 342 ? -19.848 0.370 -3.754 1.00 93.56 342 GLU A CA 1
ATOM 2621 C C . GLU A 1 342 ? -18.524 0.670 -4.454 1.00 93.56 342 GLU A C 1
ATOM 2623 O O . GLU A 1 342 ? -18.220 1.843 -4.691 1.00 93.56 342 GLU A O 1
ATOM 2628 N N . ASN A 1 343 ? -17.756 -0.369 -4.809 1.00 93.50 343 ASN A N 1
ATOM 2629 C CA . ASN A 1 343 ? -16.481 -0.219 -5.492 1.00 93.50 343 ASN A CA 1
ATOM 2630 C C . ASN A 1 343 ? -16.663 0.380 -6.904 1.00 93.50 343 ASN A C 1
ATOM 2632 O O . ASN A 1 343 ? -17.481 -0.133 -7.678 1.00 93.50 343 ASN A O 1
ATOM 2636 N N . PRO A 1 344 ? -15.913 1.450 -7.241 1.00 90.00 344 PRO A N 1
ATOM 2637 C CA . PRO A 1 344 ? -16.101 2.228 -8.465 1.00 90.00 344 PRO A CA 1
ATOM 2638 C C . PRO A 1 344 ? -15.517 1.585 -9.728 1.00 90.00 344 PRO A C 1
ATOM 2640 O O . PRO A 1 344 ? -15.667 2.164 -10.803 1.00 90.00 344 PRO A O 1
ATOM 2643 N N . VAL A 1 345 ? -14.820 0.447 -9.628 1.00 91.56 345 VAL A N 1
ATOM 2644 C CA . VAL A 1 345 ? -14.294 -0.235 -10.818 1.00 91.56 345 VAL A CA 1
ATOM 2645 C C . VAL A 1 345 ? -15.420 -0.681 -11.749 1.00 91.56 345 VAL A C 1
ATOM 2647 O O . VAL A 1 345 ? -16.536 -0.957 -11.303 1.00 91.56 345 VAL A O 1
ATOM 2650 N N . THR A 1 346 ? -15.120 -0.744 -13.045 1.00 92.75 346 THR A N 1
ATOM 2651 C CA . THR A 1 346 ? -16.121 -1.055 -14.069 1.00 92.75 346 THR A CA 1
ATOM 2652 C C . THR A 1 346 ? -16.614 -2.497 -13.962 1.00 92.75 346 THR A C 1
ATOM 2654 O O . THR A 1 346 ? -15.9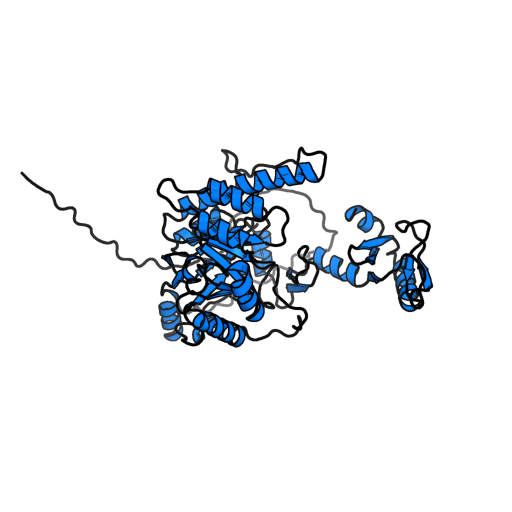23 -3.371 -13.426 1.00 92.75 346 THR A O 1
ATOM 2657 N N . ASP A 1 347 ? -17.804 -2.761 -14.498 1.00 94.25 347 ASP A N 1
ATOM 2658 C CA . ASP A 1 347 ? -18.368 -4.110 -14.511 1.00 94.25 347 ASP A CA 1
ATOM 2659 C C . ASP A 1 347 ? -17.500 -5.073 -15.332 1.00 94.25 347 ASP A C 1
ATOM 2661 O O . ASP A 1 347 ? -17.358 -6.232 -14.954 1.00 94.25 347 ASP A O 1
ATOM 2665 N N . GLU A 1 348 ? -16.830 -4.599 -16.386 1.00 95.12 348 GLU A N 1
ATOM 2666 C CA . GLU A 1 348 ? -15.871 -5.396 -17.158 1.00 95.12 348 GLU A CA 1
ATOM 2667 C C . GLU A 1 348 ? -14.688 -5.837 -16.294 1.00 95.12 348 GLU A C 1
ATOM 2669 O O . GLU A 1 348 ? -14.264 -6.989 -16.378 1.00 95.12 348 GLU A O 1
ATOM 2674 N N . TRP A 1 349 ? -14.177 -4.962 -15.420 1.00 94.06 349 TRP A N 1
ATOM 2675 C CA . TRP A 1 349 ? -13.117 -5.342 -14.486 1.00 94.06 349 TRP A CA 1
ATOM 2676 C C . TRP A 1 349 ? -13.632 -6.366 -13.462 1.00 94.06 349 TRP A C 1
ATOM 2678 O O . TRP A 1 349 ? -12.958 -7.361 -13.190 1.00 94.06 349 TRP A O 1
ATOM 2688 N N . LYS A 1 350 ? -14.852 -6.199 -12.938 1.00 95.62 350 LYS A N 1
ATOM 2689 C CA . LYS A 1 350 ? -15.461 -7.183 -12.022 1.00 95.62 350 LYS A CA 1
ATOM 2690 C C . LYS A 1 350 ? -15.653 -8.545 -12.696 1.00 95.62 350 LYS A C 1
ATOM 2692 O O . LYS A 1 350 ? -15.306 -9.567 -12.110 1.00 95.62 350 LYS A O 1
ATOM 2697 N N . LEU A 1 351 ? -16.155 -8.565 -13.931 1.00 95.56 351 LEU A N 1
ATOM 2698 C CA . LEU A 1 351 ? -16.326 -9.782 -14.729 1.00 95.56 351 LEU A CA 1
ATOM 2699 C C . LEU A 1 351 ? -14.986 -10.445 -15.043 1.00 95.56 351 LEU A C 1
ATOM 2701 O O . LEU A 1 351 ? -14.876 -11.663 -14.922 1.00 95.56 351 LEU A O 1
ATOM 2705 N N . LEU A 1 352 ? -13.958 -9.653 -15.364 1.00 94.31 352 LEU A N 1
ATOM 2706 C CA . LEU A 1 352 ? -12.604 -10.157 -15.556 1.00 94.31 352 LEU A CA 1
ATOM 2707 C C . LEU A 1 352 ? -12.129 -10.914 -14.313 1.00 94.31 352 LEU A C 1
ATOM 2709 O O . LEU A 1 352 ? -11.748 -12.073 -14.433 1.00 94.31 352 LEU A O 1
ATOM 2713 N N . LEU A 1 353 ? -12.226 -10.312 -13.123 1.00 93.81 353 LEU A N 1
ATOM 2714 C CA . LEU A 1 353 ? -11.821 -10.959 -11.867 1.00 93.81 353 LEU A CA 1
ATOM 2715 C C . LEU A 1 353 ? -12.553 -12.284 -11.606 1.00 93.81 353 LEU A C 1
ATOM 2717 O O . LEU A 1 353 ? -11.962 -13.200 -11.044 1.00 93.81 353 LEU A O 1
ATOM 2721 N N . LEU A 1 354 ? -13.821 -12.393 -12.011 1.00 93.94 354 LEU A N 1
ATOM 2722 C CA . LEU A 1 354 ? -14.613 -13.621 -11.874 1.00 93.94 354 LEU A CA 1
ATOM 2723 C C . LEU A 1 354 ? -14.272 -14.688 -12.926 1.00 93.94 3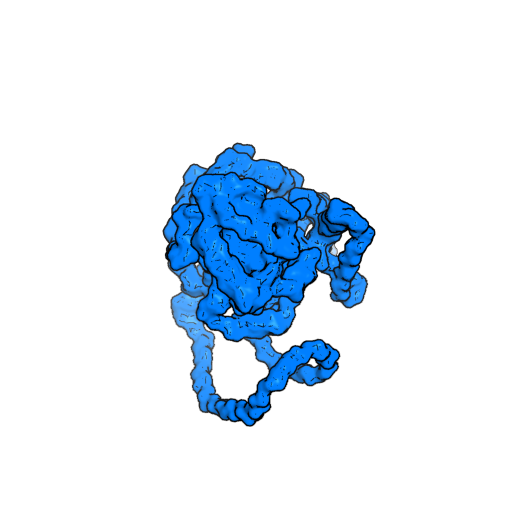54 LEU A C 1
ATOM 2725 O O . LEU A 1 354 ? -14.601 -15.854 -12.729 1.00 93.94 354 LEU A O 1
ATOM 2729 N N . SER A 1 355 ? -13.641 -14.292 -14.032 1.00 93.81 355 SER A N 1
ATOM 2730 C CA . SER A 1 355 ? -13.235 -15.175 -15.134 1.00 93.81 355 SER A CA 1
ATOM 2731 C C . SER A 1 355 ? -11.791 -15.680 -15.036 1.00 93.81 355 SER A C 1
ATOM 2733 O O . SER A 1 355 ? -11.400 -16.551 -15.811 1.00 93.81 355 SER A O 1
ATOM 2735 N N . MET A 1 356 ? -10.999 -15.124 -14.114 1.00 93.62 356 MET A N 1
ATOM 2736 C CA . MET A 1 356 ? -9.585 -15.457 -13.950 1.00 93.62 356 MET A CA 1
ATOM 2737 C C . MET A 1 356 ? -9.381 -16.879 -13.423 1.00 93.62 356 MET A C 1
ATOM 2739 O O . MET A 1 356 ? -10.093 -17.338 -12.529 1.00 93.62 356 MET A O 1
ATOM 2743 N N . ASN A 1 357 ? -8.346 -17.537 -13.937 1.00 92.62 357 ASN A N 1
ATOM 2744 C CA . ASN A 1 357 ? -7.884 -18.846 -13.498 1.00 92.62 357 ASN A CA 1
ATOM 2745 C C . ASN A 1 357 ? -6.603 -18.734 -12.668 1.00 92.62 357 ASN A C 1
ATOM 2747 O O . ASN A 1 357 ? -5.888 -17.726 -12.685 1.00 92.62 357 ASN A O 1
ATOM 2751 N N . GLU A 1 358 ? -6.284 -19.811 -11.954 1.00 89.19 358 GLU A N 1
ATOM 2752 C CA . GLU A 1 358 ? -4.979 -19.953 -11.321 1.00 89.19 358 GLU A CA 1
ATOM 2753 C C . GLU A 1 358 ? -3.865 -19.815 -12.374 1.00 89.19 358 GLU A C 1
ATOM 2755 O O . GLU A 1 358 ? -3.929 -20.397 -13.456 1.00 89.19 358 GLU A O 1
ATOM 2760 N N . GLY A 1 359 ? -2.860 -18.990 -12.073 1.00 88.56 359 GLY A N 1
ATOM 2761 C CA . GLY A 1 359 ? -1.766 -18.678 -12.994 1.00 88.56 359 GLY A CA 1
ATOM 2762 C C . GLY A 1 359 ? -1.994 -17.471 -13.912 1.00 88.56 359 GLY A C 1
ATOM 2763 O O . GLY A 1 359 ? -1.038 -17.048 -14.566 1.00 88.56 359 GLY A O 1
ATOM 2764 N N . ASP A 1 360 ? -3.182 -16.857 -13.935 1.00 92.25 360 ASP A N 1
ATOM 2765 C CA . ASP A 1 360 ? -3.436 -15.623 -14.704 1.00 92.25 360 ASP A CA 1
ATOM 2766 C C . ASP A 1 360 ? -2.794 -14.373 -14.083 1.00 92.25 360 ASP A C 1
ATOM 2768 O O . ASP A 1 360 ? -2.674 -13.331 -14.734 1.00 92.25 360 ASP A O 1
ATOM 2772 N N . THR A 1 361 ? -2.351 -14.459 -12.831 1.00 91.31 361 THR A N 1
ATOM 2773 C CA . THR A 1 361 ? -1.557 -13.430 -12.159 1.00 91.31 361 THR A CA 1
ATOM 2774 C C . THR A 1 361 ? -0.082 -13.799 -12.159 1.00 91.31 361 THR A C 1
ATOM 2776 O O . THR A 1 361 ? 0.291 -14.969 -12.078 1.00 91.31 361 THR A O 1
ATOM 2779 N N . THR A 1 362 ? 0.778 -12.787 -12.249 1.00 87.62 362 THR A N 1
ATOM 2780 C CA . THR A 1 362 ? 2.224 -12.963 -12.106 1.00 87.62 362 THR A CA 1
ATOM 2781 C C . THR A 1 362 ? 2.867 -11.873 -11.300 1.00 87.62 362 THR A C 1
ATOM 2783 O O . THR A 1 362 ? 2.667 -10.679 -11.546 1.00 87.62 362 THR A O 1
ATOM 2786 N N . LEU A 1 363 ? 3.751 -12.331 -10.430 1.00 91.62 363 LEU A N 1
ATOM 2787 C CA . LEU A 1 363 ? 4.766 -11.531 -9.797 1.00 91.62 363 LEU A CA 1
ATOM 2788 C C . LEU A 1 363 ? 5.843 -11.137 -10.827 1.00 91.62 363 LEU A C 1
ATOM 2790 O O . LEU A 1 363 ? 6.307 -11.958 -11.617 1.00 91.62 363 LEU A O 1
ATOM 2794 N N . ASN A 1 364 ? 6.202 -9.859 -10.877 1.00 90.12 364 ASN A N 1
ATOM 2795 C CA . ASN A 1 364 ? 7.107 -9.299 -11.881 1.00 90.12 364 ASN A CA 1
ATOM 2796 C C . ASN A 1 364 ? 7.861 -8.075 -11.340 1.00 90.12 364 ASN A C 1
ATOM 2798 O O . ASN A 1 364 ? 7.523 -7.557 -10.283 1.00 90.12 364 ASN A O 1
ATOM 2802 N N . LYS A 1 365 ? 8.879 -7.598 -12.067 1.00 88.00 365 LYS A N 1
ATOM 2803 C CA . LYS A 1 365 ? 9.686 -6.415 -11.698 1.00 88.00 365 LYS A CA 1
ATOM 2804 C C . LYS A 1 365 ? 9.335 -5.160 -12.503 1.00 88.00 365 LYS A C 1
ATOM 2806 O O . LYS A 1 365 ? 10.149 -4.249 -12.605 1.00 88.00 365 LYS A O 1
ATOM 2811 N N . PHE A 1 366 ? 8.152 -5.102 -13.110 1.00 87.56 366 PHE A N 1
ATOM 2812 C CA . PHE A 1 366 ? 7.766 -3.973 -13.964 1.00 87.56 366 PHE A CA 1
ATOM 2813 C C . PHE A 1 366 ? 7.118 -2.823 -13.190 1.00 87.56 366 PHE A C 1
ATOM 2815 O O . PHE A 1 366 ? 6.656 -1.852 -13.787 1.00 87.56 366 PHE A O 1
ATOM 2822 N N . SER A 1 367 ? 7.082 -2.910 -11.860 1.00 84.62 367 SER A N 1
ATOM 2823 C CA . SER A 1 367 ? 6.586 -1.828 -11.028 1.00 84.62 367 SER A CA 1
ATOM 2824 C C . SER A 1 367 ? 7.380 -0.530 -11.247 1.00 84.62 367 SER A C 1
ATOM 2826 O O . SER A 1 367 ? 8.607 -0.537 -11.113 1.00 84.62 367 SER A O 1
ATOM 2828 N N . PRO A 1 368 ? 6.713 0.625 -11.429 1.00 77.69 368 PRO A N 1
ATOM 2829 C CA . PRO A 1 368 ? 7.393 1.920 -11.497 1.00 77.69 368 PRO A CA 1
ATOM 2830 C C . PRO A 1 368 ? 8.063 2.324 -10.171 1.00 77.69 368 PRO A C 1
ATOM 2832 O O . PRO A 1 368 ? 8.851 3.264 -10.144 1.00 77.69 368 PRO A O 1
ATOM 2835 N N . THR A 1 369 ? 7.757 1.636 -9.066 1.00 76.94 369 THR A N 1
ATOM 2836 C CA . THR A 1 369 ? 8.366 1.876 -7.747 1.00 76.94 369 THR A CA 1
ATOM 2837 C C . THR A 1 369 ? 9.690 1.130 -7.543 1.00 76.94 369 THR A C 1
ATOM 2839 O O . THR A 1 369 ? 10.330 1.322 -6.513 1.00 76.94 369 THR A O 1
ATOM 2842 N N . GLY A 1 370 ? 10.094 0.268 -8.486 1.00 80.19 370 GLY A N 1
ATOM 2843 C CA . GLY A 1 370 ? 11.296 -0.572 -8.383 1.00 80.19 370 GLY A CA 1
ATOM 2844 C C . GLY A 1 370 ? 11.135 -1.828 -7.515 1.00 80.19 370 GLY A C 1
ATOM 2845 O O . GLY A 1 370 ? 12.052 -2.642 -7.445 1.00 80.19 370 GLY A O 1
ATOM 2846 N N . PHE A 1 371 ? 9.980 -2.005 -6.870 1.00 84.44 371 PHE A N 1
ATOM 2847 C CA . PHE A 1 371 ? 9.622 -3.229 -6.150 1.00 84.44 371 PHE A CA 1
ATOM 2848 C C . PHE A 1 371 ? 9.078 -4.302 -7.100 1.00 84.44 371 PHE A C 1
ATOM 2850 O O . PHE A 1 371 ? 8.739 -4.018 -8.249 1.00 84.44 371 PHE A O 1
ATOM 2857 N N . TYR A 1 372 ? 8.942 -5.536 -6.614 1.00 91.19 372 TYR A N 1
ATOM 2858 C CA . TYR A 1 372 ? 8.104 -6.498 -7.322 1.00 91.19 372 TYR A CA 1
ATOM 2859 C C . TYR A 1 372 ? 6.645 -6.029 -7.330 1.00 91.19 372 TYR A C 1
ATOM 2861 O O . TYR A 1 372 ? 6.225 -5.225 -6.492 1.00 91.19 372 TYR A O 1
ATOM 2869 N N . SER A 1 373 ? 5.867 -6.527 -8.279 1.00 91.56 373 SER A N 1
ATOM 2870 C CA . SER A 1 373 ? 4.423 -6.372 -8.281 1.00 91.56 373 SER A CA 1
ATOM 2871 C C . SER A 1 373 ? 3.708 -7.601 -8.819 1.00 91.56 373 SER A C 1
ATOM 2873 O O . SER A 1 373 ? 4.207 -8.271 -9.720 1.00 91.56 373 SER A O 1
ATOM 2875 N N . SER A 1 374 ? 2.518 -7.874 -8.298 1.00 92.88 374 SER A N 1
ATOM 2876 C CA . SER A 1 374 ? 1.598 -8.882 -8.813 1.00 92.88 374 SER A CA 1
ATOM 2877 C C . SER A 1 374 ? 0.544 -8.219 -9.696 1.00 92.88 374 SER A C 1
ATOM 2879 O O . SER A 1 374 ? -0.145 -7.282 -9.273 1.00 92.88 374 SER A O 1
ATOM 2881 N N . ALA A 1 375 ? 0.437 -8.684 -10.941 1.00 91.75 375 ALA A N 1
ATOM 2882 C CA . ALA A 1 375 ? -0.473 -8.138 -11.944 1.00 91.75 375 ALA A CA 1
ATOM 2883 C C . ALA A 1 375 ? -1.102 -9.237 -12.810 1.00 91.75 375 ALA A C 1
ATOM 2885 O O . ALA A 1 375 ? -0.517 -10.301 -13.014 1.00 91.75 375 ALA A O 1
ATOM 2886 N N . TYR A 1 376 ? -2.291 -8.954 -13.346 1.00 92.50 376 TYR A N 1
ATOM 2887 C CA . TYR A 1 376 ? -2.963 -9.808 -14.326 1.00 92.50 376 TYR A CA 1
ATOM 2888 C C . TYR A 1 376 ? -2.202 -9.827 -15.659 1.00 92.50 376 TYR A C 1
ATOM 2890 O O . TYR A 1 376 ? -1.816 -8.776 -16.175 1.00 92.50 376 TYR A O 1
ATOM 2898 N N . LYS A 1 377 ? -2.027 -11.016 -16.242 1.00 91.38 377 LYS A N 1
ATOM 2899 C CA . LYS A 1 377 ? -1.381 -11.255 -17.540 1.00 91.38 377 LYS A CA 1
ATOM 2900 C C . LYS A 1 377 ? -2.249 -10.777 -18.711 1.00 91.38 377 LYS A C 1
ATOM 2902 O O . LYS A 1 377 ? -2.783 -11.575 -19.482 1.00 91.38 377 LYS A O 1
ATOM 2907 N N . ASN A 1 378 ? -2.358 -9.467 -18.889 1.00 91.50 378 ASN A N 1
ATOM 2908 C CA . ASN A 1 378 ? -2.936 -8.867 -20.092 1.00 91.50 378 ASN A CA 1
ATOM 2909 C C . ASN A 1 378 ? -1.884 -8.676 -21.205 1.00 91.50 378 ASN A C 1
ATOM 2911 O O . ASN A 1 378 ? -0.715 -9.047 -21.056 1.00 91.50 378 ASN A O 1
ATOM 2915 N N . ASP A 1 379 ? -2.298 -8.088 -22.330 1.00 92.00 379 ASP A N 1
ATOM 2916 C CA . ASP A 1 379 ? -1.405 -7.833 -23.467 1.00 92.00 379 ASP A CA 1
ATOM 2917 C C . ASP A 1 379 ? -0.263 -6.880 -23.124 1.00 92.00 379 ASP A C 1
ATOM 2919 O O . ASP A 1 379 ? 0.864 -7.114 -23.550 1.00 92.00 379 ASP A O 1
ATOM 2923 N N . MET A 1 380 ? -0.516 -5.865 -22.293 1.00 91.38 380 MET A N 1
ATOM 2924 C CA . MET A 1 380 ? 0.534 -4.966 -21.810 1.00 91.38 380 MET A CA 1
ATOM 2925 C C . MET A 1 380 ? 1.606 -5.744 -21.034 1.00 91.38 380 MET A C 1
ATOM 2927 O O . MET A 1 380 ? 2.793 -5.578 -21.292 1.00 91.38 380 MET A O 1
ATOM 2931 N N . MET A 1 381 ? 1.212 -6.634 -20.119 1.00 92.00 381 MET A N 1
ATOM 2932 C CA . MET A 1 381 ? 2.157 -7.449 -19.351 1.00 92.00 381 MET A CA 1
ATOM 2933 C C . MET A 1 381 ? 2.947 -8.405 -20.246 1.00 92.00 381 MET A C 1
ATOM 2935 O O . MET A 1 381 ? 4.170 -8.472 -20.133 1.00 92.00 381 MET A O 1
ATOM 2939 N N . ARG A 1 382 ? 2.272 -9.112 -21.166 1.00 92.19 382 ARG A N 1
ATOM 2940 C CA . ARG A 1 382 ? 2.934 -9.965 -22.172 1.00 92.19 382 ARG A CA 1
ATOM 2941 C C . ARG A 1 382 ? 3.979 -9.182 -22.960 1.00 92.19 382 ARG A C 1
ATOM 2943 O O . ARG A 1 382 ? 5.087 -9.663 -23.177 1.00 92.19 382 ARG A O 1
ATOM 2950 N N . GLU A 1 383 ? 3.630 -7.971 -23.358 1.00 91.88 383 GLU A N 1
ATOM 2951 C CA . GLU A 1 383 ? 4.491 -7.101 -24.138 1.00 91.88 383 GLU A CA 1
ATOM 2952 C C . GLU A 1 383 ? 5.717 -6.628 -23.333 1.00 91.88 383 GLU A C 1
ATOM 2954 O O . GLU A 1 383 ? 6.838 -6.690 -23.842 1.00 91.88 383 GLU A O 1
ATOM 2959 N N . LEU A 1 384 ? 5.557 -6.297 -22.047 1.00 92.00 384 LEU A N 1
ATOM 2960 C CA . LEU A 1 384 ? 6.677 -5.986 -21.148 1.00 92.00 384 LEU A CA 1
ATOM 2961 C C . LEU A 1 384 ? 7.636 -7.175 -20.970 1.00 92.00 384 LEU A C 1
ATOM 2963 O O . LEU A 1 384 ? 8.855 -6.993 -21.032 1.00 92.00 384 LEU A O 1
ATOM 2967 N N . TYR A 1 385 ? 7.116 -8.399 -20.829 1.00 92.25 385 TYR A N 1
ATOM 2968 C CA . TYR A 1 385 ? 7.951 -9.607 -20.798 1.00 92.25 385 TYR A CA 1
ATOM 2969 C C . TYR A 1 385 ? 8.736 -9.793 -22.096 1.00 92.25 385 TYR A C 1
ATOM 2971 O O . TYR A 1 385 ? 9.936 -10.063 -22.063 1.00 92.25 385 TYR A O 1
ATOM 2979 N N . GLN A 1 386 ? 8.088 -9.594 -23.243 1.00 92.75 386 GLN A N 1
ATOM 2980 C CA . GLN A 1 386 ? 8.751 -9.675 -24.541 1.00 92.75 386 GLN A CA 1
ATOM 2981 C C . GLN A 1 386 ? 9.854 -8.614 -24.695 1.00 92.75 386 GLN A C 1
ATOM 2983 O O . GLN A 1 386 ? 10.914 -8.921 -25.238 1.00 92.75 386 GLN A O 1
ATOM 2988 N N . ARG A 1 387 ? 9.645 -7.383 -24.200 1.00 92.38 387 ARG A N 1
ATOM 2989 C CA . ARG A 1 387 ? 10.697 -6.348 -24.165 1.00 92.38 387 ARG A CA 1
ATOM 2990 C C . ARG A 1 387 ? 11.879 -6.785 -23.307 1.00 92.38 387 ARG A C 1
ATOM 2992 O O . ARG A 1 387 ? 13.016 -6.642 -23.741 1.00 92.38 387 ARG A O 1
ATOM 2999 N N . SER A 1 388 ? 11.611 -7.334 -22.123 1.00 91.81 388 SER A N 1
ATOM 3000 C CA . SER A 1 388 ? 12.654 -7.813 -21.210 1.00 91.81 388 SER A CA 1
ATOM 3001 C C . SER A 1 388 ? 13.456 -8.976 -21.808 1.00 91.81 388 SER A C 1
ATOM 3003 O O . SER A 1 388 ? 14.675 -9.012 -21.674 1.00 91.81 388 SER A O 1
ATOM 3005 N N . ALA A 1 389 ? 12.805 -9.871 -22.558 1.00 94.31 389 ALA A N 1
ATOM 3006 C CA . ALA A 1 389 ? 13.480 -10.948 -23.287 1.00 94.31 389 ALA A CA 1
ATOM 3007 C C . ALA A 1 389 ? 14.412 -10.437 -24.406 1.00 94.31 389 ALA A C 1
ATOM 3009 O O . ALA A 1 389 ? 15.338 -11.142 -24.804 1.00 94.31 389 ALA A O 1
ATOM 3010 N N . ARG A 1 390 ? 14.189 -9.211 -24.898 1.00 95.94 390 ARG A N 1
ATOM 3011 C CA . ARG A 1 390 ? 15.007 -8.533 -25.918 1.00 95.94 390 ARG A CA 1
ATOM 3012 C C . ARG A 1 390 ? 15.812 -7.373 -25.337 1.00 95.94 390 ARG A C 1
ATOM 3014 O O . ARG A 1 390 ? 15.908 -6.305 -25.947 1.00 95.94 390 ARG A O 1
ATOM 3021 N N . GLN A 1 391 ? 16.352 -7.572 -24.138 1.00 96.00 391 GLN A N 1
ATOM 3022 C CA . GLN A 1 391 ? 17.103 -6.567 -23.397 1.00 96.00 391 GLN A CA 1
ATOM 3023 C C . GLN A 1 391 ? 18.558 -6.997 -23.197 1.00 96.00 391 GLN A C 1
ATOM 3025 O O . GLN A 1 391 ? 18.824 -8.131 -22.805 1.00 96.00 391 GLN A O 1
ATOM 3030 N N . VAL A 1 392 ? 19.506 -6.086 -23.432 1.00 96.12 392 VAL A N 1
ATOM 3031 C CA . VAL A 1 392 ? 20.950 -6.337 -23.245 1.00 96.12 392 VAL A CA 1
ATOM 3032 C C . VAL A 1 392 ? 21.647 -5.162 -22.558 1.00 96.12 392 VAL A C 1
ATOM 3034 O O . VAL A 1 392 ? 21.301 -4.010 -22.830 1.00 96.12 392 VAL A O 1
ATOM 3037 N N . PRO A 1 393 ? 22.633 -5.400 -21.677 1.00 96.44 393 PRO A N 1
ATOM 3038 C CA . PRO A 1 393 ? 23.498 -4.345 -21.157 1.00 96.44 393 PRO A CA 1
ATOM 3039 C C . PRO A 1 393 ? 24.406 -3.788 -22.254 1.00 96.44 393 PRO A C 1
ATOM 3041 O O . PRO A 1 393 ? 24.761 -4.500 -23.194 1.00 96.44 393 PRO A O 1
ATOM 3044 N N . PHE A 1 394 ? 24.788 -2.519 -22.115 1.00 94.88 394 PHE A N 1
ATOM 3045 C CA . PHE A 1 394 ? 25.718 -1.869 -23.033 1.00 94.88 394 PHE A CA 1
ATOM 3046 C C . PHE A 1 394 ? 26.675 -0.913 -22.309 1.00 94.88 394 PHE A C 1
ATOM 3048 O O . PHE A 1 394 ? 26.375 -0.401 -21.228 1.00 94.88 394 PHE A O 1
ATOM 3055 N N . THR A 1 395 ? 27.783 -0.576 -22.965 1.00 93.81 395 THR A N 1
ATOM 3056 C CA . THR A 1 395 ? 28.699 0.499 -22.567 1.00 93.81 395 THR A CA 1
ATOM 3057 C C . THR A 1 395 ? 28.839 1.551 -23.668 1.00 93.81 395 THR A C 1
ATOM 3059 O O . THR A 1 395 ? 28.544 1.336 -24.844 1.00 93.81 395 THR A O 1
ATOM 3062 N N . ARG A 1 396 ? 29.248 2.768 -23.290 1.00 91.56 396 ARG A N 1
ATOM 3063 C CA . ARG A 1 396 ? 29.456 3.879 -24.248 1.00 91.56 396 ARG A CA 1
ATOM 3064 C C . ARG A 1 396 ? 30.824 3.851 -24.926 1.00 91.56 396 ARG A C 1
ATOM 3066 O O . ARG A 1 396 ? 31.058 4.616 -25.857 1.00 91.56 396 ARG A O 1
ATOM 3073 N N . LYS A 1 397 ? 31.743 3.062 -24.384 1.00 91.62 397 LYS A N 1
ATOM 3074 C CA . LYS A 1 397 ? 33.111 2.874 -24.856 1.00 91.62 397 LYS A CA 1
ATOM 3075 C C . LYS A 1 397 ? 33.402 1.381 -24.775 1.00 91.62 397 LYS A C 1
ATOM 3077 O O . LYS A 1 397 ? 32.886 0.765 -23.843 1.00 91.62 397 LYS A O 1
ATOM 3082 N N . PRO A 1 398 ? 34.219 0.840 -25.685 1.00 92.50 398 PRO A N 1
ATOM 3083 C CA . PRO A 1 398 ? 34.608 -0.552 -25.597 1.00 92.50 398 PRO A CA 1
ATOM 3084 C C . PRO A 1 398 ? 35.388 -0.790 -24.301 1.00 92.50 398 PRO A C 1
ATOM 3086 O O . PRO A 1 398 ? 36.142 0.082 -23.855 1.00 92.50 398 PRO A O 1
ATOM 3089 N N . ASP A 1 399 ? 35.195 -1.964 -23.716 1.00 92.75 399 ASP A N 1
ATOM 3090 C CA . ASP A 1 399 ? 35.995 -2.476 -22.604 1.00 92.75 399 ASP A CA 1
ATOM 3091 C C . ASP A 1 399 ? 36.435 -3.922 -22.888 1.00 92.75 399 ASP A C 1
ATOM 3093 O O . ASP A 1 399 ? 36.294 -4.403 -24.013 1.00 92.75 399 ASP A O 1
ATOM 3097 N N . GLU A 1 400 ? 37.008 -4.599 -21.891 1.00 91.50 400 GLU A N 1
ATOM 3098 C CA . GLU A 1 400 ? 37.526 -5.967 -22.031 1.00 91.50 400 GLU A CA 1
ATOM 3099 C C . GLU A 1 400 ? 36.459 -6.983 -22.472 1.00 91.50 400 GLU A C 1
ATOM 3101 O O . GLU A 1 400 ? 36.792 -7.961 -23.136 1.00 91.50 400 GLU A O 1
ATOM 3106 N N . ASN A 1 401 ? 35.184 -6.754 -22.136 1.00 93.12 401 ASN A N 1
ATOM 3107 C CA . ASN A 1 401 ? 34.090 -7.699 -22.373 1.00 93.12 401 ASN A CA 1
ATOM 3108 C C . ASN A 1 401 ? 33.091 -7.210 -23.432 1.00 93.12 401 ASN A C 1
ATOM 3110 O O . ASN A 1 401 ? 32.474 -8.019 -24.128 1.00 93.12 401 ASN A O 1
ATOM 3114 N N . MET A 1 402 ? 32.886 -5.898 -23.541 1.00 94.88 402 MET A N 1
ATOM 3115 C CA . MET A 1 402 ? 31.946 -5.271 -24.466 1.00 94.88 402 MET A CA 1
ATOM 3116 C C . MET A 1 402 ? 32.702 -4.636 -25.631 1.00 94.88 402 MET A C 1
ATOM 3118 O O . MET A 1 402 ? 33.013 -3.446 -25.615 1.00 94.88 402 MET A O 1
ATOM 3122 N N . THR A 1 403 ? 33.009 -5.449 -26.640 1.00 95.38 403 THR A N 1
ATOM 3123 C CA . THR A 1 403 ? 33.808 -5.058 -27.813 1.00 95.38 403 THR A CA 1
ATOM 3124 C C . THR A 1 403 ? 32.965 -4.794 -29.056 1.00 95.38 403 THR A C 1
ATOM 3126 O O . THR A 1 403 ? 33.406 -4.071 -29.947 1.00 95.38 403 THR A O 1
ATOM 3129 N N . GLU A 1 404 ? 31.752 -5.349 -29.123 1.00 95.69 404 GLU A N 1
ATOM 3130 C CA . GLU A 1 404 ? 30.941 -5.335 -30.338 1.00 95.69 404 GLU A CA 1
ATOM 3131 C C . GLU A 1 404 ? 30.098 -4.077 -30.458 1.00 95.69 404 GLU A C 1
ATOM 3133 O O . GLU A 1 404 ? 29.322 -3.734 -29.566 1.00 95.69 404 GLU A O 1
ATOM 3138 N N . LEU A 1 405 ? 30.208 -3.419 -31.608 1.00 92.94 405 LEU A N 1
ATOM 3139 C CA . LEU A 1 405 ? 29.546 -2.156 -31.879 1.00 92.94 405 LEU A CA 1
ATOM 3140 C C . LEU A 1 405 ? 28.101 -2.355 -32.364 1.00 92.94 405 LEU A C 1
ATOM 3142 O O . LEU A 1 405 ? 27.814 -3.107 -33.298 1.00 92.94 405 LEU A O 1
ATOM 3146 N N . VAL A 1 406 ? 27.183 -1.611 -31.754 1.00 90.69 406 VAL A N 1
ATOM 3147 C CA . VAL A 1 406 ? 25.782 -1.481 -32.154 1.00 90.69 406 VAL A CA 1
ATOM 3148 C C . VAL A 1 406 ? 25.556 -0.065 -32.680 1.00 90.69 406 VAL A C 1
ATOM 3150 O O . VAL A 1 406 ? 25.466 0.895 -31.914 1.00 90.69 406 VAL A O 1
ATOM 3153 N N . GLU A 1 407 ? 25.430 0.054 -34.001 1.00 84.81 407 GLU A N 1
ATOM 3154 C CA . GLU A 1 407 ? 25.148 1.306 -34.714 1.00 84.81 407 GLU A CA 1
ATOM 3155 C C . GLU A 1 407 ? 23.802 1.224 -35.442 1.00 84.81 407 GLU A C 1
ATOM 3157 O O . GLU A 1 407 ? 23.632 0.504 -36.436 1.00 84.81 407 GLU A O 1
ATOM 3162 N N . ARG A 1 408 ? 22.810 1.953 -34.920 1.00 81.19 408 ARG A N 1
ATOM 3163 C CA . ARG A 1 408 ? 21.435 1.984 -35.438 1.00 81.19 408 ARG A CA 1
ATOM 3164 C C . ARG A 1 408 ? 20.753 3.316 -35.147 1.00 81.19 408 ARG A C 1
ATOM 3166 O O . ARG A 1 408 ? 21.134 4.052 -34.238 1.00 81.19 408 ARG A O 1
ATOM 3173 N N . ARG A 1 409 ? 19.676 3.591 -35.888 1.00 74.69 409 ARG A N 1
ATOM 3174 C CA . ARG A 1 409 ? 18.759 4.700 -35.602 1.00 74.69 409 ARG A CA 1
ATOM 3175 C C . ARG A 1 409 ? 18.216 4.554 -34.173 1.00 74.69 409 ARG A C 1
ATOM 3177 O O . ARG A 1 409 ? 17.668 3.513 -33.840 1.00 74.69 409 ARG A O 1
ATOM 3184 N N . GLY A 1 410 ? 18.372 5.590 -33.349 1.00 70.38 410 GLY A N 1
ATOM 3185 C CA . GLY A 1 410 ? 18.027 5.557 -31.917 1.00 70.38 410 GLY A CA 1
ATOM 3186 C C . GLY A 1 410 ? 19.233 5.395 -30.981 1.00 70.38 410 GLY A C 1
ATOM 3187 O O . GLY A 1 410 ? 19.117 5.668 -29.788 1.00 70.38 410 GLY A O 1
ATOM 3188 N N . VAL A 1 411 ? 20.407 5.047 -31.517 1.00 78.69 411 VAL A N 1
ATOM 3189 C CA . VAL A 1 411 ? 21.697 5.055 -30.809 1.00 78.69 411 VAL A CA 1
ATOM 3190 C C . VAL A 1 411 ? 22.475 6.330 -31.180 1.00 78.69 411 VAL A C 1
ATOM 3192 O O . VAL A 1 411 ? 22.363 6.791 -32.318 1.00 78.69 411 VAL A O 1
ATOM 3195 N N . PRO A 1 412 ? 23.255 6.942 -30.263 1.00 79.88 412 PRO A N 1
ATOM 3196 C CA . PRO A 1 412 ? 24.145 8.051 -30.611 1.00 79.88 412 PRO A CA 1
ATOM 3197 C C . PRO A 1 412 ? 25.136 7.678 -31.722 1.00 79.88 412 PRO A C 1
ATOM 3199 O O . PRO A 1 412 ? 25.527 6.523 -31.829 1.00 79.88 412 PRO A O 1
ATOM 3202 N N . ASN A 1 413 ? 25.650 8.664 -32.466 1.00 76.88 413 ASN A N 1
ATOM 3203 C CA . ASN A 1 413 ? 26.603 8.438 -33.571 1.00 76.88 413 ASN A CA 1
ATOM 3204 C C . ASN A 1 413 ? 27.872 7.654 -33.186 1.00 76.88 413 ASN A C 1
ATOM 3206 O O . ASN A 1 413 ? 28.541 7.130 -34.060 1.00 76.88 413 ASN A O 1
ATOM 3210 N N . LYS A 1 414 ? 28.233 7.608 -31.897 1.00 80.44 414 LYS A N 1
ATOM 3211 C CA . LYS A 1 414 ? 29.383 6.836 -31.394 1.00 80.44 414 LYS A CA 1
ATOM 3212 C C . LYS A 1 414 ? 29.061 5.358 -31.119 1.00 80.44 414 LYS A C 1
ATOM 3214 O O . LYS A 1 414 ? 29.939 4.638 -30.655 1.00 80.44 414 LYS A O 1
ATOM 3219 N N . GLY A 1 415 ? 27.816 4.945 -31.350 1.00 88.06 415 GLY A N 1
ATOM 3220 C CA . GLY A 1 415 ? 27.319 3.607 -31.070 1.00 88.06 415 GLY A CA 1
ATOM 3221 C C . GLY A 1 415 ? 27.238 3.276 -29.579 1.00 88.06 415 GLY A C 1
ATOM 3222 O O . GLY A 1 415 ? 27.538 4.091 -28.698 1.00 88.06 415 GLY A O 1
ATOM 3223 N N . TYR A 1 416 ? 26.818 2.046 -29.314 1.00 93.88 416 TYR A N 1
ATOM 3224 C CA . TYR A 1 416 ? 26.942 1.389 -28.018 1.00 93.88 416 TYR A CA 1
ATOM 3225 C C . TYR A 1 416 ? 27.695 0.077 -28.185 1.00 93.88 416 TYR A C 1
ATOM 3227 O O . TYR A 1 416 ? 27.615 -0.538 -29.243 1.00 93.88 416 TYR A O 1
ATOM 3235 N N . TYR A 1 417 ? 28.409 -0.338 -27.146 1.00 95.19 417 TYR A N 1
ATOM 3236 C CA . TYR A 1 417 ? 29.206 -1.555 -27.156 1.00 95.19 417 TYR A CA 1
ATOM 3237 C C . TYR A 1 417 ? 28.527 -2.628 -26.312 1.00 95.19 417 TYR A C 1
ATOM 3239 O O . TYR A 1 417 ? 28.014 -2.337 -25.231 1.00 95.19 417 TYR A O 1
ATOM 3247 N N . VAL A 1 418 ? 28.498 -3.854 -26.822 1.00 96.31 418 VAL A N 1
ATOM 3248 C CA . VAL A 1 418 ? 27.905 -5.031 -26.177 1.00 96.31 418 VAL A CA 1
ATOM 3249 C C . VAL A 1 418 ? 28.884 -6.202 -26.240 1.00 96.31 418 VAL A C 1
ATOM 3251 O O . VAL A 1 418 ? 29.900 -6.145 -26.933 1.00 96.31 418 VAL A O 1
ATOM 3254 N N . THR A 1 419 ? 28.596 -7.281 -25.515 1.00 97.56 419 THR A N 1
ATOM 3255 C CA . THR A 1 419 ? 29.393 -8.511 -25.619 1.00 97.56 419 THR A CA 1
ATOM 3256 C C . THR A 1 419 ? 29.163 -9.198 -26.974 1.00 97.56 419 THR A C 1
ATOM 3258 O O . THR A 1 419 ? 28.070 -9.071 -27.541 1.00 97.56 419 THR A O 1
ATOM 3261 N N . PRO A 1 420 ? 30.125 -9.993 -27.479 1.00 96.88 420 PRO A N 1
ATOM 3262 C CA . PRO A 1 420 ? 29.929 -10.807 -28.681 1.00 96.88 420 PRO A CA 1
ATOM 3263 C C . PRO A 1 420 ? 28.686 -11.703 -28.631 1.00 96.88 420 PRO A C 1
ATOM 3265 O O . PRO A 1 420 ? 27.938 -11.785 -29.602 1.00 96.88 420 PRO A O 1
ATOM 3268 N N . GLU A 1 421 ? 28.397 -12.303 -27.473 1.00 96.94 421 GLU A N 1
ATOM 3269 C CA . GLU A 1 421 ? 27.193 -13.118 -27.278 1.00 96.94 421 GLU A CA 1
ATOM 3270 C C . GLU A 1 421 ? 25.905 -12.297 -27.464 1.00 96.94 421 GLU A C 1
ATOM 3272 O O . GLU A 1 421 ? 24.966 -12.728 -28.137 1.00 96.94 421 GLU A O 1
ATOM 3277 N N . HIS A 1 422 ? 25.854 -11.089 -26.897 1.00 97.00 422 HIS A N 1
ATOM 3278 C CA . HIS A 1 422 ? 24.706 -10.202 -27.058 1.00 97.00 422 HIS A CA 1
ATOM 3279 C C . HIS A 1 422 ? 24.568 -9.699 -28.492 1.00 97.00 422 HIS A C 1
ATOM 3281 O O . HIS A 1 422 ? 23.442 -9.575 -28.968 1.00 97.00 422 HIS A O 1
ATOM 3287 N N . LYS A 1 423 ? 25.673 -9.464 -29.208 1.00 96.44 423 LYS A N 1
ATOM 3288 C CA . LYS A 1 423 ? 25.630 -9.040 -30.612 1.00 96.44 423 LYS A CA 1
ATOM 3289 C C . LYS A 1 423 ? 24.908 -10.056 -31.499 1.00 96.44 423 LYS A C 1
ATOM 3291 O O . LYS A 1 423 ? 24.069 -9.653 -32.300 1.00 96.44 423 LYS A O 1
ATOM 3296 N N . VAL A 1 424 ? 25.148 -11.354 -31.293 1.00 96.94 424 VAL A N 1
ATOM 3297 C CA . VAL A 1 424 ? 24.443 -12.429 -32.019 1.00 96.94 424 VAL A CA 1
ATOM 3298 C C . VAL A 1 424 ? 22.935 -12.387 -31.748 1.00 96.94 424 VAL A C 1
ATOM 3300 O O . VAL A 1 424 ? 22.140 -12.457 -32.684 1.00 96.94 424 VAL A O 1
ATOM 3303 N N . LYS A 1 425 ? 22.526 -12.216 -30.481 1.00 97.12 425 LYS A N 1
ATOM 3304 C CA . LYS A 1 425 ? 21.102 -12.092 -30.108 1.00 97.12 425 LYS A CA 1
ATOM 3305 C C . LYS A 1 425 ? 20.456 -10.873 -30.770 1.00 97.12 425 LYS A C 1
ATOM 3307 O O . LYS A 1 425 ? 19.381 -10.988 -31.349 1.00 97.12 425 LYS A O 1
ATOM 3312 N N . ILE A 1 426 ? 21.140 -9.728 -30.731 1.00 96.50 426 ILE A N 1
ATOM 3313 C CA . ILE A 1 426 ? 20.692 -8.473 -31.348 1.00 96.50 426 ILE A CA 1
ATOM 3314 C C . ILE A 1 426 ? 20.485 -8.641 -32.853 1.00 96.50 426 ILE A C 1
ATOM 3316 O O . ILE A 1 426 ? 19.455 -8.217 -33.372 1.00 96.50 426 ILE A O 1
ATOM 3320 N N . ASP A 1 427 ? 21.433 -9.261 -33.554 1.00 95.62 427 ASP A N 1
ATOM 3321 C CA . ASP A 1 427 ? 21.320 -9.474 -34.998 1.00 95.62 427 ASP A CA 1
ATOM 3322 C C . ASP A 1 427 ? 20.135 -10.386 -35.345 1.00 95.62 427 ASP A C 1
ATOM 3324 O O . ASP A 1 427 ? 19.409 -10.101 -36.301 1.00 95.62 427 ASP A O 1
ATOM 3328 N N . GLY A 1 428 ? 19.874 -11.408 -34.521 1.00 96.75 428 GLY A N 1
ATOM 3329 C CA . GLY A 1 428 ? 18.666 -12.232 -34.611 1.00 96.75 428 GLY A CA 1
ATOM 3330 C C . GLY A 1 428 ? 17.381 -11.414 -34.445 1.00 96.75 428 GLY A C 1
ATOM 3331 O O . GLY A 1 428 ? 16.510 -11.446 -35.311 1.00 96.75 428 GLY A O 1
ATOM 3332 N N . TRP A 1 429 ? 17.286 -10.594 -33.395 1.00 97.06 429 TRP A N 1
ATOM 3333 C CA . TRP A 1 429 ? 16.114 -9.738 -33.161 1.00 97.06 429 TRP A CA 1
ATOM 3334 C C . TRP A 1 429 ? 15.888 -8.721 -34.282 1.00 97.06 429 TRP A C 1
ATOM 3336 O O . TRP A 1 429 ? 14.748 -8.437 -34.649 1.00 97.06 429 TRP A O 1
ATOM 3346 N N . ILE A 1 430 ? 16.966 -8.180 -34.854 1.00 94.81 430 ILE A N 1
ATOM 3347 C CA . ILE A 1 430 ? 16.891 -7.276 -36.003 1.00 94.81 430 ILE A CA 1
ATOM 3348 C C . ILE A 1 430 ? 16.320 -8.006 -37.222 1.00 94.81 430 ILE A C 1
ATOM 3350 O O . ILE A 1 430 ? 15.467 -7.437 -37.906 1.00 94.81 430 ILE A O 1
ATOM 3354 N N . ALA A 1 431 ? 16.757 -9.241 -37.485 1.00 95.75 431 ALA A N 1
ATOM 3355 C CA . ALA A 1 431 ? 16.225 -10.058 -38.575 1.00 95.75 431 ALA A CA 1
ATOM 3356 C C . ALA A 1 431 ? 14.730 -10.381 -38.385 1.00 95.75 431 ALA A C 1
ATOM 3358 O O . ALA A 1 431 ? 13.986 -10.442 -39.361 1.00 95.75 431 ALA A O 1
ATOM 3359 N N . GLU A 1 432 ? 14.273 -10.498 -37.136 1.00 96.12 432 GLU A N 1
ATOM 3360 C CA . GLU A 1 432 ? 12.860 -10.666 -36.763 1.00 96.12 432 GLU A CA 1
ATOM 3361 C C . GLU A 1 432 ? 12.039 -9.357 -36.802 1.00 96.12 432 GLU A C 1
ATOM 3363 O O . GLU A 1 432 ? 10.835 -9.369 -36.553 1.00 96.12 432 GLU A O 1
ATOM 3368 N N . GLY A 1 433 ? 12.658 -8.214 -37.123 1.00 94.75 433 GLY A N 1
ATOM 3369 C CA . GLY A 1 433 ? 11.981 -6.917 -37.251 1.00 94.75 433 GLY A CA 1
ATOM 3370 C C . GLY A 1 433 ? 11.988 -6.040 -35.991 1.00 94.75 433 GLY A C 1
ATOM 3371 O O . GLY A 1 433 ? 11.449 -4.930 -36.015 1.00 94.75 433 GLY A O 1
ATOM 3372 N N . PHE A 1 434 ? 12.643 -6.465 -34.907 1.00 95.56 434 PHE A N 1
ATOM 3373 C CA . PHE A 1 434 ? 12.865 -5.657 -33.700 1.00 95.56 434 PHE A CA 1
ATOM 3374 C C . PHE A 1 434 ? 14.126 -4.798 -33.849 1.00 95.56 434 PHE A C 1
ATOM 3376 O O . PHE A 1 434 ? 15.128 -4.973 -33.162 1.00 95.56 434 PHE A O 1
ATOM 3383 N N . ASN A 1 435 ? 14.104 -3.878 -34.807 1.00 93.31 435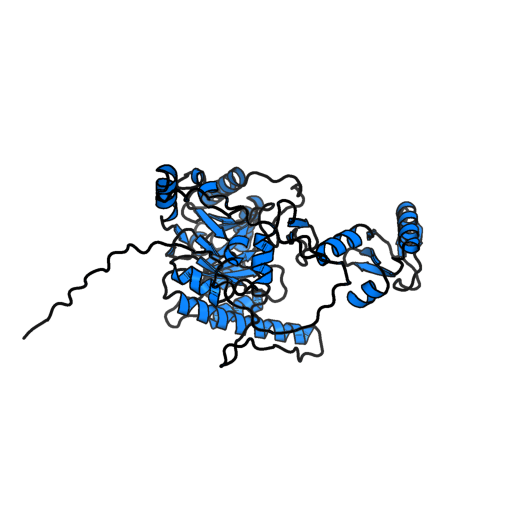 ASN A N 1
ATOM 3384 C CA . ASN A 1 435 ? 15.291 -3.146 -35.247 1.00 93.31 435 ASN A CA 1
ATOM 3385 C C . ASN A 1 435 ? 15.481 -1.762 -34.603 1.00 93.31 435 ASN A C 1
ATOM 3387 O O . ASN A 1 435 ? 16.450 -1.076 -34.939 1.00 93.31 435 ASN A O 1
ATOM 3391 N N . MET A 1 436 ? 14.597 -1.355 -33.685 1.00 94.38 436 MET A N 1
ATOM 3392 C CA . MET A 1 436 ? 14.679 -0.073 -32.986 1.00 94.38 436 MET A CA 1
ATOM 3393 C C . MET A 1 436 ? 15.187 -0.253 -31.550 1.00 94.38 436 MET A C 1
ATOM 3395 O O . MET A 1 436 ? 14.426 -0.699 -30.686 1.00 94.38 436 MET A O 1
ATOM 3399 N N . PRO A 1 437 ? 16.451 0.106 -31.263 1.00 94.25 437 PRO A N 1
ATOM 3400 C CA . PRO A 1 437 ? 16.975 0.108 -29.906 1.00 94.25 437 PRO A CA 1
ATOM 3401 C C . PRO A 1 437 ? 16.469 1.321 -29.115 1.00 94.25 437 PRO A C 1
ATOM 3403 O O . PRO A 1 437 ? 16.553 2.461 -29.578 1.00 94.25 437 PRO A O 1
ATOM 3406 N N . LEU A 1 438 ? 16.014 1.086 -27.885 1.00 93.06 438 LEU A N 1
ATOM 3407 C CA . LEU A 1 438 ? 15.681 2.126 -26.911 1.00 93.06 438 LEU A CA 1
ATOM 3408 C C . LEU A 1 438 ? 16.479 1.925 -25.626 1.00 93.06 438 LEU A C 1
ATOM 3410 O O . LEU A 1 438 ? 16.626 0.806 -25.137 1.00 93.06 438 LEU A O 1
ATOM 3414 N N . ARG A 1 439 ? 16.975 3.026 -25.057 1.00 91.81 439 ARG A N 1
ATOM 3415 C CA . ARG A 1 439 ? 17.725 3.004 -23.800 1.00 91.81 439 ARG A CA 1
ATOM 3416 C C . ARG A 1 439 ? 16.779 2.928 -22.606 1.00 91.81 439 ARG A C 1
ATOM 3418 O O . ARG A 1 439 ? 15.833 3.708 -22.522 1.00 91.81 439 ARG A O 1
ATOM 3425 N N . THR A 1 440 ? 17.097 2.071 -21.645 1.00 89.00 440 THR A N 1
ATOM 3426 C CA . THR A 1 440 ? 16.423 2.034 -20.341 1.00 89.00 440 THR A CA 1
ATOM 3427 C C . THR A 1 440 ? 17.203 2.846 -19.286 1.00 89.00 440 THR A C 1
ATOM 3429 O O . THR A 1 440 ? 18.359 3.224 -19.518 1.00 89.00 440 THR A O 1
ATOM 3432 N N . PRO A 1 441 ? 16.614 3.123 -18.109 1.00 84.50 441 PRO A N 1
ATOM 3433 C CA . PRO A 1 441 ? 17.336 3.723 -16.984 1.00 84.50 441 PRO A CA 1
ATOM 3434 C C . PRO A 1 441 ? 18.525 2.889 -16.472 1.00 84.50 441 PRO A C 1
ATOM 3436 O O . PRO A 1 441 ? 19.489 3.463 -15.973 1.00 84.50 441 PRO A O 1
ATOM 3439 N N . ASP A 1 442 ? 18.507 1.567 -16.667 1.00 85.00 442 ASP A N 1
ATOM 3440 C CA . ASP A 1 442 ? 19.482 0.624 -16.098 1.00 85.00 442 ASP A CA 1
ATOM 3441 C C . ASP A 1 442 ? 20.698 0.371 -17.007 1.00 85.00 442 ASP A C 1
ATOM 3443 O O . ASP A 1 442 ? 21.325 -0.683 -16.941 1.00 85.00 442 ASP A O 1
ATOM 3447 N N . ASN A 1 443 ? 21.030 1.313 -17.899 1.00 89.44 443 ASN A N 1
ATOM 3448 C CA . ASN A 1 443 ? 22.114 1.173 -18.887 1.00 89.44 443 ASN A CA 1
ATOM 3449 C C . ASN A 1 443 ? 22.006 -0.106 -19.741 1.00 89.44 443 ASN A C 1
ATOM 3451 O O . ASN A 1 443 ? 22.993 -0.770 -20.055 1.00 89.44 443 ASN A O 1
ATOM 3455 N N . THR A 1 444 ? 20.784 -0.433 -20.149 1.00 94.25 444 THR A N 1
ATOM 3456 C CA . THR A 1 444 ? 20.497 -1.519 -21.091 1.00 94.25 444 THR A CA 1
ATOM 3457 C C . THR A 1 444 ? 19.766 -0.975 -22.321 1.00 94.25 444 THR A C 1
ATOM 3459 O O . THR A 1 444 ? 19.238 0.144 -22.313 1.00 94.25 444 THR A O 1
ATOM 3462 N N . LEU A 1 445 ? 19.760 -1.761 -23.394 1.00 94.19 445 LEU A N 1
ATOM 3463 C CA . LEU A 1 445 ? 18.989 -1.533 -24.611 1.00 94.19 445 LEU A CA 1
ATOM 3464 C C . LEU A 1 445 ? 17.876 -2.565 -24.699 1.00 94.19 445 LEU A C 1
ATOM 3466 O O . LEU A 1 445 ? 18.160 -3.752 -24.580 1.00 94.19 445 LEU A O 1
ATOM 3470 N N . ILE A 1 446 ? 16.649 -2.113 -24.951 1.00 95.12 446 ILE A N 1
ATOM 3471 C CA . ILE A 1 446 ? 15.561 -2.972 -25.429 1.00 95.12 446 ILE A CA 1
ATOM 3472 C C . ILE A 1 446 ? 15.428 -2.831 -26.943 1.00 95.12 446 ILE A C 1
ATOM 3474 O O . ILE A 1 446 ? 15.591 -1.733 -27.477 1.00 95.12 446 ILE A O 1
ATOM 3478 N N . PHE A 1 447 ? 15.094 -3.924 -27.621 1.00 95.44 447 PHE A N 1
ATOM 3479 C CA . PHE A 1 447 ? 14.857 -3.940 -29.063 1.00 95.44 447 PHE A CA 1
ATOM 3480 C C . PHE A 1 447 ? 13.366 -4.122 -29.360 1.00 95.44 447 PHE A C 1
ATOM 3482 O O . PHE A 1 447 ? 12.736 -5.112 -28.968 1.00 95.44 447 PHE A O 1
ATOM 3489 N N . VAL A 1 448 ? 12.791 -3.126 -30.036 1.00 95.44 448 VAL A N 1
ATOM 3490 C CA . VAL A 1 448 ? 11.360 -3.043 -30.353 1.00 95.44 448 VAL A CA 1
ATOM 3491 C C . VAL A 1 448 ? 11.136 -2.747 -31.838 1.00 95.44 448 VAL A C 1
ATOM 3493 O O . VAL A 1 448 ? 12.076 -2.479 -32.587 1.00 95.44 448 VAL A O 1
ATOM 3496 N N . THR A 1 449 ? 9.881 -2.812 -32.282 1.00 94.81 449 THR A N 1
ATOM 3497 C CA . THR A 1 449 ? 9.487 -2.382 -33.631 1.00 94.81 449 THR A CA 1
ATOM 3498 C C . THR A 1 449 ? 9.424 -0.854 -33.720 1.00 94.81 449 THR A C 1
ATOM 3500 O O . THR A 1 449 ? 9.350 -0.157 -32.707 1.00 94.81 449 THR A O 1
ATOM 3503 N N . HIS A 1 450 ? 9.404 -0.311 -34.938 1.00 92.12 450 HIS A N 1
ATOM 3504 C CA . HIS A 1 450 ? 9.271 1.133 -35.158 1.00 92.12 450 HIS A CA 1
ATOM 3505 C C . HIS A 1 450 ? 7.981 1.724 -34.579 1.00 92.12 450 HIS A C 1
ATOM 3507 O O . HIS A 1 450 ? 8.014 2.775 -33.941 1.00 92.12 450 HIS A O 1
ATOM 3513 N N . ASP A 1 451 ? 6.853 1.041 -34.754 1.00 92.69 451 ASP A N 1
ATOM 3514 C CA . ASP A 1 451 ? 5.573 1.503 -34.214 1.00 92.69 451 ASP A CA 1
ATOM 3515 C C . ASP A 1 451 ? 5.589 1.517 -32.695 1.00 92.69 451 ASP A C 1
ATOM 3517 O O . ASP A 1 451 ? 5.184 2.502 -32.080 1.00 92.69 451 ASP A O 1
ATOM 3521 N N . LYS A 1 452 ? 6.170 0.477 -32.094 1.00 92.06 452 LYS A N 1
ATOM 3522 C CA . LYS A 1 452 ? 6.290 0.410 -30.646 1.00 92.06 452 LYS A CA 1
ATOM 3523 C C . LYS A 1 452 ? 7.250 1.464 -30.097 1.00 92.06 452 LYS A C 1
ATOM 3525 O O . LYS A 1 452 ? 6.982 2.039 -29.048 1.00 92.06 452 LYS A O 1
ATOM 3530 N N . ALA A 1 453 ? 8.329 1.777 -30.814 1.00 91.50 453 ALA A N 1
ATOM 3531 C CA . ALA A 1 453 ? 9.226 2.860 -30.428 1.00 91.50 453 ALA A CA 1
ATOM 3532 C C . ALA A 1 453 ? 8.521 4.225 -30.394 1.00 91.50 453 ALA A C 1
ATOM 3534 O O . ALA A 1 453 ? 8.779 5.003 -29.482 1.00 91.50 453 ALA A O 1
ATOM 3535 N N . ARG A 1 454 ? 7.606 4.486 -31.339 1.00 90.19 454 ARG A N 1
ATOM 3536 C CA . ARG A 1 454 ? 6.795 5.716 -31.367 1.00 90.19 454 ARG A CA 1
ATOM 3537 C C . ARG A 1 454 ? 5.760 5.797 -30.247 1.00 90.19 454 ARG A C 1
ATOM 3539 O O . ARG A 1 454 ? 5.400 6.893 -29.865 1.00 90.19 454 ARG A O 1
ATOM 3546 N N . GLU A 1 455 ? 5.256 4.665 -29.768 1.00 89.69 455 GLU A N 1
ATOM 3547 C CA . GLU A 1 455 ? 4.310 4.623 -28.644 1.00 89.69 455 GLU A CA 1
ATOM 3548 C C . GLU A 1 455 ? 5.001 4.877 -27.296 1.00 89.69 455 GLU A C 1
ATOM 3550 O O . GLU A 1 455 ? 4.401 5.440 -26.386 1.00 89.69 455 GLU A O 1
ATOM 3555 N N . ILE A 1 456 ? 6.258 4.440 -27.155 1.00 86.44 456 ILE A N 1
ATOM 3556 C CA . ILE A 1 456 ? 7.034 4.579 -25.913 1.00 86.44 456 ILE A CA 1
ATOM 3557 C C . ILE A 1 456 ? 7.594 6.002 -25.734 1.00 86.44 456 ILE A C 1
ATOM 3559 O O . ILE A 1 456 ? 7.776 6.440 -24.596 1.00 86.44 456 ILE A O 1
ATOM 3563 N N . GLN A 1 457 ? 7.937 6.675 -26.836 1.00 77.38 457 GLN A N 1
ATOM 3564 C CA . GLN A 1 457 ? 8.528 8.020 -26.863 1.00 77.38 457 GLN A CA 1
ATOM 3565 C C . GLN A 1 457 ? 7.458 9.105 -26.875 1.00 77.38 457 GLN A C 1
ATOM 3567 O O . GLN A 1 457 ? 7.683 10.126 -26.184 1.00 77.38 457 GLN A O 1
#

Sequence (457 aa):
MPELPINVTAPSASGHVVIRALVKPSRLSQCRTDFGFPDSRFNEVALPLSNQKHSPIPQVPSEGAQLIREKLIKPVFIDGAWILPFIQGGKGVGATNGKNAGAWAAENTGGTISGTGATFSYNENGRPNSYPYTGRTRQERHEELVAWSIEGGILQTAMAHKASGGKGRIRMNFLKMAGGVMRIMRGVLAGTRLPGGGNMIHAVTMGAGLPTEEDARVCAGEGVYIDPIISNVIALKVLLKRAFKEWRNRYSDLIGAVVYEDPWLAGGHNGITSREDPDRPEDPYERVKALRRIMNENGMEDVAIIMAGGVWYLRDWESWLDNPEIGPIAFQFGTRDLLTQENPVTDEWKLLLLSMNEGDTTLNKFSPTGFYSSAYKNDMMRELYQRSARQVPFTRKPDENMTELVERRGVPNKGYYVTPEHKVKIDGWIAEGFNMPLRTPDNTLIFVTHDKAREIQ

Mean predicted aligned error: 10.52 Å

Radius of gyration: 26.09 Å; Cα contacts (8 Å, |Δi|>4): 779; chains: 1; bounding box: 83×54×76 Å

Solvent-accessible surface area (backbone atoms only — not comparable to full-atom values): 25708 Å² total; per-residue (Å²): 137,81,91,78,86,84,79,82,76,78,79,82,85,77,80,76,91,68,91,79,78,74,91,76,94,78,82,92,76,89,82,91,78,94,75,90,73,84,92,69,89,77,72,88,72,80,74,79,82,72,85,69,82,73,74,77,75,74,89,64,71,53,73,68,56,49,54,51,49,62,61,58,64,47,59,39,57,45,50,91,40,74,22,36,35,44,30,46,42,55,31,53,85,49,52,18,34,18,66,34,15,4,54,37,4,46,71,26,15,32,8,16,23,18,55,41,59,19,71,57,48,58,45,100,84,70,43,71,50,82,82,78,79,80,45,90,46,75,65,47,36,48,52,53,51,42,54,44,26,18,55,13,34,31,51,29,45,53,49,14,46,61,54,12,72,76,56,26,42,37,31,36,22,41,49,59,71,46,86,61,45,72,60,27,52,52,46,20,55,66,67,32,52,38,96,89,62,45,38,58,48,28,27,39,34,32,27,74,49,77,68,44,43,65,55,50,51,52,29,55,77,46,60,20,19,37,24,48,44,34,55,50,58,66,55,50,56,52,36,47,67,60,25,38,53,90,33,67,85,45,42,62,80,39,36,22,31,41,30,40,36,39,46,72,52,28,71,43,78,24,62,62,51,97,89,55,58,91,92,57,76,76,72,64,63,65,54,46,31,54,36,36,50,58,35,42,78,50,70,31,59,74,42,20,38,29,46,25,38,71,54,76,60,72,79,84,45,52,86,52,60,96,24,82,64,52,37,44,66,29,41,25,26,52,78,64,49,54,60,44,90,58,26,72,59,54,68,68,58,42,50,47,67,75,68,60,57,94,78,43,57,43,77,41,72,81,37,95,80,74,36,34,22,32,43,68,71,44,71,68,50,54,49,52,52,54,37,58,75,38,50,44,67,53,37,80,57,70,53,101,65,23,67,38,78,46,80,49,73,77,47,62,98,82,28,36,14,21,31,67,72,54,47,56,54,51,54,52,38,37,75,75,53,28,61,32,47,43,80,51,95,82,52,26,36,31,41,32,34,68,70,55,51,63,73,76,106

Nearest PDB structures (foldseek):
  4qit-assembly1_B  TM=5.876E-01  e=4.239E-07  Pseudomonas aeruginosa PAO581
  3e96-assembly1_A  TM=5.344E-01  e=3.863E-02  Shouchella clausii KSM-K16
  3bzg-assembly1_A  TM=4.247E-01  e=7.916E-02  Thermus thermophilus
  3c0q-assembly1_A  TM=4.137E-01  e=8.922E-02  Thermus thermophilus
  3c0l-assembly1_A  TM=4.331E-01  e=3.132E-01  Thermus thermophilus

pLDDT: mean 83.45, std 22.96, range [22.22, 98.81]

Secondary structure (DSSP, 8-state):
--------PPP------------------------------------------PPPPPSS--HHHHHHHHHHTS-EEETTEEE-SEEEPP-TTTTS-HHHHHHHHHTTSEEEEESSS----B-TTSPBPP-----SSHHHHHHHHHHHHHHHHHHHHHHHHHHHTTSSEEEEEEETTSTTHHHHHHHHHHHTB-TTSSBS--EEEEESSPPPHHHHHHHHHTT-EEEEEESSHHHHHHHHHHTSGGGTT-GGGTB-EEEEE-TTT-SEEE---TTS-TTSPPPHHHHHHHHHHHHHTTT-TTSEEEEESS-S-GGGGGGGTT-TTT-SEEEEESGGGGGSSS--S-HHHHHHHHH--TTSEEEES--TTSSEEEEE--HHHHHHHHHHHTEEE-BSS--SS--EEE--TTS-TT-EEE-HHHHHHHHHHHHTT--EEEE-TTSEEEEE-HHHHHHH-